Protein AF-A0A847E3E0-F1 (afdb_monomer)

Structure (mmCIF, N/CA/C/O backbone):
data_AF-A0A847E3E0-F1
#
_entry.id   AF-A0A847E3E0-F1
#
loop_
_atom_site.group_PDB
_atom_site.id
_atom_site.type_symbol
_atom_site.label_atom_id
_atom_site.label_alt_id
_atom_site.label_comp_id
_atom_site.label_asym_id
_atom_site.label_entity_id
_atom_site.label_seq_id
_atom_site.pdbx_PDB_ins_code
_atom_site.Cartn_x
_atom_site.Cartn_y
_atom_site.Cartn_z
_atom_site.occupancy
_atom_site.B_iso_or_equiv
_atom_site.auth_seq_id
_atom_site.auth_comp_id
_atom_site.auth_asym_id
_atom_site.auth_atom_id
_atom_site.pdbx_PDB_model_num
ATOM 1 N N . ILE A 1 1 ? 38.191 12.996 -64.645 1.00 78.31 1 ILE A N 1
ATOM 2 C CA . ILE A 1 1 ? 39.129 11.851 -64.734 1.00 78.31 1 ILE A CA 1
ATOM 3 C C . ILE A 1 1 ? 38.266 10.607 -64.801 1.00 78.31 1 ILE A C 1
ATOM 5 O O . ILE A 1 1 ? 37.306 10.570 -64.044 1.00 78.31 1 ILE A O 1
ATOM 9 N N . ASP A 1 2 ? 38.545 9.673 -65.709 1.00 83.06 2 ASP A N 1
ATOM 10 C CA . ASP A 1 2 ? 37.749 8.448 -65.848 1.00 83.06 2 ASP A CA 1
ATOM 11 C C . ASP A 1 2 ? 37.906 7.536 -64.624 1.00 83.06 2 ASP A C 1
ATOM 13 O O . ASP A 1 2 ? 38.924 7.570 -63.926 1.00 83.06 2 ASP A O 1
ATOM 17 N N . GLY A 1 3 ? 36.885 6.722 -64.356 1.00 92.12 3 GLY A N 1
ATOM 18 C CA . GLY A 1 3 ? 36.887 5.814 -63.214 1.00 92.12 3 GLY A CA 1
ATOM 19 C C . GLY A 1 3 ? 38.052 4.823 -63.268 1.00 92.12 3 GLY A C 1
ATOM 20 O O . GLY A 1 3 ? 38.414 4.334 -64.336 1.00 92.12 3 GLY A O 1
ATOM 21 N N . TYR A 1 4 ? 38.633 4.530 -62.105 1.00 95.38 4 TYR A N 1
ATOM 22 C CA . TYR A 1 4 ? 39.769 3.611 -61.926 1.00 95.38 4 TYR A CA 1
ATOM 23 C C . TYR A 1 4 ? 41.062 3.955 -62.690 1.00 95.38 4 TYR A C 1
ATOM 25 O O . TYR A 1 4 ? 42.003 3.165 -62.650 1.00 95.38 4 TYR A O 1
ATOM 33 N N . ALA A 1 5 ? 41.160 5.122 -63.340 1.00 94.69 5 ALA A N 1
ATOM 34 C CA . ALA A 1 5 ? 42.292 5.469 -64.207 1.00 94.69 5 ALA A CA 1
ATOM 35 C C . ALA A 1 5 ? 43.671 5.381 -63.523 1.00 94.69 5 ALA A C 1
ATOM 37 O O . ALA A 1 5 ? 44.664 5.085 -64.186 1.00 94.69 5 ALA A O 1
ATOM 38 N N . PHE A 1 6 ? 43.733 5.617 -62.210 1.00 96.50 6 PHE A N 1
ATOM 39 C CA . PHE A 1 6 ? 44.959 5.582 -61.411 1.00 96.50 6 PHE A CA 1
ATOM 40 C C . PHE A 1 6 ? 44.892 4.575 -60.255 1.00 96.50 6 PHE A C 1
ATOM 42 O O . PHE A 1 6 ? 45.684 4.659 -59.315 1.00 96.50 6 PHE A O 1
ATOM 49 N N . ALA A 1 7 ? 43.978 3.604 -60.299 1.00 95.56 7 ALA A N 1
ATOM 50 C CA . ALA A 1 7 ? 43.887 2.582 -59.261 1.00 95.56 7 ALA A CA 1
ATOM 51 C C . ALA A 1 7 ? 45.096 1.627 -59.302 1.00 95.56 7 ALA A C 1
ATOM 53 O O . ALA A 1 7 ? 45.621 1.363 -60.381 1.00 95.56 7 ALA A O 1
ATOM 54 N N . TYR A 1 8 ? 45.539 1.090 -58.161 1.00 97.06 8 TYR A N 1
ATOM 55 C CA . TYR A 1 8 ? 46.631 0.094 -58.088 1.00 97.06 8 TYR A CA 1
ATOM 56 C C . TYR A 1 8 ? 48.010 0.569 -58.596 1.00 97.06 8 TYR A C 1
ATOM 58 O O . TYR A 1 8 ? 48.813 -0.237 -59.065 1.00 97.06 8 TYR A O 1
ATOM 66 N N . ASN A 1 9 ? 48.320 1.867 -58.501 1.00 95.69 9 ASN A N 1
ATOM 67 C CA . ASN A 1 9 ? 49.535 2.464 -59.080 1.00 95.69 9 ASN A CA 1
ATOM 68 C C . ASN A 1 9 ? 50.638 2.815 -58.059 1.00 95.69 9 ASN A C 1
ATOM 70 O O . ASN A 1 9 ? 51.653 3.395 -58.436 1.00 95.69 9 ASN A O 1
ATOM 74 N N . GLN A 1 10 ? 50.472 2.468 -56.777 1.00 95.56 10 GLN A N 1
ATOM 75 C CA . GLN A 1 10 ? 51.429 2.786 -55.699 1.00 95.56 10 GLN A CA 1
ATOM 76 C C . GLN A 1 10 ? 51.723 4.296 -55.540 1.00 95.56 10 GLN A C 1
ATOM 78 O O . GLN A 1 10 ? 52.787 4.680 -55.060 1.00 95.56 10 GLN A O 1
ATOM 83 N N . ILE A 1 11 ? 50.788 5.169 -55.930 1.00 96.69 11 ILE A N 1
ATOM 84 C CA . ILE A 1 11 ? 50.946 6.629 -55.828 1.00 96.69 11 ILE A CA 1
ATOM 85 C C . ILE A 1 11 ? 51.078 7.022 -54.355 1.00 96.69 11 ILE A C 1
ATOM 87 O O . ILE A 1 11 ? 50.234 6.631 -53.556 1.00 96.69 11 ILE A O 1
ATOM 91 N N . THR A 1 12 ? 52.093 7.816 -54.000 1.00 95.88 12 THR A N 1
ATOM 92 C CA . THR A 1 12 ? 52.352 8.255 -52.612 1.00 95.88 12 THR A CA 1
ATOM 93 C C . THR A 1 12 ? 51.952 9.704 -52.324 1.00 95.88 12 THR A C 1
ATOM 95 O O . THR A 1 12 ? 51.681 10.064 -51.179 1.00 95.88 12 THR A O 1
ATOM 98 N N . SER A 1 13 ? 51.875 10.551 -53.351 1.00 94.44 13 SER A N 1
ATOM 99 C CA . SER A 1 13 ? 51.475 11.957 -53.245 1.00 94.44 13 SER A CA 1
ATOM 100 C C . SER A 1 13 ? 50.699 12.373 -54.487 1.00 94.44 13 SER A C 1
ATOM 102 O O . SER A 1 13 ? 51.046 11.964 -55.597 1.00 94.44 13 SER A O 1
ATOM 104 N N . LEU A 1 14 ? 49.648 13.170 -54.303 1.00 93.25 14 LEU A N 1
ATOM 105 C CA . LEU A 1 14 ? 48.763 13.596 -55.378 1.00 93.25 14 LEU A CA 1
ATOM 106 C C . LEU A 1 14 ? 48.380 15.074 -55.234 1.00 93.25 14 LEU A C 1
ATOM 108 O O . LEU A 1 14 ? 47.780 15.484 -54.239 1.00 93.25 14 LEU A O 1
ATOM 112 N N . THR A 1 15 ? 48.657 15.847 -56.285 1.00 93.50 15 THR A N 1
ATOM 113 C CA . THR A 1 15 ? 48.157 17.216 -56.465 1.00 93.50 15 THR A CA 1
ATOM 114 C C . THR A 1 15 ? 47.328 17.261 -57.741 1.00 93.50 15 THR A C 1
ATOM 116 O O . THR A 1 15 ? 47.831 16.949 -58.821 1.00 93.50 15 THR A O 1
ATOM 119 N N . LEU A 1 16 ? 46.056 17.634 -57.614 1.00 91.19 16 LEU A N 1
ATOM 120 C CA . LEU A 1 16 ? 45.118 17.721 -58.729 1.00 91.19 16 LEU A CA 1
ATOM 121 C C . LEU A 1 16 ? 44.999 19.168 -59.239 1.00 91.19 16 LEU A C 1
ATOM 123 O O . LEU A 1 16 ? 44.982 20.088 -58.424 1.00 91.19 16 LEU A O 1
ATOM 127 N N . PRO A 1 17 ? 44.902 19.397 -60.562 1.00 90.94 17 PRO A N 1
ATOM 128 C CA . PRO A 1 17 ? 44.703 20.737 -61.111 1.00 90.94 17 PRO A CA 1
ATOM 129 C C . PRO A 1 17 ? 43.314 21.314 -60.777 1.00 90.94 17 PRO A C 1
ATOM 131 O O . PRO A 1 17 ? 42.317 20.591 -60.730 1.00 90.94 17 PRO A O 1
ATOM 134 N N . ASP A 1 18 ? 43.242 22.640 -60.609 1.00 88.81 18 ASP A N 1
ATOM 135 C CA . ASP A 1 18 ? 42.056 23.383 -60.135 1.00 88.81 18 ASP A CA 1
ATOM 136 C C . ASP A 1 18 ? 40.814 23.312 -61.041 1.00 88.81 18 ASP A C 1
ATOM 138 O O . ASP A 1 18 ? 39.711 23.662 -60.617 1.00 88.81 18 ASP A O 1
ATOM 142 N N . ASN A 1 19 ? 40.970 22.871 -62.292 1.00 90.19 19 ASN A N 1
ATOM 143 C CA . ASN A 1 19 ? 39.872 22.735 -63.252 1.00 90.19 19 ASN A CA 1
ATOM 144 C C . ASN A 1 19 ? 39.077 21.424 -63.097 1.00 90.19 19 ASN A C 1
ATOM 146 O O . ASN A 1 19 ? 38.112 21.212 -63.832 1.00 90.19 19 ASN A O 1
ATOM 150 N N . ILE A 1 20 ? 39.468 20.541 -62.173 1.00 91.62 20 ILE A N 1
ATOM 151 C CA . ILE A 1 20 ? 38.730 19.310 -61.876 1.00 91.62 20 ILE A CA 1
ATOM 152 C C . ILE A 1 20 ? 37.546 19.629 -60.957 1.00 91.62 20 ILE A C 1
ATOM 154 O O . ILE A 1 20 ? 37.714 20.085 -59.830 1.00 91.62 20 ILE A O 1
ATOM 158 N N . ASN A 1 21 ? 36.340 19.329 -61.437 1.00 90.19 21 ASN A N 1
ATOM 159 C CA . ASN A 1 21 ? 35.075 19.528 -60.722 1.00 90.19 21 ASN A CA 1
ATOM 160 C C . ASN A 1 21 ? 34.499 18.235 -60.113 1.00 90.19 21 ASN A C 1
ATOM 162 O O . ASN A 1 21 ? 33.663 18.307 -59.211 1.00 90.19 21 ASN A O 1
ATOM 166 N N . SER A 1 22 ? 34.964 17.060 -60.547 1.00 91.75 22 SER A N 1
ATOM 167 C CA . SER A 1 22 ? 34.566 15.761 -59.999 1.00 91.75 22 SER A CA 1
ATOM 168 C C . SER A 1 22 ? 35.685 14.720 -60.084 1.00 91.75 22 SER A C 1
ATOM 170 O O . SER A 1 22 ? 36.452 14.676 -61.052 1.00 91.75 22 SER A O 1
ATOM 172 N N . ILE A 1 23 ? 35.739 13.831 -59.092 1.00 94.94 23 ILE A N 1
ATOM 173 C CA . ILE A 1 23 ? 36.613 12.650 -59.094 1.00 94.94 23 ILE A CA 1
ATOM 174 C C . ILE A 1 23 ? 35.737 11.417 -59.268 1.00 94.94 23 ILE A C 1
ATOM 176 O O . ILE A 1 23 ? 34.899 11.142 -58.410 1.00 94.94 23 ILE A O 1
ATOM 180 N N . ALA A 1 24 ? 35.928 10.703 -60.379 1.00 96.12 24 ALA A N 1
ATOM 181 C CA . ALA A 1 24 ? 35.108 9.552 -60.733 1.00 96.12 24 ALA A CA 1
ATOM 182 C C . ALA A 1 24 ? 35.399 8.332 -59.854 1.00 96.12 24 ALA A C 1
ATOM 184 O O . ALA A 1 24 ? 36.430 8.252 -59.169 1.00 96.12 24 ALA A O 1
ATOM 185 N N . ALA A 1 25 ? 34.494 7.361 -59.908 1.00 97.56 25 ALA A N 1
ATOM 186 C CA . ALA A 1 25 ? 34.564 6.183 -59.064 1.00 97.56 25 ALA A CA 1
ATOM 187 C C . ALA A 1 25 ? 35.913 5.443 -59.159 1.00 97.56 25 ALA A C 1
ATOM 189 O O . ALA A 1 25 ? 36.426 5.173 -60.245 1.00 97.56 25 ALA A O 1
ATOM 190 N N . GLY A 1 26 ? 36.503 5.124 -58.006 1.00 97.44 26 GLY A N 1
ATOM 191 C CA . GLY A 1 26 ? 37.731 4.334 -57.897 1.00 97.44 26 GLY A CA 1
ATOM 192 C C . GLY A 1 26 ? 38.993 4.980 -58.472 1.00 97.44 26 GLY A C 1
ATOM 193 O O . GLY A 1 26 ? 40.019 4.311 -58.514 1.00 97.44 26 GLY A O 1
ATOM 194 N N . THR A 1 27 ? 38.943 6.244 -58.918 1.00 97.56 27 THR A N 1
ATOM 195 C CA . THR A 1 27 ? 40.032 6.883 -59.681 1.00 97.56 27 THR A CA 1
ATOM 196 C C . THR A 1 27 ? 41.408 6.685 -59.043 1.00 97.56 27 THR A C 1
ATOM 198 O O . THR A 1 27 ? 42.342 6.351 -59.761 1.00 97.56 27 THR A O 1
ATOM 201 N N . PHE A 1 28 ? 41.531 6.845 -57.723 1.00 98.00 28 PHE A N 1
ATOM 202 C CA . PHE A 1 28 ? 42.783 6.726 -56.970 1.00 98.00 28 PHE A CA 1
ATOM 203 C C . PHE A 1 28 ? 42.744 5.606 -55.915 1.00 98.00 28 PHE A C 1
ATOM 205 O O . PHE A 1 28 ? 43.493 5.648 -54.936 1.00 98.00 28 PHE A O 1
ATOM 212 N N . ALA A 1 29 ? 41.890 4.597 -56.099 1.00 97.94 29 ALA A N 1
ATOM 213 C CA . ALA A 1 29 ? 41.773 3.475 -55.169 1.00 97.94 29 ALA A CA 1
ATOM 214 C C . ALA A 1 29 ? 43.055 2.623 -55.104 1.00 97.94 29 ALA A C 1
ATOM 216 O O . ALA A 1 29 ? 43.784 2.511 -56.088 1.00 97.94 29 ALA A O 1
ATOM 217 N N . ASP A 1 30 ? 43.303 1.982 -53.961 1.00 98.38 30 ASP A N 1
ATOM 218 C CA . ASP A 1 30 ? 44.368 0.987 -53.784 1.00 98.38 30 ASP A CA 1
ATOM 219 C C . ASP A 1 30 ? 45.767 1.537 -54.131 1.00 98.38 30 ASP A C 1
ATOM 221 O O . ASP A 1 30 ? 46.525 0.973 -54.922 1.00 98.38 30 ASP A O 1
ATOM 225 N N . ASN A 1 31 ? 46.106 2.680 -53.536 1.00 98.19 31 ASN A N 1
ATOM 226 C CA . ASN A 1 31 ? 47.403 3.343 -53.673 1.00 98.19 31 ASN A CA 1
ATOM 227 C C . ASN A 1 31 ? 48.069 3.516 -52.292 1.00 98.19 31 ASN A C 1
ATOM 229 O O . ASN A 1 31 ? 47.715 2.859 -51.316 1.00 98.19 31 ASN A O 1
ATOM 233 N N . GLN A 1 32 ? 49.098 4.357 -52.207 1.00 97.88 32 GLN A N 1
ATOM 234 C CA . GLN A 1 32 ? 49.832 4.659 -50.975 1.00 97.88 32 GLN A CA 1
ATOM 235 C C . GLN A 1 32 ? 49.774 6.161 -50.659 1.00 97.88 32 GLN A C 1
ATOM 237 O O . GLN A 1 32 ? 50.711 6.703 -50.078 1.00 97.88 32 GLN A O 1
ATOM 242 N N . ILE A 1 33 ? 48.711 6.860 -51.085 1.00 98.06 33 ILE A N 1
ATOM 243 C CA . ILE A 1 33 ? 48.658 8.326 -51.056 1.00 98.06 33 ILE A CA 1
ATOM 244 C C . ILE A 1 33 ? 48.672 8.788 -49.605 1.00 98.06 33 ILE A C 1
ATOM 246 O O . ILE A 1 33 ? 47.751 8.471 -48.864 1.00 98.06 33 ILE A O 1
ATOM 250 N N . GLN A 1 34 ? 49.690 9.556 -49.224 1.00 95.75 34 GLN A N 1
ATOM 251 C CA . GLN A 1 34 ? 49.829 10.162 -47.897 1.00 95.75 34 GLN A CA 1
ATOM 252 C C . GLN A 1 34 ? 49.465 11.646 -47.916 1.00 95.75 34 GLN A C 1
ATOM 254 O O . GLN A 1 34 ? 48.823 12.149 -46.994 1.00 95.75 34 GLN A O 1
ATOM 259 N N . THR A 1 35 ? 49.864 12.347 -48.983 1.00 93.56 35 THR A N 1
ATOM 260 C CA . THR A 1 35 ? 49.582 13.774 -49.193 1.00 93.56 35 THR A CA 1
ATOM 261 C C . THR A 1 35 ? 48.610 13.941 -50.353 1.00 93.56 35 THR A C 1
ATOM 263 O O . THR A 1 35 ? 48.903 13.519 -51.472 1.00 93.56 35 THR A O 1
ATOM 266 N N . LEU A 1 36 ? 47.464 14.566 -50.082 1.00 94.88 36 LEU A N 1
ATOM 267 C CA . LEU A 1 36 ? 46.399 14.799 -51.050 1.00 94.88 36 LEU A CA 1
ATOM 268 C C . LEU A 1 36 ? 45.998 16.277 -51.046 1.00 94.88 36 LEU A C 1
ATOM 270 O O . LEU A 1 36 ? 45.451 16.764 -50.060 1.00 94.88 36 LEU A O 1
ATOM 274 N N . ASN A 1 37 ? 46.218 16.963 -52.168 1.00 93.25 37 ASN A N 1
ATOM 275 C CA . ASN A 1 37 ? 45.732 18.325 -52.389 1.00 93.25 37 ASN A CA 1
ATOM 276 C C . ASN A 1 37 ? 44.567 18.296 -53.385 1.00 93.25 37 ASN A C 1
ATOM 278 O O . ASN A 1 37 ? 44.762 18.028 -54.576 1.00 93.25 37 ASN A O 1
ATOM 282 N N . LEU A 1 38 ? 43.357 18.547 -52.879 1.00 93.94 38 LEU A N 1
ATOM 283 C CA . LEU A 1 38 ? 42.134 18.590 -53.678 1.00 93.94 38 LEU A CA 1
ATOM 284 C C . LEU A 1 38 ? 41.914 19.985 -54.287 1.00 93.94 38 LEU A C 1
ATOM 286 O O . LEU A 1 38 ? 42.222 20.987 -53.640 1.00 93.94 38 LEU A O 1
ATOM 290 N N . PRO A 1 39 ? 41.343 20.066 -55.500 1.00 92.94 39 PRO A N 1
ATOM 291 C CA . PRO A 1 39 ? 41.076 21.337 -56.154 1.00 92.94 39 PRO A CA 1
ATOM 292 C C . PRO A 1 39 ? 39.907 22.064 -55.480 1.00 92.94 39 PRO A C 1
ATOM 294 O O . PRO A 1 39 ? 38.920 21.452 -55.068 1.00 92.94 39 PRO A O 1
ATOM 297 N N . SER A 1 40 ? 39.996 23.392 -55.397 1.00 90.88 40 SER A N 1
ATOM 298 C CA . SER A 1 40 ? 39.022 24.231 -54.673 1.00 90.88 40 SER A CA 1
ATOM 299 C C . SER A 1 40 ? 37.591 24.183 -55.240 1.00 90.88 40 SER A C 1
ATOM 301 O O . SER A 1 40 ? 36.621 24.355 -54.499 1.00 90.88 40 SER A O 1
ATOM 303 N N . ASN A 1 41 ? 37.446 23.908 -56.541 1.00 90.81 41 ASN A N 1
ATOM 304 C CA . ASN A 1 41 ? 36.163 23.825 -57.249 1.00 90.81 41 ASN A CA 1
ATOM 305 C C . ASN A 1 41 ? 35.557 22.413 -57.286 1.00 90.81 41 ASN A C 1
ATOM 307 O O . ASN A 1 41 ? 34.563 22.193 -57.979 1.00 90.81 41 ASN A O 1
ATOM 311 N N . LEU A 1 42 ? 36.144 21.448 -56.574 1.00 93.31 42 LEU A N 1
ATOM 312 C CA . LEU A 1 42 ? 35.650 20.077 -56.558 1.00 93.31 42 LEU A CA 1
ATOM 313 C C . LEU A 1 42 ? 34.261 20.011 -55.906 1.00 93.31 42 LEU A C 1
ATOM 315 O O . LEU A 1 42 ? 34.113 20.286 -54.717 1.00 93.31 42 LEU A O 1
ATOM 319 N N . GLY A 1 43 ? 33.257 19.624 -56.693 1.00 91.50 43 GLY A N 1
ATOM 320 C CA . GLY A 1 43 ? 31.866 19.518 -56.251 1.00 91.50 43 GLY A CA 1
ATOM 321 C C . GLY A 1 43 ? 31.450 18.106 -55.838 1.00 91.50 43 GLY A C 1
ATOM 322 O O . GLY A 1 43 ? 30.525 17.950 -55.042 1.00 91.50 43 GLY A O 1
ATOM 323 N N . ASN A 1 44 ? 32.133 17.071 -56.341 1.00 92.12 44 ASN A N 1
ATOM 324 C CA . ASN A 1 44 ? 31.763 15.678 -56.085 1.00 92.12 44 ASN A CA 1
ATOM 325 C C . ASN A 1 44 ? 32.974 14.737 -55.996 1.00 92.12 44 ASN A C 1
ATOM 327 O O . ASN A 1 44 ? 33.865 14.766 -56.851 1.00 92.12 44 ASN A O 1
ATOM 331 N N . ILE A 1 45 ? 32.958 13.850 -55.000 1.00 96.44 45 ILE A N 1
ATOM 332 C CA . ILE A 1 45 ? 33.874 12.710 -54.880 1.00 96.44 45 ILE A CA 1
ATOM 333 C C . ILE A 1 45 ? 33.032 11.443 -54.975 1.00 96.44 45 ILE A C 1
ATOM 335 O O . ILE A 1 45 ? 32.215 11.179 -54.098 1.00 96.44 45 ILE A O 1
ATOM 339 N N . GLU A 1 46 ? 33.210 10.666 -56.039 1.00 97.44 46 GLU A N 1
ATOM 340 C CA . GLU A 1 46 ? 32.423 9.455 -56.267 1.00 97.44 46 GLU A CA 1
ATOM 341 C C . GLU A 1 46 ? 32.918 8.250 -55.453 1.00 97.44 46 GLU A C 1
ATOM 343 O O . GLU A 1 46 ? 33.871 8.307 -54.672 1.00 97.44 46 GLU A O 1
ATOM 348 N N . ASN A 1 47 ? 32.220 7.129 -55.623 1.00 98.38 47 ASN A N 1
ATOM 349 C CA . ASN A 1 47 ? 32.442 5.910 -54.862 1.00 98.38 47 ASN A CA 1
ATOM 350 C C . ASN A 1 47 ? 33.883 5.403 -55.004 1.00 98.38 47 ASN A C 1
ATOM 352 O O . ASN A 1 47 ? 34.443 5.407 -56.095 1.00 98.38 47 ASN A O 1
ATOM 356 N N . TYR A 1 48 ? 34.477 4.905 -53.923 1.00 98.38 48 TYR A N 1
ATOM 357 C CA . TYR A 1 48 ? 35.822 4.314 -53.902 1.00 98.38 48 TYR A CA 1
ATOM 358 C C . TYR A 1 48 ? 36.976 5.252 -54.302 1.00 98.38 48 TYR A C 1
ATOM 360 O O . TYR A 1 48 ? 38.104 4.779 -54.392 1.00 98.38 48 TYR A O 1
ATOM 368 N N . ALA A 1 49 ? 36.735 6.548 -54.548 1.00 97.88 49 ALA A N 1
ATOM 369 C CA . ALA A 1 49 ? 37.697 7.453 -55.186 1.00 97.88 49 ALA A CA 1
ATOM 370 C C . ALA A 1 49 ? 39.113 7.416 -54.583 1.00 97.88 49 ALA A C 1
ATOM 372 O O . ALA A 1 49 ? 40.078 7.431 -55.339 1.00 97.88 49 ALA A O 1
ATOM 373 N N . PHE A 1 50 ? 39.227 7.319 -53.257 1.00 98.31 50 PHE A N 1
ATOM 374 C CA . PHE A 1 50 ? 40.472 7.258 -52.485 1.00 98.31 50 PHE A CA 1
ATOM 375 C C . PHE A 1 50 ? 40.502 6.081 -51.498 1.00 98.31 50 PHE A C 1
ATOM 377 O O . PHE A 1 50 ? 41.214 6.119 -50.491 1.00 98.31 50 PHE A O 1
ATOM 384 N N . LYS A 1 51 ? 39.742 5.016 -51.768 1.00 98.62 51 LYS A N 1
ATOM 385 C CA . LYS A 1 51 ? 39.738 3.803 -50.940 1.00 98.62 51 LYS A CA 1
ATOM 386 C C . LYS A 1 51 ? 41.141 3.189 -50.850 1.00 98.62 51 LYS A C 1
ATOM 388 O O . LYS A 1 51 ? 41.857 3.196 -51.845 1.00 98.62 51 LYS A O 1
ATOM 393 N N . ASN A 1 52 ? 41.486 2.586 -49.708 1.00 98.62 52 ASN A N 1
ATOM 394 C CA . ASN A 1 52 ? 42.727 1.832 -49.494 1.00 98.62 52 ASN A CA 1
ATOM 395 C C . ASN A 1 52 ? 43.966 2.678 -49.833 1.00 98.62 52 ASN A C 1
ATOM 397 O O . ASN A 1 52 ? 44.674 2.416 -50.803 1.00 98.62 52 ASN A O 1
ATOM 401 N N . ASN A 1 53 ? 44.188 3.725 -49.044 1.00 98.50 53 ASN A N 1
ATOM 402 C CA . ASN A 1 53 ? 45.317 4.643 -49.172 1.00 98.50 53 ASN A CA 1
ATOM 403 C C . ASN A 1 53 ? 45.944 4.902 -47.789 1.00 98.50 53 ASN A C 1
ATOM 405 O O . ASN A 1 53 ? 45.678 4.184 -46.826 1.00 98.50 53 ASN A O 1
ATOM 409 N N . GLN A 1 54 ? 46.832 5.891 -47.681 1.00 98.00 54 GLN A N 1
ATOM 410 C CA . GLN A 1 54 ? 47.545 6.231 -46.446 1.00 98.00 54 GLN A CA 1
ATOM 411 C C . GLN A 1 54 ? 47.331 7.703 -46.057 1.00 98.00 54 GLN A C 1
ATOM 413 O O . GLN A 1 54 ? 48.207 8.315 -45.453 1.00 98.00 54 GLN A O 1
ATOM 418 N N . ILE A 1 55 ? 46.189 8.296 -46.431 1.00 97.75 55 ILE A N 1
ATOM 419 C CA . ILE A 1 55 ? 45.940 9.734 -46.256 1.00 97.75 55 ILE A CA 1
ATOM 420 C C . ILE A 1 55 ? 45.826 10.030 -44.763 1.00 97.75 55 ILE A C 1
ATOM 422 O O . ILE A 1 55 ? 45.028 9.386 -44.090 1.00 97.75 55 ILE A O 1
ATOM 426 N N . ILE A 1 56 ? 46.585 11.013 -44.265 1.00 94.25 56 ILE A N 1
ATOM 427 C CA . ILE A 1 56 ? 46.611 11.381 -42.834 1.00 94.25 56 ILE A CA 1
ATOM 428 C C . ILE A 1 56 ? 45.799 12.649 -42.547 1.00 94.25 56 ILE A C 1
ATOM 430 O O . ILE A 1 56 ? 45.049 12.720 -41.574 1.00 94.25 56 ILE A O 1
ATOM 434 N N . ASN A 1 57 ? 45.941 13.667 -43.394 1.00 91.62 57 ASN A N 1
ATOM 435 C CA . ASN A 1 57 ? 45.249 14.945 -43.250 1.00 91.62 57 ASN A CA 1
ATOM 436 C C . ASN A 1 57 ? 44.363 15.161 -44.470 1.00 91.62 57 ASN A C 1
ATOM 438 O O . ASN A 1 57 ? 44.859 15.119 -45.597 1.00 91.62 57 ASN A O 1
ATOM 442 N N . LEU A 1 58 ? 43.072 15.403 -44.247 1.00 94.75 58 LEU A N 1
ATOM 443 C CA . LEU A 1 58 ? 42.113 15.611 -45.322 1.00 94.75 58 LEU A CA 1
ATOM 444 C C . LEU A 1 58 ? 41.329 16.903 -45.098 1.00 94.75 58 LEU A C 1
ATOM 446 O O . LEU A 1 58 ? 40.473 16.999 -44.217 1.00 94.75 58 LEU A O 1
ATOM 450 N N . VAL A 1 59 ? 41.610 17.886 -45.950 1.00 91.62 59 VAL A N 1
ATOM 451 C CA . VAL A 1 59 ? 40.837 19.126 -46.048 1.00 91.62 59 VAL A CA 1
ATOM 452 C C . VAL A 1 59 ? 39.959 19.026 -47.285 1.00 91.62 59 VAL A C 1
ATOM 454 O O . VAL A 1 59 ? 40.460 18.971 -48.409 1.00 91.62 59 VAL A O 1
ATOM 457 N N . LEU A 1 60 ? 38.646 18.967 -47.077 1.00 94.69 60 LEU A N 1
ATOM 458 C CA . LEU A 1 60 ? 37.685 18.917 -48.170 1.00 94.69 60 LEU A CA 1
ATOM 459 C C . LEU A 1 60 ? 37.330 20.340 -48.639 1.00 94.69 60 LEU A C 1
ATOM 461 O O . LEU A 1 60 ? 37.173 21.237 -47.810 1.00 94.69 60 LEU A O 1
ATOM 465 N N . PRO A 1 61 ? 37.197 20.572 -49.955 1.00 92.50 61 PRO A N 1
ATOM 466 C CA . PRO A 1 61 ? 36.906 21.895 -50.495 1.00 92.50 61 PRO A CA 1
ATOM 467 C C . PRO A 1 61 ? 35.454 22.324 -50.238 1.00 92.50 61 PRO A C 1
ATOM 469 O O . PRO A 1 61 ? 34.534 21.510 -50.250 1.00 92.50 61 PRO A O 1
ATOM 472 N N . ASN A 1 62 ? 35.234 23.631 -50.062 1.00 90.38 62 ASN A N 1
ATOM 473 C CA . ASN A 1 62 ? 33.943 24.209 -49.649 1.00 90.38 62 ASN A CA 1
ATOM 474 C C . ASN A 1 62 ? 32.768 23.967 -50.618 1.00 90.38 62 ASN A C 1
ATOM 476 O O . ASN A 1 62 ? 31.612 24.056 -50.202 1.00 90.38 62 ASN A O 1
ATOM 480 N N . ASN A 1 63 ? 33.049 23.690 -51.895 1.00 91.94 63 ASN A N 1
ATOM 481 C CA . ASN A 1 63 ? 32.031 23.432 -52.919 1.00 91.94 63 ASN A CA 1
ATOM 482 C C . ASN A 1 63 ? 31.557 21.971 -52.952 1.00 91.94 63 ASN A C 1
ATOM 484 O O . ASN A 1 63 ? 30.636 21.647 -53.700 1.00 91.94 63 ASN A O 1
ATOM 488 N N . LEU A 1 64 ? 32.173 21.090 -52.161 1.00 94.88 64 LEU A N 1
ATOM 489 C CA . LEU A 1 64 ? 31.842 19.674 -52.138 1.00 94.88 64 LEU A CA 1
ATOM 490 C C . LEU A 1 64 ? 30.478 19.452 -51.475 1.00 94.88 64 LEU A C 1
ATOM 492 O O . LEU A 1 64 ? 30.305 19.734 -50.290 1.00 94.88 64 LEU A O 1
ATOM 496 N N . SER A 1 65 ? 29.527 18.902 -52.230 1.00 93.75 65 SER A N 1
ATOM 497 C CA . SER A 1 65 ? 28.180 18.606 -51.728 1.00 93.75 65 SER A CA 1
ATOM 498 C C . SER A 1 65 ? 27.980 17.133 -51.375 1.00 93.75 65 SER A C 1
ATOM 500 O O . SER A 1 65 ? 27.087 16.806 -50.598 1.00 93.75 65 SER A O 1
ATOM 502 N N . ASN A 1 66 ? 28.798 16.232 -51.928 1.00 94.69 66 ASN A N 1
ATOM 503 C CA . ASN A 1 66 ? 28.618 14.790 -51.785 1.00 94.69 66 ASN A CA 1
ATOM 504 C C . ASN A 1 66 ? 29.949 14.031 -51.683 1.00 94.69 66 ASN A C 1
ATOM 506 O O . ASN A 1 66 ? 30.881 14.271 -52.456 1.00 94.69 66 ASN A O 1
ATOM 510 N N . ILE A 1 67 ? 29.990 13.065 -50.763 1.00 97.81 67 ILE A N 1
ATOM 511 C CA . ILE A 1 67 ? 31.077 12.091 -50.617 1.00 97.81 67 ILE A CA 1
ATOM 512 C C . ILE A 1 67 ? 30.518 10.695 -50.886 1.00 97.81 67 ILE A C 1
ATOM 514 O O . ILE A 1 67 ? 29.578 10.253 -50.227 1.00 97.81 67 ILE A O 1
ATOM 518 N N . GLY A 1 68 ? 31.100 10.000 -51.857 1.00 98.12 68 GLY A N 1
ATOM 519 C CA . GLY A 1 68 ? 30.648 8.698 -52.322 1.00 98.12 68 GLY A CA 1
ATOM 520 C C . GLY A 1 68 ? 30.869 7.550 -51.337 1.00 98.12 68 GLY A C 1
ATOM 521 O O . GLY A 1 68 ? 31.598 7.635 -50.347 1.00 98.12 68 GLY A O 1
ATOM 522 N N . ILE A 1 69 ? 30.242 6.42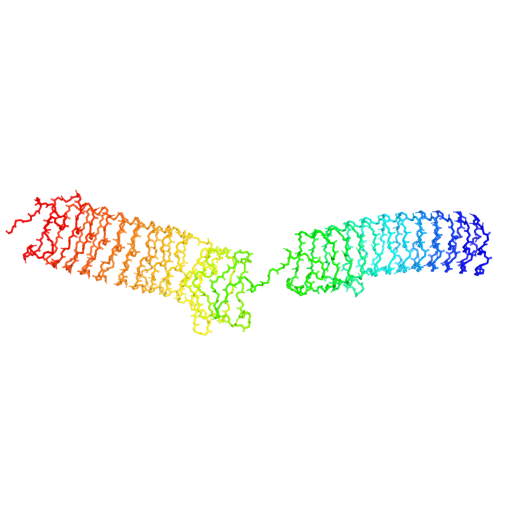4 -51.660 1.00 98.75 69 ILE A N 1
ATOM 523 C CA . ILE A 1 69 ? 30.340 5.166 -50.921 1.00 98.75 69 ILE A CA 1
ATOM 524 C C . ILE A 1 69 ? 31.801 4.692 -50.935 1.00 98.75 69 ILE A C 1
ATOM 526 O O . ILE A 1 69 ? 32.427 4.658 -51.993 1.00 98.75 69 ILE A O 1
ATOM 530 N N . TYR A 1 70 ? 32.352 4.326 -49.777 1.00 98.75 70 TYR A N 1
ATOM 531 C CA . TYR A 1 70 ? 33.752 3.909 -49.606 1.00 98.75 70 TYR A CA 1
ATOM 532 C C . TYR A 1 70 ? 34.811 4.944 -50.032 1.00 98.75 70 TYR A C 1
ATOM 534 O O . TYR A 1 70 ? 35.978 4.577 -50.160 1.00 98.75 70 TYR A O 1
ATOM 542 N N . ALA A 1 71 ? 34.447 6.210 -50.281 1.00 98.44 71 ALA A N 1
ATOM 543 C CA . ALA A 1 71 ? 35.334 7.185 -50.923 1.00 98.44 71 ALA A CA 1
ATOM 544 C C . ALA A 1 71 ? 36.710 7.319 -50.250 1.00 98.44 71 ALA A C 1
ATOM 546 O O . ALA A 1 71 ? 37.699 7.439 -50.958 1.00 98.44 71 ALA A O 1
ATOM 547 N N . PHE A 1 72 ? 36.783 7.232 -48.923 1.00 98.69 72 PHE A N 1
ATOM 548 C CA . PHE A 1 72 ? 38.004 7.309 -48.116 1.00 98.69 72 PHE A CA 1
ATOM 549 C C . PHE A 1 72 ? 38.147 6.122 -47.144 1.00 98.69 72 PHE A C 1
ATOM 551 O O . PHE A 1 72 ? 38.836 6.224 -46.126 1.00 98.69 72 PHE A O 1
ATOM 558 N N . GLN A 1 73 ? 37.524 4.978 -47.449 1.00 98.81 73 GLN A N 1
ATOM 559 C CA . GLN A 1 73 ? 37.645 3.762 -46.637 1.00 98.81 73 GLN A CA 1
ATOM 560 C C . GLN A 1 73 ? 39.115 3.323 -46.525 1.00 98.81 73 GLN A C 1
ATOM 562 O O . GLN A 1 73 ? 39.835 3.377 -47.523 1.00 98.81 73 GLN A O 1
ATOM 567 N N . ASN A 1 74 ? 39.525 2.809 -45.358 1.00 98.75 74 ASN A N 1
ATOM 568 C CA . ASN A 1 74 ? 40.860 2.251 -45.101 1.00 98.75 74 ASN A CA 1
ATOM 569 C C . ASN A 1 74 ? 41.968 3.258 -45.445 1.00 98.75 74 ASN A C 1
ATOM 571 O O . ASN A 1 74 ? 42.751 3.062 -46.378 1.00 98.75 74 ASN A O 1
ATOM 575 N N . ASN A 1 75 ? 41.992 4.356 -44.699 1.00 98.62 75 ASN A N 1
ATOM 576 C CA . ASN A 1 75 ? 43.039 5.370 -44.745 1.00 98.62 75 ASN A CA 1
ATOM 577 C C . ASN A 1 75 ? 43.602 5.582 -43.327 1.00 98.62 75 ASN A C 1
ATOM 579 O O . ASN A 1 75 ? 43.363 4.786 -42.420 1.00 98.62 75 ASN A O 1
ATOM 583 N N . GLN A 1 76 ? 44.397 6.632 -43.129 1.00 98.19 76 GLN A N 1
ATOM 584 C CA . GLN A 1 76 ? 44.984 6.986 -41.836 1.00 98.19 76 GLN A CA 1
ATOM 585 C C . GLN A 1 76 ? 44.506 8.369 -41.377 1.00 98.19 76 GLN A C 1
ATOM 587 O O . GLN A 1 76 ? 45.237 9.068 -40.682 1.00 98.19 76 GLN A O 1
ATOM 592 N N . ILE A 1 77 ? 43.303 8.793 -41.794 1.00 98.38 77 ILE A N 1
ATOM 593 C CA . ILE A 1 77 ? 42.856 10.178 -41.621 1.00 98.38 77 ILE A CA 1
ATOM 594 C C . ILE A 1 77 ? 42.683 10.451 -40.132 1.00 98.38 77 ILE A C 1
ATOM 596 O O . ILE A 1 77 ? 41.866 9.796 -39.492 1.00 98.38 77 ILE A O 1
ATOM 600 N N . ILE A 1 78 ? 43.424 11.425 -39.607 1.00 96.12 78 ILE A N 1
ATOM 601 C CA . ILE A 1 78 ? 43.330 11.901 -38.220 1.00 96.12 78 ILE A CA 1
ATOM 602 C C . ILE A 1 78 ? 42.501 13.185 -38.169 1.00 96.12 78 ILE A C 1
ATOM 604 O O . ILE A 1 78 ? 41.575 13.309 -37.367 1.00 96.12 78 ILE A O 1
ATOM 608 N N . ASN A 1 79 ? 42.823 14.128 -39.060 1.00 91.94 79 ASN A N 1
ATOM 609 C CA . ASN A 1 79 ? 42.182 15.435 -39.142 1.00 91.94 79 ASN A CA 1
ATOM 610 C C . ASN A 1 79 ? 41.280 15.487 -40.374 1.00 91.94 79 ASN A C 1
ATOM 612 O O . ASN A 1 79 ? 41.773 15.491 -41.507 1.00 91.94 79 ASN A O 1
ATOM 616 N N . LEU A 1 80 ? 39.971 15.545 -40.137 1.00 95.69 80 LEU A N 1
ATOM 617 C CA . LEU A 1 80 ? 38.954 15.705 -41.168 1.00 95.69 80 LEU A CA 1
ATOM 618 C C . LEU A 1 80 ? 38.213 17.024 -40.955 1.00 95.69 80 LEU A C 1
ATOM 620 O O . LEU A 1 80 ? 37.552 17.216 -39.937 1.00 95.69 80 LEU A O 1
ATOM 624 N N . VAL A 1 81 ? 38.287 17.913 -41.944 1.00 93.31 81 VAL A N 1
ATOM 625 C CA . VAL A 1 81 ? 37.473 19.134 -41.978 1.00 93.31 81 VAL A CA 1
ATOM 626 C C . VAL A 1 81 ? 36.404 18.968 -43.051 1.00 93.31 81 VAL A C 1
ATOM 628 O O . VAL A 1 81 ? 36.722 18.898 -44.241 1.00 93.31 81 VAL A O 1
ATOM 631 N N . LEU A 1 82 ? 35.143 18.876 -42.622 1.00 95.12 82 LEU A N 1
ATOM 632 C CA . LEU A 1 82 ? 33.990 18.808 -43.518 1.00 95.12 82 LEU A CA 1
ATOM 633 C C . LEU A 1 82 ? 33.589 20.216 -43.998 1.00 95.12 82 LEU A C 1
ATOM 635 O O . LEU A 1 82 ? 33.645 21.161 -43.209 1.00 95.12 82 LEU A O 1
ATOM 639 N N . PRO A 1 83 ? 33.159 20.376 -45.262 1.00 94.00 83 PRO A N 1
ATOM 640 C CA . PRO A 1 83 ? 32.731 21.661 -45.792 1.00 94.00 83 PRO A CA 1
ATOM 641 C C . PRO A 1 83 ? 31.275 21.975 -45.425 1.00 94.00 83 PRO A C 1
ATOM 643 O O . PRO A 1 83 ? 30.431 21.086 -45.337 1.00 94.00 83 PRO A O 1
ATOM 646 N N . ASN A 1 84 ? 30.952 23.263 -45.287 1.00 91.44 84 ASN A N 1
ATOM 647 C CA . ASN A 1 84 ? 29.634 23.724 -44.826 1.00 91.44 84 ASN A CA 1
ATOM 648 C C . ASN A 1 84 ? 28.465 23.421 -45.780 1.00 91.44 84 ASN A C 1
ATOM 650 O O . ASN A 1 84 ? 27.320 23.528 -45.353 1.00 91.44 84 ASN A O 1
ATOM 654 N N . ASN A 1 85 ? 28.722 23.064 -47.043 1.00 92.94 85 ASN A N 1
ATOM 655 C CA . ASN A 1 85 ? 27.694 22.748 -48.049 1.00 92.94 85 ASN A CA 1
ATOM 656 C C . ASN A 1 85 ? 27.471 21.237 -48.241 1.00 92.94 85 ASN A C 1
ATOM 658 O O . ASN A 1 85 ? 26.747 20.829 -49.151 1.00 92.94 85 ASN A O 1
ATOM 662 N N . LEU A 1 86 ? 28.127 20.403 -47.431 1.00 96.06 86 LEU A N 1
ATOM 663 C CA . LEU A 1 86 ? 28.053 18.955 -47.558 1.00 96.06 86 LEU A CA 1
ATOM 664 C C . LEU A 1 86 ? 26.672 18.443 -47.140 1.00 96.06 86 LEU A C 1
ATOM 666 O O . LEU A 1 86 ? 26.328 18.503 -45.965 1.00 96.06 86 LEU A O 1
ATOM 670 N N . SER A 1 87 ? 25.920 17.870 -48.079 1.00 95.19 87 SER A N 1
ATOM 671 C CA . SER A 1 87 ? 24.574 17.353 -47.813 1.00 95.19 87 SER A CA 1
ATOM 672 C C . SER A 1 87 ? 24.532 15.846 -47.564 1.00 95.19 87 SER A C 1
ATOM 674 O O . SER A 1 87 ? 23.605 15.360 -46.912 1.00 95.19 87 SER A O 1
ATOM 676 N N . ASN A 1 88 ? 25.531 15.097 -48.047 1.00 96.62 88 ASN A N 1
ATOM 677 C CA . ASN A 1 88 ? 25.546 13.640 -47.950 1.00 96.62 88 ASN A CA 1
ATOM 678 C C . ASN A 1 88 ? 26.949 13.043 -47.762 1.00 96.62 88 ASN A C 1
ATOM 680 O O . ASN A 1 88 ? 27.890 13.359 -48.498 1.00 96.62 88 ASN A O 1
ATOM 684 N N . ILE A 1 89 ? 27.043 12.089 -46.832 1.00 98.38 89 ILE A N 1
ATOM 685 C CA . ILE A 1 89 ? 28.185 11.187 -46.658 1.00 98.38 89 ILE A CA 1
ATOM 686 C C . ILE A 1 89 ? 27.729 9.761 -46.971 1.00 98.38 89 ILE A C 1
ATOM 688 O O . ILE A 1 89 ? 26.828 9.230 -46.325 1.00 98.38 89 ILE A O 1
ATOM 692 N N . GLY A 1 90 ? 28.352 9.133 -47.967 1.00 98.56 90 GLY A N 1
ATOM 693 C CA . GLY A 1 90 ? 28.018 7.786 -48.420 1.00 98.56 90 GLY A CA 1
ATOM 694 C C . GLY A 1 90 ? 28.372 6.680 -47.423 1.00 98.56 90 GLY A C 1
ATOM 695 O O . GLY A 1 90 ? 29.155 6.860 -46.489 1.00 98.56 90 GLY A O 1
ATOM 696 N N . ASN A 1 91 ? 27.809 5.490 -47.649 1.00 98.88 91 ASN A N 1
ATOM 697 C CA . ASN A 1 91 ? 28.082 4.327 -46.804 1.00 98.88 91 ASN A CA 1
ATOM 698 C C . ASN A 1 91 ? 29.583 4.004 -46.801 1.00 98.88 91 ASN A C 1
ATOM 700 O O . ASN A 1 91 ? 30.235 4.063 -47.845 1.00 98.88 91 ASN A O 1
ATOM 704 N N . TYR A 1 92 ? 30.121 3.639 -45.638 1.00 98.81 92 TYR A N 1
ATOM 705 C CA . TYR A 1 92 ? 31.530 3.292 -45.431 1.00 98.81 92 TYR A CA 1
ATOM 706 C C . TYR A 1 92 ? 32.539 4.382 -45.841 1.00 98.81 92 TYR A C 1
ATOM 708 O O . TYR A 1 92 ? 33.729 4.086 -45.955 1.00 98.81 92 TYR A O 1
ATOM 716 N N . ALA A 1 93 ? 32.099 5.622 -46.102 1.00 98.69 93 ALA A N 1
ATOM 717 C CA . ALA A 1 93 ? 32.931 6.660 -46.712 1.00 98.69 93 ALA A CA 1
ATOM 718 C C . ALA A 1 93 ? 34.250 6.898 -45.968 1.00 98.69 93 ALA A C 1
ATOM 720 O O . ALA A 1 93 ? 35.269 7.062 -46.621 1.00 98.69 93 ALA A O 1
ATOM 721 N N . PHE A 1 94 ? 34.244 6.854 -44.638 1.00 98.81 94 PHE A N 1
ATOM 722 C CA . PHE A 1 94 ? 35.401 7.053 -43.764 1.00 98.81 94 PHE A CA 1
ATOM 723 C C . PHE A 1 94 ? 35.645 5.866 -42.820 1.00 98.81 94 PHE A C 1
ATOM 725 O O . PHE A 1 94 ? 36.317 6.014 -41.798 1.00 98.81 94 PHE A O 1
ATOM 732 N N . GLN A 1 95 ? 35.138 4.675 -43.149 1.00 98.88 95 GLN A N 1
ATOM 733 C CA . GLN A 1 95 ? 35.361 3.477 -42.337 1.00 98.88 95 GLN A CA 1
ATOM 734 C C . GLN A 1 95 ? 36.864 3.153 -42.235 1.00 98.88 95 GLN A C 1
ATOM 736 O O . GLN A 1 95 ? 37.583 3.275 -43.231 1.00 98.88 95 GLN A O 1
ATOM 741 N N . ASN A 1 96 ? 37.310 2.672 -41.067 1.00 98.75 96 ASN A N 1
ATOM 742 C CA . ASN A 1 96 ? 38.694 2.263 -40.792 1.00 98.75 96 ASN A CA 1
ATOM 743 C C . ASN A 1 96 ? 39.686 3.411 -41.046 1.00 98.75 96 ASN A C 1
ATOM 745 O O . ASN A 1 96 ? 40.535 3.345 -41.937 1.00 98.75 96 ASN A O 1
ATOM 749 N N . ASN A 1 97 ? 39.536 4.479 -40.268 1.00 98.75 97 ASN A N 1
ATOM 750 C CA . ASN A 1 97 ? 40.429 5.636 -40.237 1.00 98.75 97 ASN A CA 1
ATOM 751 C C . ASN A 1 97 ? 40.848 5.922 -38.781 1.00 98.75 97 ASN A C 1
ATOM 753 O O . ASN A 1 97 ? 40.669 5.085 -37.896 1.00 98.75 97 ASN A O 1
ATOM 757 N N . GLN A 1 98 ? 41.459 7.077 -38.518 1.00 98.44 98 GLN A N 1
ATOM 758 C CA . GLN A 1 98 ? 41.951 7.474 -37.194 1.00 98.44 98 GLN A CA 1
ATOM 759 C C . GLN A 1 98 ? 41.343 8.808 -36.736 1.00 98.44 98 GLN A C 1
ATOM 761 O O . GLN A 1 98 ? 41.967 9.539 -35.968 1.00 98.44 98 GLN A O 1
ATOM 766 N N . ILE A 1 99 ? 40.139 9.146 -37.218 1.00 98.50 99 ILE A N 1
ATOM 767 C CA . ILE A 1 99 ? 39.525 10.461 -36.992 1.00 98.50 99 ILE A CA 1
ATOM 768 C C . ILE A 1 99 ? 39.255 10.622 -35.499 1.00 98.50 99 ILE A C 1
ATOM 770 O O . ILE A 1 99 ? 38.626 9.748 -34.909 1.00 98.50 99 ILE A O 1
ATOM 774 N N . GLN A 1 100 ? 39.712 11.727 -34.903 1.00 96.69 100 GLN A N 1
ATOM 775 C CA . GLN A 1 100 ? 39.584 11.973 -33.457 1.00 96.69 100 GLN A CA 1
ATOM 776 C C . GLN A 1 100 ? 38.459 12.943 -33.099 1.00 96.69 100 GLN A C 1
ATOM 778 O O . GLN A 1 100 ? 37.780 12.770 -32.085 1.00 96.69 100 GLN A O 1
ATOM 783 N N . THR A 1 101 ? 38.257 13.969 -33.920 1.00 96.38 101 THR A N 1
ATOM 784 C CA . THR A 1 101 ? 37.228 14.990 -33.719 1.00 96.38 101 THR A CA 1
ATOM 785 C C . THR A 1 101 ? 36.437 15.171 -35.002 1.00 96.38 101 THR A C 1
ATOM 787 O O . THR A 1 101 ? 36.989 15.099 -36.102 1.00 96.38 101 THR A O 1
ATOM 790 N N . LEU A 1 102 ? 35.128 15.375 -34.867 1.00 96.94 102 LEU A N 1
ATOM 791 C CA . LEU A 1 102 ? 34.250 15.547 -36.013 1.00 96.94 102 LEU A CA 1
ATOM 792 C C . LEU A 1 102 ? 33.179 16.596 -35.730 1.00 96.94 102 LEU A C 1
ATOM 794 O O . LEU A 1 102 ? 32.360 16.450 -34.823 1.00 96.94 102 LEU A O 1
ATOM 798 N N . ASN A 1 103 ? 33.172 17.636 -36.559 1.00 96.12 103 ASN A N 1
ATOM 799 C CA . ASN A 1 103 ? 32.124 18.646 -36.587 1.00 96.12 103 ASN A CA 1
ATOM 800 C C . ASN A 1 103 ? 31.275 18.418 -37.838 1.00 96.12 103 ASN A C 1
ATOM 802 O O . ASN A 1 103 ? 31.776 18.521 -38.959 1.00 96.12 103 ASN A O 1
ATOM 806 N N . LEU A 1 104 ? 30.005 18.082 -37.639 1.00 96.50 104 LEU A N 1
ATOM 807 C CA . LEU A 1 104 ? 29.046 17.831 -38.706 1.00 96.50 104 LEU A CA 1
ATOM 808 C C . LEU A 1 104 ? 28.320 19.143 -39.050 1.00 96.50 104 LEU A C 1
ATOM 810 O O . LEU A 1 104 ? 27.707 19.735 -38.157 1.00 96.50 104 LEU A O 1
ATOM 814 N N . PRO A 1 105 ? 28.396 19.623 -40.306 1.00 95.25 105 PRO A N 1
ATOM 815 C CA . PRO A 1 105 ? 27.823 20.906 -40.701 1.00 95.25 105 PRO A CA 1
ATOM 816 C C . PRO A 1 105 ? 26.290 20.865 -40.698 1.00 95.25 105 PRO A C 1
ATOM 818 O O . PRO A 1 105 ? 25.684 19.807 -40.842 1.00 95.25 105 PRO A O 1
ATOM 821 N N . SER A 1 106 ? 25.656 22.032 -40.579 1.00 94.44 106 SER A N 1
ATOM 822 C CA . SER A 1 106 ? 24.193 22.156 -40.481 1.00 94.44 106 SER A CA 1
ATOM 823 C C . SER A 1 106 ? 23.433 21.755 -41.750 1.00 94.44 106 SER A C 1
ATOM 825 O O . SER A 1 106 ? 22.237 21.499 -41.683 1.00 94.44 106 SER A O 1
ATOM 827 N N . SER A 1 107 ? 24.110 21.699 -42.900 1.00 95.06 107 SER A N 1
ATOM 828 C CA . SER A 1 107 ? 23.538 21.286 -44.190 1.00 95.06 107 SER A CA 1
ATOM 829 C C . SER A 1 107 ? 23.498 19.770 -44.397 1.00 95.06 107 SER A C 1
ATOM 831 O O . SER A 1 107 ? 22.916 19.303 -45.380 1.00 95.06 107 SER A O 1
ATOM 833 N N . LEU A 1 108 ? 24.124 18.998 -43.504 1.00 96.06 108 LEU A N 1
ATOM 834 C CA . LEU A 1 108 ? 24.266 17.560 -43.658 1.00 96.06 108 LEU A CA 1
ATOM 835 C C . LEU A 1 108 ? 22.963 16.845 -43.299 1.00 96.06 108 LEU A C 1
ATOM 837 O O . LEU A 1 108 ? 22.614 16.750 -42.128 1.00 96.06 108 LEU A O 1
ATOM 841 N N . GLY A 1 109 ? 22.287 16.287 -44.304 1.00 94.38 109 GLY A N 1
ATOM 842 C CA . GLY A 1 109 ? 21.034 15.553 -44.105 1.00 94.38 109 GLY A CA 1
ATOM 843 C C . GLY A 1 109 ? 21.216 14.047 -43.899 1.00 94.38 109 GLY A C 1
ATOM 844 O O . GLY A 1 109 ? 20.329 13.386 -43.365 1.00 94.38 109 GLY A O 1
ATOM 845 N N . ASN A 1 110 ? 22.347 13.464 -44.319 1.00 96.00 110 ASN A N 1
ATOM 846 C CA . ASN A 1 110 ? 22.541 12.013 -44.255 1.00 96.00 110 ASN A CA 1
ATOM 847 C C . ASN A 1 110 ? 23.995 11.590 -43.998 1.00 96.00 110 ASN A C 1
ATOM 849 O O . ASN A 1 110 ? 24.919 11.991 -44.710 1.00 96.00 110 ASN A O 1
ATOM 853 N N . ILE A 1 111 ? 24.160 10.687 -43.029 1.00 98.25 111 ILE A N 1
ATOM 854 C CA . ILE A 1 111 ? 25.388 9.941 -42.745 1.00 98.25 111 ILE A CA 1
ATOM 855 C C . ILE A 1 111 ? 25.113 8.467 -43.021 1.00 98.25 111 ILE A C 1
ATOM 857 O O . ILE A 1 111 ? 24.374 7.824 -42.281 1.00 98.25 111 ILE A O 1
ATOM 861 N N . GLY A 1 112 ? 25.707 7.939 -44.089 1.00 98.56 112 GLY A N 1
ATOM 862 C CA . GLY A 1 112 ? 25.481 6.581 -44.570 1.00 98.56 112 GLY A CA 1
ATOM 863 C C . GLY A 1 112 ? 25.880 5.469 -43.595 1.00 98.56 112 GLY A C 1
ATOM 864 O O . GLY A 1 112 ? 26.579 5.678 -42.601 1.00 98.56 112 GLY A O 1
ATOM 865 N N . ASN A 1 113 ? 25.448 4.249 -43.918 1.00 98.81 113 ASN A N 1
ATOM 866 C CA . ASN A 1 113 ? 25.733 3.064 -43.113 1.00 98.81 113 ASN A CA 1
ATOM 867 C C . ASN A 1 113 ? 27.246 2.888 -42.954 1.00 98.81 113 ASN A C 1
ATOM 869 O O . ASN A 1 113 ? 27.977 2.996 -43.941 1.00 98.81 113 ASN A O 1
ATOM 873 N N . TYR A 1 114 ? 27.714 2.594 -41.742 1.00 98.81 114 TYR A N 1
ATOM 874 C CA . TYR A 1 114 ? 29.135 2.387 -41.426 1.00 98.81 114 TYR A CA 1
ATOM 875 C C . TYR A 1 114 ? 30.063 3.564 -41.788 1.00 98.81 114 TYR A C 1
ATOM 877 O O . TYR A 1 114 ? 31.279 3.377 -41.847 1.00 98.81 114 TYR A O 1
ATOM 885 N N . ALA A 1 115 ? 29.533 4.763 -42.073 1.00 98.81 115 ALA A N 1
ATOM 886 C CA . ALA A 1 115 ? 30.308 5.864 -42.650 1.00 98.81 115 ALA A CA 1
ATOM 887 C C . ALA A 1 115 ? 31.567 6.212 -41.845 1.00 98.81 115 ALA A C 1
ATOM 889 O O . ALA A 1 115 ? 32.598 6.464 -42.453 1.00 98.81 115 ALA A O 1
ATOM 890 N N . PHE A 1 116 ? 31.505 6.165 -40.516 1.00 98.88 116 PHE A N 1
ATOM 891 C CA . PHE A 1 116 ? 32.609 6.441 -39.595 1.00 98.88 116 PHE A CA 1
ATOM 892 C C . PHE A 1 116 ? 32.920 5.257 -38.665 1.00 98.88 116 PHE A C 1
ATOM 894 O O . PHE A 1 116 ? 33.542 5.441 -37.617 1.00 98.88 116 PHE A O 1
ATOM 901 N N . GLN A 1 117 ? 32.534 4.032 -39.034 1.00 98.88 117 GLN A N 1
ATOM 902 C CA . GLN A 1 117 ? 32.841 2.842 -38.235 1.00 98.88 117 GLN A CA 1
ATOM 903 C C . GLN A 1 117 ? 34.364 2.641 -38.105 1.00 98.88 117 GLN A C 1
ATOM 905 O O . GLN A 1 117 ? 35.101 2.857 -39.071 1.00 98.88 117 GLN A O 1
ATOM 910 N N . ASN A 1 118 ? 34.822 2.167 -36.940 1.00 98.75 118 ASN A N 1
ATOM 911 C CA . ASN A 1 118 ? 36.232 1.875 -36.645 1.00 98.75 118 ASN A CA 1
ATOM 912 C C . ASN A 1 118 ? 37.121 3.115 -36.843 1.00 98.75 118 ASN A C 1
ATOM 914 O O . ASN A 1 118 ? 38.009 3.143 -37.698 1.00 98.75 118 ASN A O 1
ATOM 918 N N . ASN A 1 119 ? 36.840 4.154 -36.063 1.00 98.75 119 ASN A N 1
ATOM 919 C CA . ASN A 1 119 ? 37.648 5.368 -35.969 1.00 98.75 119 ASN A CA 1
ATOM 920 C C . ASN A 1 119 ? 38.064 5.599 -34.503 1.00 98.75 119 ASN A C 1
ATOM 922 O O . ASN A 1 119 ? 37.938 4.713 -33.657 1.00 98.75 119 ASN A O 1
ATOM 926 N N . GLN A 1 120 ? 38.612 6.775 -34.195 1.00 98.44 120 GLN A N 1
ATOM 927 C CA . GLN A 1 120 ? 39.031 7.159 -32.844 1.00 98.44 120 GLN A CA 1
ATOM 928 C C . GLN A 1 120 ? 38.238 8.372 -32.338 1.00 98.44 120 GLN A C 1
ATOM 930 O O . GLN A 1 120 ? 38.759 9.169 -31.559 1.00 98.44 120 GLN A O 1
ATOM 935 N N . ILE A 1 121 ? 36.990 8.547 -32.800 1.00 98.62 121 ILE A N 1
ATOM 936 C CA . ILE A 1 121 ? 36.234 9.780 -32.559 1.00 98.62 121 ILE A CA 1
ATOM 937 C C . ILE A 1 121 ? 35.920 9.871 -31.072 1.00 98.62 121 ILE A C 1
ATOM 939 O O . ILE A 1 121 ? 35.228 9.009 -30.542 1.00 98.62 121 ILE A O 1
ATOM 943 N N . THR A 1 122 ? 36.408 10.920 -30.415 1.00 97.75 122 THR A N 1
ATOM 944 C CA . THR A 1 122 ? 36.155 11.219 -28.996 1.00 97.75 122 THR A CA 1
ATOM 945 C C . THR A 1 122 ? 35.155 12.358 -28.816 1.00 97.75 122 THR A C 1
ATOM 947 O O . THR A 1 122 ? 34.370 12.341 -27.866 1.00 97.75 122 THR A O 1
ATOM 950 N N . SER A 1 123 ? 35.154 13.321 -29.746 1.00 96.69 123 SER A N 1
ATOM 951 C CA . SER A 1 123 ? 34.254 14.478 -29.779 1.00 96.69 123 SER A CA 1
ATOM 952 C C . SER A 1 123 ? 33.503 14.531 -31.109 1.00 96.69 123 SER A C 1
ATOM 954 O O . SER A 1 123 ? 34.117 14.602 -32.177 1.00 96.69 123 SER A O 1
ATOM 956 N N . LEU A 1 124 ? 32.173 14.496 -31.020 1.00 97.50 124 LEU A N 1
ATOM 957 C CA . LEU A 1 124 ? 31.245 14.562 -32.142 1.00 97.50 124 LEU A CA 1
ATOM 958 C C . LEU A 1 124 ? 30.257 15.702 -31.899 1.00 97.50 124 LEU A C 1
ATOM 960 O O . LEU A 1 124 ? 29.500 15.657 -30.932 1.00 97.50 124 LEU A O 1
ATOM 964 N N . ASN A 1 125 ? 30.256 16.702 -32.779 1.00 96.38 125 ASN A N 1
ATOM 965 C CA . ASN A 1 125 ? 29.397 17.876 -32.648 1.00 96.38 125 ASN A CA 1
ATOM 966 C C . ASN A 1 125 ? 28.484 18.013 -33.867 1.00 96.38 125 ASN A C 1
ATOM 968 O O . ASN A 1 125 ? 28.960 18.061 -35.002 1.00 96.38 125 ASN A O 1
ATOM 972 N N . PHE A 1 126 ? 27.182 18.131 -33.622 1.00 95.31 126 PHE A N 1
ATOM 973 C CA . PHE A 1 126 ? 26.168 18.399 -34.640 1.00 95.31 126 PHE A CA 1
ATOM 974 C C . PHE A 1 126 ? 25.872 19.901 -34.690 1.00 95.31 126 PHE A C 1
ATOM 976 O O . PHE A 1 126 ? 25.745 20.535 -33.646 1.00 95.31 126 PHE A O 1
ATOM 983 N N . GLN A 1 127 ? 25.794 20.481 -35.890 1.00 94.50 127 GLN A N 1
ATOM 984 C CA . GLN A 1 127 ? 25.406 21.888 -36.091 1.00 94.50 127 GLN A CA 1
ATOM 985 C C . GLN A 1 127 ? 23.991 22.048 -36.676 1.00 94.50 127 GLN A C 1
ATOM 987 O O . GLN A 1 127 ? 23.516 23.172 -36.809 1.00 94.50 127 GLN A O 1
ATOM 992 N N . GLY A 1 128 ? 23.341 20.950 -37.071 1.00 90.06 128 GLY A N 1
ATOM 993 C CA . GLY A 1 128 ? 21.975 20.920 -37.601 1.00 90.06 128 GLY A CA 1
ATOM 994 C C . GLY A 1 128 ? 21.087 19.974 -36.798 1.00 90.06 128 GLY A C 1
ATOM 995 O O . GLY A 1 128 ? 21.598 19.108 -36.090 1.00 90.06 128 GLY A O 1
ATOM 996 N N . ASP A 1 129 ? 19.773 20.154 -36.922 1.00 88.00 129 ASP A N 1
ATOM 997 C CA . ASP A 1 129 ? 18.759 19.447 -36.129 1.00 88.00 129 ASP A CA 1
ATOM 998 C C . ASP A 1 129 ? 18.125 18.235 -36.833 1.00 88.00 129 ASP A C 1
ATOM 1000 O O . ASP A 1 129 ? 17.662 17.320 -36.154 1.00 88.00 129 ASP A O 1
ATOM 1004 N N . ASP A 1 130 ? 18.135 18.202 -38.168 1.00 90.12 130 ASP A N 1
ATOM 1005 C CA . ASP A 1 130 ? 17.535 17.143 -38.992 1.00 90.12 130 ASP A CA 1
ATOM 1006 C C . ASP A 1 130 ? 18.627 16.414 -39.784 1.00 90.12 130 ASP A C 1
ATOM 1008 O O . ASP A 1 130 ? 19.059 16.843 -40.857 1.00 90.12 130 ASP A O 1
ATOM 1012 N N . ILE A 1 131 ? 19.133 15.326 -39.203 1.00 92.56 131 ILE A N 1
ATOM 1013 C CA . ILE A 1 131 ? 20.169 14.492 -39.810 1.00 92.56 131 ILE A CA 1
ATOM 1014 C C . ILE A 1 131 ? 19.857 13.013 -39.616 1.00 92.56 131 ILE A C 1
ATOM 1016 O O . ILE A 1 131 ? 19.643 12.525 -38.504 1.00 92.56 131 ILE A O 1
ATOM 1020 N N . ALA A 1 132 ? 19.894 12.265 -40.715 1.00 94.81 132 ALA A N 1
ATOM 1021 C CA . ALA A 1 132 ? 19.754 10.822 -40.685 1.00 94.81 132 ALA A CA 1
ATOM 1022 C C . ALA A 1 132 ? 21.111 10.150 -40.425 1.00 94.81 132 ALA A C 1
ATOM 1024 O O . ALA A 1 132 ? 21.969 10.084 -41.308 1.00 94.81 132 ALA A O 1
ATOM 1025 N N . ILE A 1 133 ? 21.293 9.611 -39.220 1.00 97.25 133 ILE A N 1
ATOM 1026 C CA . ILE A 1 133 ? 22.449 8.805 -38.821 1.00 97.25 133 ILE A CA 1
ATOM 1027 C C . ILE A 1 133 ? 22.100 7.339 -39.073 1.00 97.25 133 ILE A C 1
ATOM 1029 O O . ILE A 1 133 ? 21.296 6.750 -38.352 1.00 97.25 133 ILE A O 1
ATOM 1033 N N . ARG A 1 134 ? 22.663 6.744 -40.125 1.00 97.88 134 ARG A N 1
ATOM 1034 C CA . ARG A 1 134 ? 22.299 5.387 -40.554 1.00 97.88 134 ARG A CA 1
ATOM 1035 C C . ARG A 1 134 ? 22.999 4.299 -39.730 1.00 97.88 134 ARG A C 1
ATOM 1037 O O . ARG A 1 134 ? 23.720 4.572 -38.771 1.00 97.88 134 ARG A O 1
ATOM 1044 N N . GLU A 1 135 ? 22.732 3.044 -40.073 1.00 98.56 135 GLU A N 1
ATOM 1045 C CA . GLU A 1 135 ? 23.144 1.891 -39.275 1.00 98.56 135 GLU A CA 1
ATOM 1046 C C . GLU A 1 135 ? 24.665 1.806 -39.153 1.00 98.56 135 GLU A C 1
ATOM 1048 O O . GLU A 1 135 ? 25.399 2.051 -40.115 1.00 98.56 135 GLU A O 1
ATOM 1053 N N . TYR A 1 136 ? 25.149 1.457 -37.960 1.00 98.75 136 TYR A N 1
ATOM 1054 C CA . TYR A 1 136 ? 26.579 1.321 -37.656 1.00 98.75 136 TYR A CA 1
ATOM 1055 C C . TYR A 1 136 ? 27.437 2.571 -37.934 1.00 98.75 136 TYR A C 1
ATOM 1057 O O . TYR A 1 136 ? 28.665 2.475 -37.923 1.00 98.75 136 TYR A O 1
ATOM 1065 N N . ALA A 1 137 ? 26.832 3.737 -38.205 1.00 98.69 137 ALA A N 1
ATOM 1066 C CA . ALA A 1 137 ? 27.536 4.916 -38.711 1.00 98.69 137 ALA A CA 1
ATOM 1067 C C . ALA A 1 137 ? 28.740 5.324 -37.851 1.00 98.69 137 ALA A C 1
ATOM 1069 O O . ALA A 1 137 ? 29.764 5.695 -38.411 1.00 98.69 137 ALA A O 1
ATOM 1070 N N . PHE A 1 138 ? 28.647 5.197 -36.528 1.00 98.81 138 PHE A N 1
ATOM 1071 C CA . PHE A 1 138 ? 29.690 5.531 -35.557 1.00 98.81 138 PHE A CA 1
ATOM 1072 C C . PHE A 1 138 ? 30.092 4.341 -34.671 1.00 98.81 138 PHE A C 1
ATOM 1074 O O . PHE A 1 138 ? 30.670 4.538 -33.599 1.00 98.81 138 PHE A O 1
ATOM 1081 N N . GLN A 1 139 ? 29.836 3.101 -35.098 1.00 98.88 139 GLN A N 1
ATOM 1082 C CA . GLN A 1 139 ? 30.205 1.916 -34.318 1.00 98.88 139 GLN A CA 1
ATOM 1083 C C . GLN A 1 139 ? 31.734 1.822 -34.133 1.00 98.88 139 GLN A C 1
ATOM 1085 O O . GLN A 1 139 ? 32.492 2.143 -35.052 1.00 98.88 139 GLN A O 1
ATOM 1090 N N . ASN A 1 140 ? 32.189 1.330 -32.974 1.00 98.75 140 ASN A N 1
ATOM 1091 C CA . ASN A 1 140 ? 33.608 1.133 -32.643 1.00 98.75 140 ASN A CA 1
ATOM 1092 C C . ASN A 1 140 ? 34.402 2.451 -32.726 1.00 98.75 140 ASN A C 1
ATOM 1094 O O . ASN A 1 140 ? 35.327 2.600 -33.528 1.00 98.75 140 ASN A O 1
ATOM 1098 N N . ASN A 1 141 ? 33.999 3.416 -31.903 1.00 98.81 141 ASN A N 1
ATOM 1099 C CA . ASN A 1 141 ? 34.662 4.707 -31.722 1.00 98.81 141 ASN A CA 1
ATOM 1100 C C . ASN A 1 141 ? 34.940 4.942 -30.224 1.00 98.81 141 ASN A C 1
ATOM 1102 O O . ASN A 1 141 ? 34.872 4.018 -29.413 1.00 98.81 141 ASN A O 1
ATOM 1106 N N . GLN A 1 142 ? 35.312 6.164 -29.840 1.00 98.56 142 GLN A N 1
ATOM 1107 C CA . GLN A 1 142 ? 35.671 6.526 -28.465 1.00 98.56 142 GLN A CA 1
ATOM 1108 C C . GLN A 1 142 ? 34.812 7.685 -27.933 1.00 98.56 142 GLN A C 1
ATOM 1110 O O . GLN A 1 142 ? 35.259 8.447 -27.074 1.00 98.56 142 GLN A O 1
ATOM 1115 N N . ILE A 1 143 ? 33.586 7.847 -28.450 1.00 98.69 143 ILE A N 1
ATOM 1116 C CA . ILE A 1 143 ? 32.718 8.987 -28.124 1.00 98.69 143 ILE A CA 1
ATOM 1117 C C . ILE A 1 143 ? 32.354 8.911 -26.645 1.00 98.69 143 ILE A C 1
ATOM 1119 O O . ILE A 1 143 ? 31.930 7.857 -26.181 1.00 98.69 143 ILE A O 1
ATOM 1123 N N . THR A 1 144 ? 32.506 10.018 -25.914 1.00 97.31 144 THR A N 1
ATOM 1124 C CA . THR A 1 144 ? 32.252 10.074 -24.459 1.00 97.31 144 THR A CA 1
ATOM 1125 C C . THR A 1 144 ? 30.978 10.828 -24.093 1.00 97.31 144 THR A C 1
ATOM 1127 O O . THR A 1 144 ? 30.254 10.418 -23.191 1.00 97.31 144 THR A O 1
ATOM 1130 N N . ASN A 1 145 ? 30.673 11.906 -24.812 1.00 97.06 145 ASN A N 1
ATOM 1131 C CA . ASN A 1 145 ? 29.479 12.718 -24.611 1.00 97.06 145 ASN A CA 1
ATOM 1132 C C . ASN A 1 145 ? 28.736 12.813 -25.937 1.00 97.06 145 ASN A C 1
ATOM 1134 O O . ASN A 1 145 ? 29.338 13.182 -26.946 1.00 97.06 145 ASN A O 1
ATOM 1138 N N . LEU A 1 146 ? 27.448 12.480 -25.929 1.00 97.00 146 LEU A N 1
ATOM 1139 C CA . LEU A 1 146 ? 26.623 12.491 -27.127 1.00 97.00 146 LEU A CA 1
ATOM 1140 C C . LEU A 1 146 ? 25.358 13.310 -26.888 1.00 97.00 146 LEU A C 1
ATOM 1142 O O . LEU A 1 146 ? 24.469 12.906 -26.141 1.00 97.00 146 LEU A O 1
ATOM 1146 N N . VAL A 1 147 ? 25.276 14.454 -27.561 1.00 96.06 147 VAL A N 1
ATOM 1147 C CA . VAL A 1 147 ? 24.055 15.255 -27.649 1.00 96.06 147 VAL A CA 1
ATOM 1148 C C . VAL A 1 147 ? 23.499 15.062 -29.047 1.00 96.06 147 VAL A C 1
ATOM 1150 O O . VAL A 1 147 ? 24.112 15.505 -30.019 1.00 96.06 147 VAL A O 1
ATOM 1153 N N . LEU A 1 148 ? 22.386 14.339 -29.150 1.00 94.56 148 LEU A N 1
ATOM 1154 C CA . LEU A 1 148 ? 21.754 14.102 -30.438 1.00 94.56 148 LEU A CA 1
ATOM 1155 C C . LEU A 1 148 ? 20.979 15.341 -30.900 1.00 94.56 148 LEU A C 1
ATOM 1157 O O . LEU A 1 148 ? 20.441 16.078 -30.071 1.00 94.56 148 LEU A O 1
ATOM 1161 N N . PRO A 1 149 ? 20.920 15.566 -32.218 1.00 91.12 149 PRO A N 1
ATOM 1162 C CA . PRO A 1 149 ? 20.116 16.628 -32.798 1.00 91.12 149 PRO A CA 1
ATOM 1163 C C . PRO A 1 149 ? 18.624 16.369 -32.567 1.00 91.12 149 PRO A C 1
ATOM 1165 O O . PRO A 1 149 ? 18.196 15.220 -32.425 1.00 91.12 149 PRO A O 1
ATOM 1168 N N . SER A 1 150 ? 17.838 17.444 -32.487 1.00 87.44 150 SER A N 1
ATOM 1169 C CA . SER A 1 150 ? 16.469 17.373 -31.965 1.00 87.44 150 SER A CA 1
ATOM 1170 C C . SER A 1 150 ? 15.514 16.531 -32.818 1.00 87.44 150 SER A C 1
ATOM 1172 O O . SER A 1 150 ? 14.622 15.906 -32.241 1.00 87.44 150 SER A O 1
ATOM 1174 N N . ASP A 1 151 ? 15.729 16.458 -34.137 1.00 85.44 151 ASP A N 1
ATOM 1175 C CA . ASP A 1 151 ? 14.881 15.754 -35.114 1.00 85.44 151 ASP A CA 1
ATOM 1176 C C . ASP A 1 151 ? 15.620 14.653 -35.901 1.00 85.44 151 ASP A C 1
ATOM 1178 O O . ASP A 1 151 ? 15.095 14.078 -36.852 1.00 85.44 151 ASP A O 1
ATOM 1182 N N . GLY A 1 152 ? 16.855 14.327 -35.510 1.00 82.25 152 GLY A N 1
ATOM 1183 C CA . GLY A 1 152 ? 17.657 13.327 -36.210 1.00 82.25 152 GLY A CA 1
ATOM 1184 C C . GLY A 1 152 ? 17.189 11.889 -35.969 1.00 82.25 152 GLY A C 1
ATOM 1185 O O . GLY A 1 152 ? 16.834 11.504 -34.854 1.00 82.25 152 GLY A O 1
ATOM 1186 N N . SER A 1 153 ? 17.269 11.054 -37.009 1.00 90.69 153 SER A N 1
ATOM 1187 C CA . SER A 1 153 ? 16.991 9.615 -36.911 1.00 90.69 153 SER A CA 1
ATOM 1188 C C . SER A 1 153 ? 18.277 8.835 -36.635 1.00 90.69 153 SER A C 1
ATOM 1190 O O . SER A 1 153 ? 19.248 8.999 -37.379 1.00 90.69 153 SER A O 1
ATOM 1192 N N . VAL A 1 154 ? 18.283 7.939 -35.645 1.00 96.12 154 VAL A N 1
ATOM 1193 C CA . VAL A 1 154 ? 19.446 7.095 -35.311 1.00 96.12 154 VAL A CA 1
ATOM 1194 C C . VAL A 1 154 ? 19.165 5.638 -35.656 1.00 96.12 154 VAL A C 1
ATOM 1196 O O . VAL A 1 154 ? 18.281 5.022 -35.069 1.00 96.12 154 VAL A O 1
ATOM 1199 N N . GLY A 1 155 ? 19.922 5.079 -36.598 1.00 96.94 155 GLY A N 1
ATOM 1200 C CA . GLY A 1 155 ? 19.799 3.694 -37.048 1.00 96.94 155 GLY A CA 1
ATOM 1201 C C . GLY A 1 155 ? 20.324 2.659 -36.050 1.00 96.94 155 GLY A C 1
ATOM 1202 O O . GLY A 1 155 ? 20.997 2.974 -35.066 1.00 96.94 155 GLY A O 1
ATOM 1203 N N . SER A 1 156 ? 20.036 1.388 -36.330 1.00 98.31 156 SER A N 1
ATOM 1204 C CA . SER A 1 156 ? 20.510 0.259 -35.524 1.00 98.31 156 SER A CA 1
ATOM 1205 C C . SER A 1 156 ? 22.036 0.248 -35.420 1.00 98.31 156 SER A C 1
ATOM 1207 O O . SER A 1 156 ? 22.736 0.551 -36.389 1.00 98.31 156 SER A O 1
ATOM 1209 N N . TYR A 1 157 ? 22.561 -0.100 -34.243 1.00 98.69 157 TYR A N 1
ATOM 1210 C CA . TYR A 1 157 ? 24.004 -0.169 -33.958 1.00 98.69 157 TYR A CA 1
ATOM 1211 C C . TYR A 1 157 ? 24.801 1.128 -34.199 1.00 98.69 157 TYR A C 1
ATOM 1213 O O . TYR A 1 157 ? 26.032 1.100 -34.156 1.00 98.69 157 TYR A O 1
ATOM 1221 N N . ALA A 1 158 ? 24.145 2.265 -34.468 1.00 98.50 158 ALA A N 1
ATOM 1222 C CA . ALA A 1 158 ? 24.816 3.483 -34.919 1.00 98.50 158 ALA A CA 1
ATOM 1223 C C . ALA A 1 158 ? 25.927 3.949 -33.971 1.00 98.50 158 ALA A C 1
ATOM 1225 O O . ALA A 1 158 ? 26.968 4.379 -34.453 1.00 98.50 158 ALA A O 1
ATOM 1226 N N . PHE A 1 159 ? 25.739 3.816 -32.657 1.00 98.75 159 PHE A N 1
ATOM 1227 C CA . PHE A 1 159 ? 26.709 4.196 -31.630 1.00 98.75 159 PHE A CA 1
ATOM 1228 C C . PHE A 1 159 ? 27.157 3.011 -30.762 1.00 98.75 159 PHE A C 1
ATOM 1230 O O . PHE A 1 159 ? 27.648 3.211 -29.649 1.00 98.75 159 PHE A O 1
ATOM 1237 N N . GLU A 1 160 ? 27.029 1.774 -31.248 1.00 98.81 160 GLU A N 1
ATOM 1238 C CA . GLU A 1 160 ? 27.501 0.602 -30.505 1.00 98.81 160 GLU A CA 1
ATOM 1239 C C . GLU A 1 160 ? 29.032 0.635 -30.308 1.00 98.81 160 GLU A C 1
ATOM 1241 O O . GLU A 1 160 ? 29.771 1.095 -31.182 1.00 98.81 160 GLU A O 1
ATOM 1246 N N . ASN A 1 161 ? 29.518 0.118 -29.172 1.00 98.75 161 ASN A N 1
ATOM 1247 C CA . ASN A 1 161 ? 30.947 0.007 -28.846 1.00 98.75 161 ASN A CA 1
ATOM 1248 C C . ASN A 1 161 ? 31.645 1.375 -28.865 1.00 98.75 161 ASN A C 1
ATOM 1250 O O . ASN A 1 161 ? 32.608 1.608 -29.598 1.00 98.75 161 ASN A O 1
ATOM 1254 N N . ASN A 1 162 ? 31.121 2.288 -28.055 1.00 98.81 162 ASN A N 1
ATOM 1255 C CA . ASN A 1 162 ? 31.721 3.585 -27.766 1.00 98.81 162 ASN A CA 1
ATOM 1256 C C . ASN A 1 162 ? 32.005 3.698 -26.255 1.00 98.81 162 ASN A C 1
ATOM 1258 O O . ASN A 1 162 ? 31.954 2.714 -25.511 1.00 98.81 162 ASN A O 1
ATOM 1262 N N . LEU A 1 163 ? 32.345 4.898 -25.784 1.00 98.56 163 LEU A N 1
ATOM 1263 C CA . LEU A 1 163 ? 32.619 5.190 -24.376 1.00 98.56 163 LEU A CA 1
ATOM 1264 C C . LEU A 1 163 ? 31.598 6.180 -23.796 1.00 98.56 163 LEU A C 1
ATOM 1266 O O . LEU A 1 163 ? 31.930 6.928 -22.876 1.00 98.56 163 LEU A O 1
ATOM 1270 N N . ILE A 1 164 ? 30.371 6.206 -24.335 1.00 98.75 164 ILE A N 1
ATOM 1271 C CA . ILE A 1 164 ? 29.384 7.246 -24.022 1.00 98.75 164 ILE A CA 1
ATOM 1272 C C . ILE A 1 164 ? 28.990 7.123 -22.556 1.00 98.75 164 ILE A C 1
ATOM 1274 O O . ILE A 1 164 ? 28.462 6.088 -22.159 1.00 98.75 164 ILE A O 1
ATOM 1278 N N . THR A 1 165 ? 29.222 8.168 -21.766 1.00 97.69 165 THR A N 1
ATOM 1279 C CA . THR A 1 165 ? 28.812 8.263 -20.356 1.00 97.69 165 THR A CA 1
ATOM 1280 C C . THR A 1 165 ? 27.580 9.143 -20.170 1.00 97.69 165 THR A C 1
ATOM 1282 O O . THR A 1 165 ? 26.769 8.872 -19.280 1.00 97.69 165 THR A O 1
ATOM 1285 N N . SER A 1 166 ? 27.430 10.158 -21.027 1.00 96.75 166 SER A N 1
ATOM 1286 C CA . SER A 1 166 ? 26.320 11.111 -21.051 1.00 96.75 166 SER A CA 1
ATOM 1287 C C . SER A 1 166 ? 25.650 11.117 -22.424 1.00 96.75 166 SER A C 1
ATOM 1289 O O . SER A 1 166 ? 26.321 11.306 -23.444 1.00 96.75 166 SER A O 1
ATOM 1291 N N . LEU A 1 167 ? 24.334 10.904 -22.437 1.00 97.25 167 LEU A N 1
ATOM 1292 C CA . LEU A 1 167 ? 23.507 10.832 -23.637 1.00 97.25 167 LEU A CA 1
ATOM 1293 C C . LEU A 1 167 ? 22.284 11.741 -23.493 1.00 97.25 167 LEU A C 1
ATOM 1295 O O . LEU A 1 167 ? 21.481 11.552 -22.580 1.00 97.25 167 LEU A O 1
ATOM 1299 N N . THR A 1 168 ? 22.107 12.653 -24.446 1.00 95.56 168 THR A N 1
ATOM 1300 C CA . THR A 1 168 ? 20.859 13.402 -24.637 1.00 95.56 168 THR A CA 1
ATOM 1301 C C . THR A 1 168 ? 20.154 12.876 -25.881 1.00 95.56 168 THR A C 1
ATOM 1303 O O . THR A 1 168 ? 20.718 12.917 -26.976 1.00 95.56 168 THR A O 1
ATOM 1306 N N . LEU A 1 169 ? 18.935 12.364 -25.697 1.00 94.88 169 LEU A N 1
ATOM 1307 C CA . LEU A 1 169 ? 18.097 11.813 -26.764 1.00 94.88 169 LEU A CA 1
ATOM 1308 C C . LEU A 1 169 ? 17.310 12.912 -27.511 1.00 94.88 169 LEU A C 1
ATOM 1310 O O . LEU A 1 169 ? 17.059 13.969 -26.927 1.00 94.88 169 LEU A O 1
ATOM 1314 N N . PRO A 1 170 ? 16.891 12.664 -28.768 1.00 90.69 170 PRO A N 1
ATOM 1315 C CA . PRO A 1 170 ? 16.045 13.583 -29.529 1.00 90.69 170 PRO A CA 1
ATOM 1316 C C . PRO A 1 170 ? 14.694 13.835 -28.848 1.00 90.69 170 PRO A C 1
ATOM 1318 O O . PRO A 1 170 ? 14.086 12.915 -28.296 1.00 90.69 170 PRO A O 1
ATOM 1321 N N . THR A 1 171 ? 14.202 15.072 -28.930 1.00 86.94 171 THR A N 1
ATOM 1322 C CA . THR A 1 171 ? 12.947 15.517 -28.293 1.00 86.94 171 THR A CA 1
ATOM 1323 C C . THR A 1 171 ? 11.845 15.891 -29.287 1.00 86.94 171 THR A C 1
ATOM 1325 O O . THR A 1 171 ? 10.715 16.159 -28.876 1.00 86.94 171 THR A O 1
ATOM 1328 N N . SER A 1 172 ? 12.139 15.910 -30.594 1.00 84.81 172 SER A N 1
ATOM 1329 C CA . SER A 1 172 ? 11.127 16.103 -31.637 1.00 84.81 172 SER A CA 1
ATOM 1330 C C . SER A 1 172 ? 10.111 14.961 -31.628 1.00 84.81 172 SER A C 1
ATOM 1332 O O . SER A 1 172 ? 10.442 13.806 -31.365 1.00 84.81 172 SER A O 1
ATOM 1334 N N . SER A 1 173 ? 8.868 15.278 -31.979 1.00 74.31 173 SER A N 1
ATOM 1335 C CA . SER A 1 173 ? 7.774 14.309 -32.119 1.00 74.31 173 SER A CA 1
ATOM 1336 C C . SER A 1 173 ? 7.668 13.715 -33.530 1.00 74.31 173 SER A C 1
ATOM 1338 O O . SER A 1 173 ? 6.639 13.126 -33.868 1.00 74.31 173 SER A O 1
ATOM 1340 N N . SER A 1 174 ? 8.695 13.870 -34.375 1.00 74.44 174 SER A N 1
ATOM 1341 C CA . SER A 1 174 ? 8.685 13.246 -35.695 1.00 74.44 174 SER A CA 1
ATOM 1342 C C . SER A 1 174 ? 8.687 11.720 -35.587 1.00 74.44 174 SER A C 1
ATOM 1344 O O . SER A 1 174 ? 9.170 11.116 -34.628 1.00 74.44 174 SER A O 1
ATOM 1346 N N . TYR A 1 175 ? 8.122 11.067 -36.603 1.00 68.12 175 TYR A N 1
ATOM 1347 C CA . TYR A 1 175 ? 8.046 9.608 -36.648 1.00 68.12 175 TYR A CA 1
ATOM 1348 C C . TYR A 1 175 ? 9.433 8.962 -36.483 1.00 68.12 175 TYR A C 1
ATOM 1350 O O . TYR A 1 175 ? 9.585 7.990 -35.747 1.00 68.12 175 TYR A O 1
ATOM 1358 N N . TYR A 1 176 ? 10.460 9.545 -37.106 1.00 67.19 176 TYR A N 1
ATOM 1359 C CA . TYR A 1 176 ? 11.812 8.991 -37.127 1.00 67.19 176 TYR A CA 1
ATOM 1360 C C . TYR A 1 176 ? 12.610 9.215 -35.835 1.00 67.19 176 TYR A C 1
ATOM 1362 O O . TYR A 1 176 ? 13.560 8.470 -35.593 1.00 67.19 176 TYR A O 1
ATOM 1370 N N . SER A 1 177 ? 12.231 10.192 -35.004 1.00 75.94 177 SER A N 1
ATOM 1371 C CA . SER A 1 177 ? 12.814 10.420 -33.675 1.00 75.94 177 SER A CA 1
ATOM 1372 C C . SER A 1 177 ? 12.071 9.673 -32.561 1.00 75.94 177 SER A C 1
ATOM 1374 O O . SER A 1 177 ? 12.567 9.611 -31.439 1.00 75.94 177 SER A O 1
ATOM 1376 N N . SER A 1 178 ? 10.901 9.090 -32.852 1.00 86.19 178 SER A N 1
ATOM 1377 C CA . SER A 1 178 ? 10.047 8.419 -31.860 1.00 86.19 178 SER A CA 1
ATOM 1378 C C . SER A 1 178 ? 10.445 6.970 -31.531 1.00 86.19 178 SER A C 1
ATOM 1380 O O . SER A 1 178 ? 9.931 6.401 -30.566 1.00 86.19 178 SER A O 1
ATOM 1382 N N . THR A 1 179 ? 11.370 6.373 -32.290 1.00 92.56 179 THR A N 1
ATOM 1383 C CA . THR A 1 179 ? 11.837 4.990 -32.098 1.00 92.56 179 THR A CA 1
ATOM 1384 C C . THR A 1 179 ? 13.329 4.957 -31.793 1.00 92.56 179 THR A C 1
ATOM 1386 O O . THR A 1 179 ? 14.148 5.491 -32.542 1.00 92.56 179 THR A O 1
ATOM 1389 N N . ILE A 1 180 ? 13.706 4.239 -30.736 1.00 96.00 180 ILE A N 1
ATOM 1390 C CA . ILE A 1 180 ? 15.099 3.912 -30.436 1.00 96.00 180 ILE A CA 1
ATOM 1391 C C . ILE A 1 180 ? 15.427 2.547 -31.042 1.00 96.00 180 ILE A C 1
ATOM 1393 O O . ILE A 1 180 ? 14.901 1.520 -30.612 1.00 96.00 180 ILE A O 1
ATOM 1397 N N . ASN A 1 181 ? 16.303 2.538 -32.049 1.00 97.00 181 ASN A N 1
ATOM 1398 C CA . ASN A 1 181 ? 16.609 1.349 -32.841 1.00 97.00 181 ASN A CA 1
ATOM 1399 C C . ASN A 1 181 ? 17.455 0.297 -32.108 1.00 97.00 181 ASN A C 1
ATOM 1401 O O . ASN A 1 181 ? 18.129 0.565 -31.109 1.00 97.00 181 ASN A O 1
ATOM 1405 N N . SER A 1 182 ? 17.416 -0.928 -32.640 1.00 98.31 182 SER A N 1
ATOM 1406 C CA . SER A 1 182 ? 18.072 -2.091 -32.047 1.00 98.31 182 SER A CA 1
ATOM 1407 C C . SER A 1 182 ? 19.566 -1.841 -31.868 1.00 98.31 182 SER A C 1
ATOM 1409 O O . SER A 1 182 ? 20.257 -1.428 -32.801 1.00 98.31 182 SER A O 1
ATOM 1411 N N . TYR A 1 183 ? 20.065 -2.091 -30.658 1.00 98.62 183 TYR A N 1
ATOM 1412 C CA . TYR A 1 183 ? 21.475 -1.922 -30.286 1.00 98.62 183 TYR A CA 1
ATOM 1413 C C . TYR A 1 183 ? 22.082 -0.534 -30.564 1.00 98.62 183 TYR A C 1
ATOM 1415 O O . TYR A 1 183 ? 23.304 -0.397 -30.537 1.00 98.62 183 TYR A O 1
ATOM 1423 N N . ALA A 1 184 ? 21.270 0.504 -30.813 1.00 98.38 184 ALA A N 1
ATOM 1424 C CA . ALA A 1 184 ? 21.757 1.825 -31.217 1.00 98.38 184 ALA A CA 1
ATOM 1425 C C . ALA A 1 184 ? 22.803 2.408 -30.252 1.00 98.38 184 ALA A C 1
ATOM 1427 O O . ALA A 1 184 ? 23.744 3.051 -30.711 1.00 98.38 184 ALA A O 1
ATOM 1428 N N . TYR A 1 185 ? 22.681 2.126 -28.950 1.00 98.69 185 TYR A N 1
ATOM 1429 C CA . TYR A 1 185 ? 23.572 2.596 -27.886 1.00 98.69 185 TYR A CA 1
ATOM 1430 C C . TYR A 1 185 ? 24.159 1.446 -27.049 1.00 98.69 185 TYR A C 1
ATOM 1432 O O . TYR A 1 185 ? 24.568 1.649 -25.902 1.00 98.69 185 TYR A O 1
ATOM 1440 N N . ALA A 1 186 ? 24.210 0.228 -27.593 1.00 98.75 186 ALA A N 1
ATOM 1441 C CA . ALA A 1 186 ? 24.735 -0.932 -26.876 1.00 98.75 186 ALA A CA 1
ATOM 1442 C C . ALA A 1 186 ? 26.248 -0.822 -26.606 1.00 98.75 186 ALA A C 1
ATOM 1444 O O . ALA A 1 186 ? 26.973 -0.141 -27.331 1.00 98.75 186 ALA A O 1
ATOM 1445 N N . ASN A 1 187 ? 26.739 -1.524 -25.581 1.00 98.69 187 ASN A N 1
ATOM 1446 C CA . ASN A 1 187 ? 28.167 -1.626 -25.256 1.00 98.69 187 ASN A CA 1
ATOM 1447 C C . ASN A 1 187 ? 28.840 -0.254 -25.036 1.00 98.69 187 ASN A C 1
ATOM 1449 O O . ASN A 1 187 ? 29.888 0.046 -25.607 1.00 98.69 187 ASN A O 1
ATOM 1453 N N . ASN A 1 188 ? 28.216 0.584 -24.208 1.00 98.75 188 ASN A N 1
ATOM 1454 C CA . ASN A 1 188 ? 28.683 1.926 -23.851 1.00 98.75 188 ASN A CA 1
ATOM 1455 C C . ASN A 1 188 ? 28.935 2.031 -22.329 1.00 98.75 188 ASN A C 1
ATOM 1457 O O . ASN A 1 188 ? 29.190 1.024 -21.655 1.00 98.75 188 ASN A O 1
ATOM 1461 N N . LYS A 1 189 ? 28.959 3.251 -21.777 1.00 98.50 189 LYS A N 1
ATOM 1462 C CA . LYS A 1 189 ? 29.193 3.549 -20.352 1.00 98.50 189 LYS A CA 1
ATOM 1463 C C . LYS A 1 189 ? 28.111 4.468 -19.767 1.00 98.50 189 LYS A C 1
ATOM 1465 O O . LYS A 1 189 ? 28.386 5.177 -18.801 1.00 98.50 189 LYS A O 1
ATOM 1470 N N . ILE A 1 190 ? 26.906 4.475 -20.346 1.00 98.62 190 ILE A N 1
ATOM 1471 C CA . ILE A 1 190 ? 25.831 5.405 -19.966 1.00 98.62 190 ILE A CA 1
ATOM 1472 C C . ILE A 1 190 ? 25.438 5.121 -18.521 1.00 98.62 190 ILE A C 1
ATOM 1474 O O . ILE A 1 190 ? 25.217 3.962 -18.186 1.00 98.62 190 ILE A O 1
ATOM 1478 N N . THR A 1 191 ? 25.354 6.158 -17.685 1.00 96.12 191 THR A N 1
ATOM 1479 C CA . THR A 1 191 ? 25.096 6.011 -16.237 1.00 96.12 191 THR A CA 1
ATOM 1480 C C . THR A 1 191 ? 23.687 6.408 -15.817 1.00 96.12 191 THR A C 1
ATOM 1482 O O . THR A 1 191 ? 23.102 5.788 -14.935 1.00 96.12 191 THR A O 1
ATOM 1485 N N . ASN A 1 192 ? 23.121 7.426 -16.457 1.00 95.06 192 ASN A N 1
ATOM 1486 C CA . ASN A 1 192 ? 21.790 7.936 -16.163 1.00 95.06 192 ASN A CA 1
ATOM 1487 C C . ASN A 1 192 ? 21.048 8.122 -17.478 1.00 95.06 192 ASN A C 1
ATOM 1489 O O . ASN A 1 192 ? 21.638 8.594 -18.452 1.00 95.06 192 ASN A O 1
ATOM 1493 N N . LEU A 1 193 ? 19.770 7.753 -17.501 1.00 97.69 193 LEU A N 1
ATOM 1494 C CA . LEU A 1 193 ? 18.970 7.834 -18.711 1.00 97.69 193 LEU A CA 1
ATOM 1495 C C . LEU A 1 193 ? 17.549 8.296 -18.402 1.00 97.69 193 LEU A C 1
ATOM 1497 O O . LEU A 1 193 ? 16.825 7.683 -17.620 1.00 97.69 193 LEU A O 1
ATOM 1501 N N . VAL A 1 194 ? 17.148 9.371 -19.071 1.00 96.50 194 VAL A N 1
ATOM 1502 C CA . VAL A 1 194 ? 15.765 9.844 -19.099 1.00 96.50 194 VAL A CA 1
ATOM 1503 C C . VAL A 1 194 ? 15.252 9.611 -20.507 1.00 96.50 194 VAL A C 1
ATOM 1505 O O . VAL A 1 194 ? 15.805 10.163 -21.456 1.00 96.50 194 VAL A O 1
ATOM 1508 N N . ILE A 1 195 ? 14.225 8.774 -20.641 1.00 96.62 195 ILE A N 1
ATOM 1509 C CA . ILE A 1 195 ? 13.539 8.566 -21.914 1.00 96.62 195 ILE A CA 1
ATOM 1510 C C . ILE A 1 195 ? 12.538 9.719 -22.109 1.00 96.62 195 ILE A C 1
ATOM 1512 O O . ILE A 1 195 ? 11.657 9.883 -21.265 1.00 96.62 195 ILE A O 1
ATOM 1516 N N . PRO A 1 196 ? 12.663 10.530 -23.176 1.00 93.88 196 PRO A N 1
ATOM 1517 C CA . PRO A 1 196 ? 11.718 11.605 -23.475 1.00 93.88 196 PRO A CA 1
ATOM 1518 C C . PRO A 1 196 ? 10.301 11.102 -23.795 1.00 93.88 196 PRO A C 1
ATOM 1520 O O . PRO A 1 196 ? 10.134 10.009 -24.336 1.00 93.88 196 PRO A O 1
ATOM 1523 N N . ASP A 1 197 ? 9.284 11.934 -23.548 1.00 91.62 197 ASP A N 1
ATOM 1524 C CA . ASP A 1 197 ? 7.866 11.587 -23.760 1.00 91.62 197 ASP A CA 1
ATOM 1525 C C . ASP A 1 197 ? 7.495 11.321 -25.234 1.00 91.62 197 ASP A C 1
ATOM 1527 O O . ASP A 1 197 ? 6.494 10.660 -25.507 1.00 91.62 197 ASP A O 1
ATOM 1531 N N . ASN A 1 198 ? 8.287 11.817 -26.195 1.00 91.38 198 ASN A N 1
ATOM 1532 C CA . ASN A 1 198 ? 8.088 11.556 -27.626 1.00 91.38 198 ASN A CA 1
ATOM 1533 C C . ASN A 1 198 ? 8.522 10.145 -28.057 1.00 91.38 198 ASN A C 1
ATOM 1535 O O . ASN A 1 198 ? 8.192 9.732 -29.170 1.00 91.38 198 ASN A O 1
ATOM 1539 N N . ILE A 1 199 ? 9.258 9.405 -27.219 1.00 93.62 199 ILE A N 1
ATOM 1540 C CA . ILE A 1 199 ? 9.699 8.049 -27.550 1.00 93.62 199 ILE A CA 1
ATOM 1541 C C . ILE A 1 199 ? 8.548 7.067 -27.336 1.00 93.62 199 ILE A C 1
ATOM 1543 O O . ILE A 1 199 ? 8.045 6.887 -26.227 1.00 93.62 199 ILE A O 1
ATOM 1547 N N . THR A 1 200 ? 8.161 6.390 -28.411 1.00 93.19 200 THR A N 1
ATOM 1548 C CA . THR A 1 200 ? 7.080 5.400 -28.428 1.00 93.19 200 THR A CA 1
ATOM 1549 C C . THR A 1 200 ? 7.599 3.970 -28.392 1.00 93.19 200 THR A C 1
ATOM 1551 O O . THR A 1 200 ? 6.903 3.096 -27.883 1.00 93.19 200 THR A O 1
ATOM 1554 N N . GLU A 1 201 ? 8.829 3.719 -28.853 1.00 94.50 201 GLU A N 1
ATOM 1555 C CA . GLU A 1 201 ? 9.399 2.371 -28.937 1.00 94.50 201 GLU A CA 1
ATOM 1556 C C . GLU A 1 201 ? 10.898 2.337 -28.600 1.00 94.50 201 GLU A C 1
ATOM 1558 O O . GLU A 1 201 ? 11.677 3.170 -29.066 1.00 94.50 201 GLU A O 1
ATOM 1563 N N . ILE A 1 202 ? 11.315 1.331 -27.824 1.00 97.44 202 ILE A N 1
ATOM 1564 C CA . ILE A 1 202 ? 12.716 0.991 -27.544 1.00 97.44 202 ILE A CA 1
ATOM 1565 C C . ILE A 1 202 ? 12.966 -0.450 -27.977 1.00 97.44 202 ILE A C 1
ATOM 1567 O O . ILE A 1 202 ? 12.505 -1.395 -27.332 1.00 97.44 202 ILE A O 1
ATOM 1571 N N . ASN A 1 203 ? 13.713 -0.613 -29.066 1.00 97.31 203 ASN A N 1
ATOM 1572 C CA . ASN A 1 203 ? 13.943 -1.904 -29.701 1.00 97.31 203 ASN A CA 1
ATOM 1573 C C . ASN A 1 203 ? 14.984 -2.769 -28.977 1.00 97.31 203 ASN A C 1
ATOM 1575 O O . ASN A 1 203 ? 15.682 -2.349 -28.048 1.00 97.31 203 ASN A O 1
ATOM 1579 N N . SER A 1 204 ? 15.074 -4.022 -29.427 1.00 97.69 204 SER A N 1
ATOM 1580 C CA . SER A 1 204 ? 15.887 -5.056 -28.794 1.00 97.69 204 SER A CA 1
ATOM 1581 C C . SER A 1 204 ? 17.343 -4.625 -28.618 1.00 97.69 204 SER A C 1
ATOM 1583 O O . SER A 1 204 ? 18.003 -4.181 -29.559 1.00 97.69 204 SER A O 1
ATOM 1585 N N . GLY A 1 205 ? 17.865 -4.778 -27.403 1.00 98.12 205 GLY A N 1
ATOM 1586 C CA . GLY A 1 205 ? 19.266 -4.492 -27.086 1.00 98.12 205 GLY A CA 1
ATOM 1587 C C . GLY A 1 205 ? 19.690 -3.020 -27.133 1.00 98.12 205 GLY A C 1
ATOM 1588 O O . GLY A 1 205 ? 20.877 -2.764 -26.936 1.00 98.12 205 GLY A O 1
ATOM 1589 N N . ALA A 1 206 ? 18.777 -2.069 -27.382 1.00 98.50 206 ALA A N 1
ATOM 1590 C CA . ALA A 1 206 ? 19.067 -0.646 -27.610 1.00 98.50 206 ALA A CA 1
ATOM 1591 C C . ALA A 1 206 ? 20.087 -0.026 -26.638 1.00 98.50 206 ALA A C 1
ATOM 1593 O O . ALA A 1 206 ? 20.987 0.687 -27.076 1.00 98.50 206 ALA A O 1
ATOM 1594 N N . PHE A 1 207 ? 19.976 -0.343 -25.347 1.00 98.75 207 PHE A N 1
ATOM 1595 C CA . PHE A 1 207 ? 20.825 0.134 -24.252 1.00 98.75 207 PHE A CA 1
ATOM 1596 C C . PHE A 1 207 ? 21.540 -1.008 -23.513 1.00 98.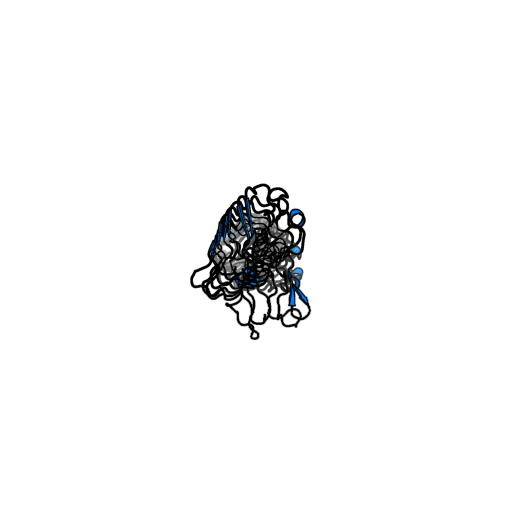75 207 PHE A C 1
ATOM 1598 O O . PHE A 1 207 ? 21.949 -0.855 -22.358 1.00 98.75 207 PHE A O 1
ATOM 1605 N N . SER A 1 208 ? 21.708 -2.164 -24.155 1.00 98.56 208 SER A N 1
ATOM 1606 C CA . SER A 1 208 ? 22.361 -3.320 -23.535 1.00 98.56 208 SER A CA 1
ATOM 1607 C C . SER A 1 208 ? 23.849 -3.076 -23.239 1.00 98.56 208 SER A C 1
ATOM 1609 O O . SER A 1 208 ? 24.514 -2.311 -23.938 1.00 98.56 208 SER A O 1
ATOM 1611 N N . ASN A 1 209 ? 24.383 -3.731 -22.204 1.00 98.50 209 ASN A N 1
ATOM 1612 C CA . ASN A 1 209 ? 25.784 -3.646 -21.773 1.00 98.50 209 ASN A CA 1
ATOM 1613 C C . ASN A 1 209 ? 26.256 -2.197 -21.524 1.00 98.50 209 ASN A C 1
ATOM 1615 O O . ASN A 1 209 ? 27.279 -1.758 -22.054 1.00 98.50 209 ASN A O 1
ATOM 1619 N N . ASN A 1 210 ? 25.495 -1.454 -20.721 1.00 98.75 210 ASN A N 1
ATOM 1620 C CA . ASN A 1 210 ? 25.823 -0.100 -20.268 1.00 98.75 210 ASN A CA 1
ATOM 1621 C C . ASN A 1 210 ? 26.111 -0.084 -18.751 1.00 98.75 210 ASN A C 1
ATOM 1623 O O . ASN A 1 210 ? 26.451 -1.112 -18.162 1.00 98.75 210 ASN A O 1
ATOM 1627 N N . LYS A 1 211 ? 26.065 1.096 -18.122 1.00 98.44 211 LYS A N 1
ATOM 1628 C CA . LYS A 1 211 ? 26.265 1.313 -16.680 1.00 98.44 211 LYS A CA 1
ATOM 1629 C C . LYS A 1 211 ? 25.078 2.045 -16.050 1.00 98.44 211 LYS A C 1
ATOM 1631 O O . LYS A 1 211 ? 25.255 2.786 -15.087 1.00 98.44 211 LYS A O 1
ATOM 1636 N N . ILE A 1 212 ? 23.879 1.884 -16.624 1.00 98.56 212 ILE A N 1
ATOM 1637 C CA . ILE A 1 212 ? 22.714 2.677 -16.229 1.00 98.56 212 ILE A CA 1
ATOM 1638 C C . ILE A 1 212 ? 22.314 2.262 -14.817 1.00 98.56 212 ILE A C 1
ATOM 1640 O O . ILE A 1 212 ? 21.965 1.103 -14.597 1.00 98.56 212 ILE A O 1
ATOM 1644 N N . SER A 1 213 ? 22.362 3.211 -13.885 1.00 96.50 213 SER A N 1
ATOM 1645 C CA . SER A 1 213 ? 21.941 3.032 -12.496 1.00 96.50 213 SER A CA 1
ATOM 1646 C C . SER A 1 213 ? 20.560 3.627 -12.234 1.00 96.50 213 SER A C 1
ATOM 1648 O O . SER A 1 213 ? 19.768 3.026 -11.506 1.00 96.50 213 SER A O 1
ATOM 1650 N N . ASN A 1 214 ? 20.241 4.753 -12.882 1.00 94.44 214 ASN A N 1
ATOM 1651 C CA . ASN A 1 214 ? 18.945 5.423 -12.786 1.00 94.44 214 ASN A CA 1
ATOM 1652 C C . ASN A 1 214 ? 18.287 5.548 -14.163 1.00 94.44 214 ASN A C 1
ATOM 1654 O O . ASN A 1 214 ? 18.885 6.092 -15.099 1.00 94.44 214 ASN A O 1
ATOM 1658 N N . LEU A 1 215 ? 17.043 5.077 -14.259 1.00 97.19 215 LEU A N 1
ATOM 1659 C CA . LEU A 1 215 ? 16.238 5.117 -15.476 1.00 97.19 215 LEU A CA 1
ATOM 1660 C C . LEU A 1 215 ? 14.853 5.708 -15.210 1.00 97.19 215 LEU A C 1
ATOM 1662 O O . LEU A 1 215 ? 14.149 5.250 -14.312 1.00 97.19 215 LEU A O 1
ATOM 1666 N N . THR A 1 216 ? 14.446 6.663 -16.045 1.00 95.75 216 THR A N 1
ATOM 1667 C CA . THR A 1 216 ? 13.082 7.211 -16.067 1.00 95.75 216 THR A CA 1
ATOM 1668 C C . THR A 1 216 ? 12.402 6.871 -17.388 1.00 95.75 216 THR A C 1
ATOM 1670 O O . THR A 1 216 ? 12.943 7.163 -18.456 1.00 95.75 216 THR A O 1
ATOM 1673 N N . ILE A 1 217 ? 11.213 6.271 -17.306 1.00 95.12 217 ILE A N 1
ATOM 1674 C CA . ILE A 1 217 ? 10.434 5.745 -18.431 1.00 95.12 217 ILE A CA 1
ATOM 1675 C C . ILE A 1 217 ? 9.062 6.446 -18.485 1.00 95.12 217 ILE A C 1
ATOM 1677 O O . ILE A 1 217 ? 8.355 6.452 -17.473 1.00 95.12 217 ILE A O 1
ATOM 1681 N N . PRO A 1 218 ? 8.642 7.006 -19.636 1.00 93.44 218 PRO A N 1
ATOM 1682 C CA . PRO A 1 218 ? 7.335 7.640 -19.792 1.00 93.44 218 PRO A CA 1
ATOM 1683 C C . PRO A 1 218 ? 6.193 6.615 -19.885 1.00 93.44 218 PRO A C 1
ATOM 1685 O O . PRO A 1 218 ? 6.401 5.407 -20.042 1.00 93.44 218 PRO A O 1
ATOM 1688 N N . ALA A 1 219 ? 4.953 7.104 -19.819 1.00 87.88 219 ALA A N 1
ATOM 1689 C CA . ALA A 1 219 ? 3.755 6.264 -19.730 1.00 87.88 219 ALA A CA 1
ATOM 1690 C C . ALA A 1 219 ? 3.461 5.401 -20.966 1.00 87.88 219 ALA A C 1
ATOM 1692 O O . ALA A 1 219 ? 2.811 4.364 -20.847 1.00 87.88 219 ALA A O 1
ATOM 1693 N N . THR A 1 220 ? 3.932 5.803 -22.144 1.00 82.00 220 THR A N 1
ATOM 1694 C CA . THR A 1 220 ? 3.460 5.268 -23.431 1.00 82.00 220 THR A CA 1
ATOM 1695 C C . THR A 1 220 ? 4.459 4.358 -24.145 1.00 82.00 220 THR A C 1
ATOM 1697 O O . THR A 1 220 ? 4.074 3.666 -25.082 1.00 82.00 220 THR A O 1
ATOM 1700 N N . VAL A 1 221 ? 5.726 4.322 -23.719 1.00 92.44 221 VAL A N 1
ATOM 1701 C CA . VAL A 1 221 ? 6.797 3.672 -24.496 1.00 92.44 221 VAL A CA 1
ATOM 1702 C C . VAL A 1 221 ? 6.720 2.146 -24.470 1.00 92.44 221 VAL A C 1
ATOM 1704 O O . VAL A 1 221 ? 6.685 1.547 -23.399 1.00 92.44 221 VAL A O 1
ATOM 1707 N N . HIS A 1 222 ? 6.740 1.485 -25.621 1.00 92.62 222 HIS A N 1
ATOM 1708 C CA . HIS A 1 222 ? 6.899 0.037 -25.724 1.00 92.62 222 HIS A CA 1
ATOM 1709 C C . HIS A 1 222 ? 8.380 -0.352 -25.634 1.00 92.62 222 HIS A C 1
ATOM 1711 O O . HIS A 1 222 ? 9.225 0.290 -26.254 1.00 92.62 222 HIS A O 1
ATOM 1717 N N . ILE A 1 223 ? 8.712 -1.404 -24.880 1.00 96.31 223 ILE A N 1
ATOM 1718 C CA . ILE A 1 223 ? 10.099 -1.852 -24.686 1.00 96.31 223 ILE A CA 1
ATOM 1719 C C . ILE A 1 223 ? 10.216 -3.320 -25.092 1.00 96.31 223 ILE A C 1
ATOM 1721 O O . ILE A 1 223 ? 9.505 -4.175 -24.563 1.00 96.31 223 ILE A O 1
ATOM 1725 N N . TYR A 1 224 ? 11.122 -3.594 -26.027 1.00 95.25 224 TYR A N 1
ATOM 1726 C CA . TYR A 1 224 ? 11.389 -4.930 -26.549 1.00 95.25 224 TYR A CA 1
ATOM 1727 C C . TYR A 1 224 ? 12.487 -5.662 -25.761 1.00 95.25 224 TYR A C 1
ATOM 1729 O O . TYR A 1 224 ? 13.194 -5.096 -24.922 1.00 95.25 224 TYR A O 1
ATOM 1737 N N . ASP A 1 225 ? 12.631 -6.954 -26.051 1.00 93.69 225 ASP A N 1
ATOM 1738 C CA . ASP A 1 225 ? 13.522 -7.862 -25.333 1.00 93.69 225 ASP A CA 1
ATOM 1739 C C . ASP A 1 225 ? 14.969 -7.359 -25.274 1.00 93.69 225 ASP A C 1
ATOM 1741 O O . ASP A 1 225 ? 15.541 -6.858 -26.239 1.00 93.69 225 ASP A O 1
ATOM 1745 N N . ARG A 1 226 ? 15.600 -7.542 -24.118 1.00 97.38 226 ARG A N 1
ATOM 1746 C CA . ARG A 1 226 ? 17.002 -7.222 -23.829 1.00 97.38 226 ARG A CA 1
ATOM 1747 C C . ARG A 1 226 ? 17.377 -5.757 -24.028 1.00 97.38 226 ARG A C 1
ATOM 1749 O O . ARG A 1 226 ? 18.570 -5.457 -23.982 1.00 97.38 226 ARG A O 1
ATOM 1756 N N . ALA A 1 227 ? 16.414 -4.853 -24.231 1.00 98.19 227 ALA A N 1
ATOM 1757 C CA . ALA A 1 227 ? 16.656 -3.424 -24.424 1.00 98.19 227 ALA A CA 1
ATOM 1758 C C . ALA A 1 227 ? 17.616 -2.844 -23.377 1.00 98.19 227 ALA A C 1
ATOM 1760 O O . ALA A 1 227 ? 18.460 -2.027 -23.725 1.00 98.19 227 ALA A O 1
ATOM 1761 N N . PHE A 1 228 ? 17.549 -3.330 -22.136 1.00 98.44 228 PHE A N 1
ATOM 1762 C CA . PHE A 1 228 ? 18.349 -2.867 -21.007 1.00 98.44 228 PHE A CA 1
ATOM 1763 C C . PHE A 1 228 ? 19.216 -3.962 -20.365 1.00 98.44 228 PHE A C 1
ATOM 1765 O O . PHE A 1 228 ? 19.692 -3.791 -19.242 1.00 98.44 228 PHE A O 1
ATOM 1772 N N . LEU A 1 229 ? 19.460 -5.078 -21.059 1.00 97.75 229 LEU A N 1
ATOM 1773 C CA . LEU A 1 229 ? 20.253 -6.195 -20.534 1.00 97.75 229 LEU A CA 1
ATOM 1774 C C . LEU A 1 229 ? 21.660 -5.748 -20.092 1.00 97.75 229 LEU A C 1
ATOM 1776 O O . LEU A 1 229 ? 22.301 -4.963 -20.785 1.00 97.75 229 LEU A O 1
ATOM 1780 N N . SER A 1 230 ? 22.164 -6.297 -18.981 1.00 97.75 230 SER A N 1
ATOM 1781 C CA . SER A 1 230 ? 23.515 -6.027 -18.455 1.00 97.75 230 SER A CA 1
ATOM 1782 C C . SER A 1 230 ? 23.772 -4.546 -18.127 1.00 97.75 230 SER A C 1
ATOM 1784 O O . SER A 1 230 ? 24.747 -3.955 -18.591 1.00 97.75 230 SER A O 1
ATOM 1786 N N . ASN A 1 231 ? 22.887 -3.952 -17.328 1.00 98.50 231 ASN A N 1
ATOM 1787 C CA . ASN A 1 231 ? 23.062 -2.638 -16.701 1.00 98.50 231 ASN A CA 1
ATOM 1788 C C . ASN A 1 231 ? 23.230 -2.771 -15.174 1.00 98.50 231 ASN A C 1
ATOM 1790 O O . ASN A 1 231 ? 23.211 -3.878 -14.640 1.00 98.50 231 ASN A O 1
ATOM 1794 N N . GLU A 1 232 ? 23.407 -1.651 -14.470 1.00 97.50 232 GLU A N 1
ATOM 1795 C CA . GLU A 1 232 ? 23.725 -1.596 -13.032 1.00 97.50 232 GLU A CA 1
ATOM 1796 C C . GLU A 1 232 ? 22.611 -0.888 -12.240 1.00 97.50 232 GLU A C 1
ATOM 1798 O O . GLU A 1 232 ? 22.875 -0.026 -11.403 1.00 97.50 232 GLU A O 1
ATOM 1803 N N . PHE A 1 233 ? 21.350 -1.227 -12.538 1.00 96.25 233 PHE A N 1
ATOM 1804 C CA . PHE A 1 233 ? 20.182 -0.525 -12.006 1.00 96.25 233 PHE A CA 1
ATOM 1805 C C . PHE A 1 233 ? 20.121 -0.534 -10.477 1.00 96.25 233 PHE A C 1
ATOM 1807 O O . PHE A 1 233 ? 20.108 -1.586 -9.838 1.00 96.25 233 PHE A O 1
ATOM 1814 N N . THR A 1 234 ? 19.970 0.659 -9.914 1.00 92.56 234 THR A N 1
ATOM 1815 C CA . THR A 1 234 ? 19.602 0.895 -8.514 1.00 92.56 234 THR A CA 1
ATOM 1816 C C . THR A 1 234 ? 18.213 1.514 -8.389 1.00 92.56 234 THR A C 1
ATOM 1818 O O . THR A 1 234 ? 17.602 1.418 -7.330 1.00 92.56 234 THR A O 1
ATOM 1821 N N . SER A 1 235 ? 17.707 2.148 -9.454 1.00 90.06 235 SER A N 1
ATOM 1822 C CA . SER A 1 235 ? 16.389 2.781 -9.491 1.00 90.06 235 SER A CA 1
ATOM 1823 C C . SER A 1 235 ? 15.797 2.769 -10.903 1.00 90.06 235 SER A C 1
ATOM 1825 O O . SER A 1 235 ? 16.483 3.081 -11.880 1.00 90.06 235 SER A O 1
ATOM 1827 N N . ILE A 1 236 ? 14.509 2.431 -11.001 1.00 93.56 236 ILE A N 1
ATOM 1828 C CA . ILE A 1 236 ? 13.713 2.500 -12.231 1.00 93.56 236 ILE A CA 1
ATOM 1829 C C . ILE A 1 236 ? 12.397 3.202 -11.889 1.00 93.56 236 ILE A C 1
ATOM 1831 O O . ILE A 1 236 ? 11.639 2.728 -11.046 1.00 93.56 236 ILE A O 1
ATOM 1835 N N . ILE A 1 237 ? 12.125 4.326 -12.548 1.00 89.19 237 ILE A N 1
ATOM 1836 C CA . ILE A 1 237 ? 10.888 5.097 -12.401 1.00 89.19 237 ILE A CA 1
ATOM 1837 C C . ILE A 1 237 ? 10.069 4.925 -13.676 1.00 89.19 237 ILE A C 1
ATOM 1839 O O . ILE A 1 237 ? 10.533 5.265 -14.764 1.00 89.19 237 ILE A O 1
ATOM 1843 N N . ILE A 1 238 ? 8.844 4.418 -13.541 1.00 89.88 238 ILE A N 1
ATOM 1844 C CA . ILE A 1 238 ? 7.905 4.226 -14.651 1.00 89.88 238 ILE A CA 1
ATOM 1845 C C . ILE A 1 238 ? 6.697 5.123 -14.403 1.00 89.88 238 ILE A C 1
ATOM 1847 O O . ILE A 1 238 ? 5.981 4.943 -13.420 1.00 89.88 238 ILE A O 1
ATOM 1851 N N . TYR A 1 239 ? 6.462 6.088 -15.289 1.00 84.69 239 TYR A N 1
ATOM 1852 C CA . TYR A 1 239 ? 5.218 6.853 -15.291 1.00 84.69 239 TYR A CA 1
ATOM 1853 C C . TYR A 1 239 ? 4.082 6.035 -15.921 1.00 84.69 239 TYR A C 1
ATOM 1855 O O . TYR A 1 239 ? 4.320 5.172 -16.762 1.00 84.69 239 TYR A O 1
ATOM 1863 N N . GLY A 1 240 ? 2.835 6.317 -15.536 1.00 82.81 240 GLY A N 1
ATOM 1864 C CA . GLY A 1 240 ? 1.662 5.568 -16.003 1.00 82.81 240 GLY A CA 1
ATOM 1865 C C . GLY A 1 240 ? 1.468 4.240 -15.264 1.00 82.81 240 GLY A C 1
ATOM 1866 O O . GLY A 1 240 ? 1.666 4.168 -14.053 1.00 82.81 240 GLY A O 1
ATOM 1867 N N . ASP A 1 241 ? 1.045 3.197 -15.983 1.00 78.12 241 ASP A N 1
ATOM 1868 C CA . ASP A 1 241 ? 0.903 1.852 -15.416 1.00 78.12 241 ASP A CA 1
ATOM 1869 C C . ASP A 1 241 ? 2.280 1.205 -15.203 1.00 78.12 241 ASP A C 1
ATOM 1871 O O . ASP A 1 241 ? 2.909 0.708 -16.137 1.00 78.12 241 ASP A O 1
ATOM 1875 N N . GLN A 1 242 ? 2.750 1.192 -13.957 1.00 70.81 242 GLN A N 1
ATOM 1876 C CA . GLN A 1 242 ? 4.039 0.603 -13.591 1.00 70.81 242 GLN A CA 1
ATOM 1877 C C . GLN A 1 242 ? 4.121 -0.917 -13.823 1.00 70.81 242 GLN A C 1
ATOM 1879 O O . GLN A 1 242 ? 5.223 -1.455 -13.897 1.00 70.81 242 GLN A O 1
ATOM 1884 N N . TYR A 1 243 ? 2.988 -1.613 -13.969 1.00 72.06 243 TYR A N 1
ATOM 1885 C CA . TYR A 1 243 ? 2.935 -3.071 -14.121 1.00 72.06 243 TYR A CA 1
ATOM 1886 C C . TYR A 1 243 ? 2.940 -3.535 -15.579 1.00 72.06 243 TYR A C 1
ATOM 1888 O O . TYR A 1 243 ? 3.045 -4.734 -15.845 1.00 72.06 243 TYR A O 1
ATOM 1896 N N . ARG A 1 244 ? 2.877 -2.604 -16.539 1.00 79.69 244 ARG A N 1
ATOM 1897 C CA . ARG A 1 244 ? 2.759 -2.891 -17.981 1.00 79.69 244 ARG A CA 1
ATOM 1898 C C . ARG A 1 244 ? 3.932 -3.662 -18.600 1.00 79.69 244 ARG A C 1
ATOM 1900 O O . ARG A 1 244 ? 3.867 -4.020 -19.771 1.00 79.69 244 ARG A O 1
ATOM 1907 N N . PHE A 1 245 ? 5.002 -3.887 -17.838 1.00 83.25 245 PHE A N 1
ATOM 1908 C CA . PHE A 1 245 ? 6.170 -4.674 -18.241 1.00 83.25 245 PHE A CA 1
ATOM 1909 C C . PHE A 1 245 ? 6.351 -5.961 -17.431 1.00 83.25 245 PHE A C 1
ATOM 1911 O O . PHE A 1 245 ? 7.347 -6.653 -17.627 1.00 83.25 245 PHE A O 1
ATOM 1918 N N . ASN A 1 246 ? 5.451 -6.287 -16.499 1.00 77.38 246 ASN A N 1
ATOM 1919 C CA . ASN A 1 246 ? 5.655 -7.388 -15.554 1.00 77.38 246 ASN A CA 1
ATOM 1920 C C . ASN A 1 246 ? 5.862 -8.748 -16.239 1.00 77.38 246 ASN A C 1
ATOM 1922 O O . ASN A 1 246 ? 6.692 -9.536 -15.795 1.00 77.38 246 ASN A O 1
ATOM 1926 N N . ASP A 1 247 ? 5.154 -9.006 -17.338 1.00 75.75 247 ASP A N 1
ATOM 1927 C CA . ASP A 1 247 ? 5.254 -10.230 -18.143 1.00 75.75 247 ASP A CA 1
ATOM 1928 C C . ASP A 1 247 ? 6.606 -10.376 -18.865 1.00 75.75 247 ASP A C 1
ATOM 1930 O O . ASP A 1 247 ? 7.001 -11.480 -19.245 1.00 75.75 247 ASP A O 1
ATOM 1934 N N . LYS A 1 248 ? 7.335 -9.269 -19.038 1.00 84.62 248 LYS A N 1
ATOM 1935 C CA . LYS A 1 248 ? 8.608 -9.198 -19.765 1.00 84.62 248 LYS A CA 1
ATOM 1936 C C . LYS A 1 248 ? 9.742 -8.592 -18.941 1.00 84.62 248 LYS A C 1
ATOM 1938 O O . LYS A 1 248 ? 10.811 -8.356 -19.495 1.00 84.62 248 LYS A O 1
ATOM 1943 N N . TRP A 1 249 ? 9.560 -8.374 -17.637 1.00 87.19 249 TRP A N 1
ATOM 1944 C CA . TRP A 1 249 ? 10.478 -7.603 -16.785 1.00 87.19 249 TRP A CA 1
ATOM 1945 C C . TRP A 1 249 ? 11.929 -8.092 -16.887 1.00 87.19 249 TRP A C 1
ATOM 1947 O O . TRP A 1 249 ? 12.839 -7.346 -17.257 1.00 87.19 249 TRP A O 1
ATOM 1957 N N . GLY A 1 250 ? 12.127 -9.394 -16.659 1.00 86.75 250 GLY A N 1
ATOM 1958 C CA . GLY A 1 250 ? 13.432 -10.035 -16.807 1.00 86.75 250 GLY A CA 1
ATOM 1959 C C . GLY A 1 250 ? 13.920 -10.092 -18.260 1.00 86.75 250 GLY A C 1
ATOM 1960 O O . GLY A 1 250 ? 15.114 -9.933 -18.504 1.00 86.75 250 GLY A O 1
ATOM 1961 N N . ASN A 1 251 ? 13.016 -10.253 -19.234 1.00 90.12 251 ASN A N 1
ATOM 1962 C CA . ASN A 1 251 ? 13.372 -10.301 -20.658 1.00 90.12 251 ASN A CA 1
ATOM 1963 C C . ASN A 1 251 ? 13.906 -8.958 -21.156 1.00 90.12 251 ASN A C 1
ATOM 1965 O O . ASN A 1 251 ? 14.883 -8.943 -21.899 1.00 90.12 251 ASN A O 1
ATOM 1969 N N . ILE A 1 252 ? 13.311 -7.843 -20.725 1.00 95.06 252 ILE A N 1
ATOM 1970 C CA . ILE A 1 252 ? 13.759 -6.473 -21.019 1.00 95.06 252 ILE A CA 1
ATOM 1971 C C . ILE A 1 252 ? 15.163 -6.221 -20.444 1.00 95.06 252 ILE A C 1
ATOM 1973 O O . ILE A 1 252 ? 15.946 -5.466 -21.027 1.00 95.06 252 ILE A O 1
ATOM 1977 N N . GLY A 1 253 ? 15.511 -6.904 -19.349 1.00 94.00 253 GLY A N 1
ATOM 1978 C CA . GLY A 1 253 ? 16.802 -6.800 -18.670 1.00 94.00 253 GLY A CA 1
ATOM 1979 C C . GLY A 1 253 ? 16.748 -6.038 -17.346 1.00 94.00 253 GLY A C 1
ATOM 1980 O O . GLY A 1 253 ? 17.796 -5.617 -16.859 1.00 94.00 253 GLY A O 1
ATOM 1981 N N . PHE A 1 254 ? 15.559 -5.847 -16.766 1.00 94.12 254 PHE A N 1
ATOM 1982 C CA . PHE A 1 254 ? 15.412 -5.253 -15.439 1.00 94.12 254 PHE A CA 1
ATOM 1983 C C . PHE A 1 254 ? 15.630 -6.296 -14.333 1.00 94.12 254 PHE A C 1
ATOM 1985 O O . PHE A 1 254 ? 15.251 -7.461 -14.493 1.00 94.12 254 PHE A O 1
ATOM 1992 N N . PRO A 1 255 ? 16.237 -5.912 -13.196 1.00 89.31 255 PRO A N 1
ATOM 1993 C CA . PRO A 1 255 ? 16.518 -6.849 -12.122 1.00 89.31 255 PRO A CA 1
ATOM 1994 C C . PRO A 1 255 ? 15.250 -7.121 -11.297 1.00 89.31 255 PRO A C 1
ATOM 1996 O O . PRO A 1 255 ? 14.402 -6.245 -11.108 1.00 89.31 255 PRO A O 1
ATOM 1999 N N . THR A 1 256 ? 15.103 -8.353 -10.810 1.00 82.56 256 THR A N 1
ATOM 2000 C CA . THR A 1 256 ? 13.884 -8.822 -10.125 1.00 82.56 256 THR A CA 1
ATOM 2001 C C . THR A 1 256 ? 13.614 -8.098 -8.810 1.00 82.56 256 THR A C 1
ATOM 2003 O O . THR A 1 256 ? 12.460 -7.892 -8.460 1.00 82.56 256 THR A O 1
ATOM 2006 N N . ASN A 1 257 ? 14.653 -7.651 -8.102 1.00 80.50 257 ASN A N 1
ATOM 2007 C CA . ASN A 1 257 ? 14.519 -6.888 -6.857 1.00 80.50 257 ASN A CA 1
ATOM 2008 C C . ASN A 1 257 ? 13.971 -5.464 -7.060 1.00 80.50 257 ASN A C 1
ATOM 2010 O O . ASN A 1 257 ? 13.618 -4.818 -6.080 1.00 80.50 257 ASN A O 1
ATOM 2014 N N . LEU A 1 258 ? 13.926 -4.970 -8.301 1.00 84.88 258 LEU A N 1
ATOM 2015 C CA . LEU A 1 258 ? 13.283 -3.701 -8.656 1.00 84.88 258 LEU A CA 1
ATOM 2016 C C . LEU A 1 258 ? 11.913 -3.914 -9.316 1.00 84.88 258 LEU A C 1
ATOM 2018 O O . LEU A 1 258 ? 11.296 -2.944 -9.749 1.00 84.88 258 LEU A O 1
ATOM 2022 N N . MET A 1 259 ? 11.445 -5.165 -9.425 1.00 79.25 259 MET A N 1
ATOM 2023 C CA . MET A 1 259 ? 10.131 -5.462 -9.985 1.00 79.25 259 MET A CA 1
ATOM 2024 C C . MET A 1 259 ? 9.034 -4.906 -9.066 1.00 79.25 259 MET A C 1
ATOM 2026 O O . MET A 1 259 ? 9.064 -5.169 -7.860 1.00 79.25 259 MET A O 1
ATOM 2030 N N . PRO A 1 260 ? 8.041 -4.179 -9.602 1.00 69.44 260 PRO A N 1
ATOM 2031 C CA . PRO A 1 260 ? 6.879 -3.770 -8.826 1.00 69.44 260 PRO A CA 1
ATOM 2032 C C . PRO A 1 260 ? 6.161 -5.007 -8.258 1.00 69.44 260 PRO A C 1
ATOM 2034 O O . PRO A 1 260 ? 5.738 -5.879 -9.021 1.00 69.44 260 PRO A O 1
ATOM 2037 N N . ILE A 1 261 ? 6.028 -5.099 -6.928 1.00 60.72 261 ILE A N 1
ATOM 2038 C CA . ILE A 1 261 ? 5.408 -6.252 -6.247 1.00 60.72 261 ILE A CA 1
ATOM 2039 C C . ILE A 1 261 ? 3.966 -6.447 -6.766 1.00 60.72 261 ILE A C 1
ATOM 2041 O O . ILE A 1 261 ? 3.189 -5.481 -6.759 1.00 60.72 261 ILE A O 1
ATOM 2045 N N . PRO A 1 262 ? 3.581 -7.662 -7.218 1.00 58.72 262 PRO A N 1
ATOM 2046 C CA . PRO A 1 262 ? 2.218 -7.952 -7.647 1.00 58.72 262 PRO A CA 1
ATOM 2047 C C . PRO A 1 262 ? 1.236 -7.777 -6.490 1.00 58.72 262 PRO A C 1
ATOM 2049 O O . PRO A 1 262 ? 1.389 -8.345 -5.417 1.00 58.72 262 PRO A O 1
ATOM 2052 N N . TYR A 1 263 ? 0.188 -7.001 -6.722 1.00 55.28 263 TYR A N 1
ATOM 2053 C CA . TYR A 1 263 ? -0.664 -6.500 -5.651 1.00 55.28 263 TYR A CA 1
ATOM 2054 C C . TYR A 1 263 ? -1.479 -7.575 -4.894 1.00 55.28 263 TYR A C 1
ATOM 2056 O O . TYR A 1 263 ? -1.871 -7.357 -3.754 1.00 55.28 263 TYR A O 1
ATOM 2064 N N . TYR A 1 264 ? -1.718 -8.745 -5.494 1.00 63.09 264 TYR A N 1
ATOM 2065 C CA . TYR A 1 264 ? -2.510 -9.824 -4.888 1.00 63.09 264 TYR A CA 1
ATOM 2066 C C . TYR A 1 264 ? -1.720 -10.732 -3.934 1.00 63.09 264 TYR A C 1
ATOM 2068 O O . TYR A 1 264 ? -2.341 -11.401 -3.118 1.00 63.09 264 TYR A O 1
ATOM 2076 N N . THR A 1 265 ? -0.382 -10.756 -3.992 1.00 75.69 265 THR A N 1
ATOM 2077 C CA . THR A 1 265 ? 0.430 -11.508 -3.011 1.00 75.69 265 THR A CA 1
ATOM 2078 C C . THR A 1 265 ? 0.536 -10.785 -1.673 1.00 75.69 265 THR A C 1
ATOM 2080 O O . THR A 1 265 ? 1.040 -11.354 -0.717 1.00 75.69 265 THR A O 1
ATOM 2083 N N . CYS A 1 266 ? 0.063 -9.538 -1.610 1.00 85.81 266 CYS A N 1
ATOM 2084 C CA . CYS A 1 266 ? 0.033 -8.743 -0.391 1.00 85.81 266 CYS A CA 1
ATOM 2085 C C . CYS A 1 266 ? -1.097 -9.133 0.562 1.00 85.81 266 CYS A C 1
ATOM 2087 O O . CYS A 1 266 ? -1.111 -8.642 1.682 1.00 85.81 266 CYS A O 1
ATOM 2089 N N . PHE A 1 267 ? -2.062 -9.942 0.123 1.00 91.56 267 PHE A N 1
ATOM 2090 C CA . PHE A 1 267 ? -3.220 -10.315 0.926 1.00 91.56 267 PHE A CA 1
ATOM 2091 C C . PHE A 1 267 ? -3.144 -11.784 1.316 1.00 91.56 267 PHE A C 1
ATOM 2093 O O . PHE A 1 267 ? -3.060 -12.649 0.443 1.00 91.56 267 PHE A O 1
ATOM 2100 N N . ASP A 1 268 ? -3.255 -12.056 2.611 1.00 94.75 268 ASP A N 1
ATOM 2101 C CA . ASP A 1 268 ? -3.645 -13.379 3.084 1.00 94.75 268 ASP A CA 1
ATOM 2102 C C . ASP A 1 268 ? -5.150 -13.530 2.842 1.00 94.75 268 ASP A C 1
ATOM 2104 O O . ASP A 1 268 ? -5.960 -12.821 3.447 1.00 94.75 268 ASP A O 1
ATOM 2108 N N . PHE A 1 269 ? -5.513 -14.355 1.860 1.00 94.56 269 PHE A N 1
ATOM 2109 C CA . PHE A 1 269 ? -6.859 -14.409 1.303 1.00 94.56 269 PHE A CA 1
ATOM 2110 C C . PHE A 1 269 ? -7.392 -15.841 1.242 1.00 94.56 269 PHE A C 1
ATOM 2112 O O . PHE A 1 269 ? -6.841 -16.690 0.538 1.00 94.56 269 PHE A O 1
ATOM 2119 N N . GLU A 1 270 ? -8.518 -16.072 1.915 1.00 95.25 270 GLU A N 1
ATOM 2120 C CA . GLU A 1 270 ? -9.189 -17.369 2.012 1.00 95.25 270 GLU A CA 1
ATOM 2121 C C . GLU A 1 270 ? -10.711 -17.177 1.951 1.00 95.25 270 GLU A C 1
ATOM 2123 O O . GLU A 1 270 ? -11.257 -16.264 2.566 1.00 95.25 270 GLU A O 1
ATOM 2128 N N . ASP A 1 271 ? -11.402 -18.005 1.161 1.00 93.88 271 ASP A N 1
ATOM 2129 C CA . ASP A 1 271 ? -12.872 -18.058 1.072 1.00 93.88 271 ASP A CA 1
ATOM 2130 C C . ASP A 1 271 ? -13.594 -16.707 0.869 1.00 93.88 271 ASP A C 1
ATOM 2132 O O . ASP A 1 271 ? -14.730 -16.505 1.299 1.00 93.88 271 ASP A O 1
ATOM 2136 N N . GLY A 1 272 ? -12.958 -15.766 0.162 1.00 94.94 272 GLY A N 1
ATOM 2137 C CA . GLY A 1 272 ? -13.532 -14.442 -0.102 1.00 94.94 272 GLY A CA 1
ATOM 2138 C C . GLY A 1 272 ? -13.193 -13.378 0.946 1.00 94.94 272 GLY A C 1
ATOM 2139 O O . GLY A 1 272 ? -13.649 -12.239 0.812 1.00 94.94 272 GLY A O 1
ATOM 2140 N N . TYR A 1 273 ? -12.377 -13.709 1.945 1.00 98.00 273 TYR A N 1
ATOM 2141 C CA . TYR A 1 273 ? -11.962 -12.815 3.019 1.00 98.00 273 TYR A CA 1
ATOM 2142 C C . TYR A 1 273 ? -10.469 -12.520 2.957 1.00 98.00 273 TYR A C 1
ATOM 2144 O O . TYR A 1 273 ? -9.656 -13.418 2.758 1.00 98.00 273 TYR A O 1
ATOM 2152 N N . ILE A 1 274 ? -10.113 -11.250 3.149 1.00 98.00 274 ILE A N 1
ATOM 2153 C CA . ILE A 1 274 ? -8.737 -10.847 3.449 1.00 98.00 274 ILE A CA 1
ATOM 2154 C C . ILE A 1 274 ? -8.557 -10.944 4.962 1.00 98.00 274 ILE A C 1
ATOM 2156 O O . ILE A 1 274 ? -9.212 -10.201 5.693 1.00 98.00 274 ILE A O 1
ATOM 2160 N N . ASN A 1 275 ? -7.685 -11.837 5.416 1.00 97.38 275 ASN A N 1
ATOM 2161 C CA . ASN A 1 275 ? -7.422 -12.113 6.830 1.00 97.38 275 ASN A CA 1
ATOM 2162 C C . ASN A 1 275 ? -6.106 -11.499 7.323 1.00 97.38 275 ASN A C 1
ATOM 2164 O O . ASN A 1 275 ? -5.873 -11.429 8.526 1.00 97.38 275 ASN A O 1
ATOM 2168 N N . GLY A 1 276 ? -5.271 -11.015 6.405 1.00 96.1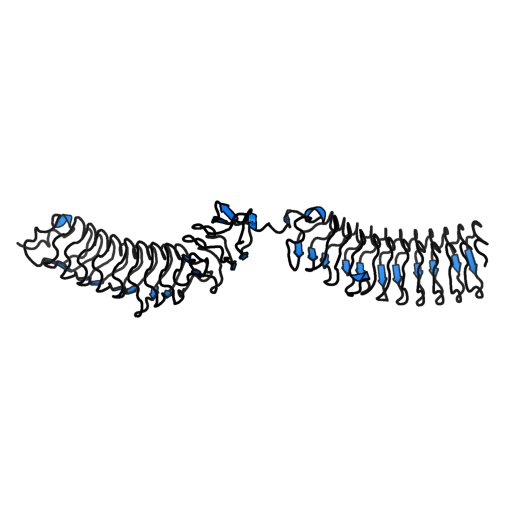2 276 GLY A N 1
ATOM 2169 C CA . GLY A 1 276 ? -3.977 -10.426 6.716 1.00 96.12 276 GLY A CA 1
ATOM 2170 C C . GLY A 1 276 ? -3.403 -9.643 5.542 1.00 96.12 276 GLY A C 1
ATOM 2171 O O . GLY A 1 276 ? -3.836 -9.797 4.392 1.00 96.12 276 GLY A O 1
ATOM 2172 N N . TYR A 1 277 ? -2.406 -8.816 5.837 1.00 94.06 277 TYR A N 1
ATOM 2173 C CA . TYR A 1 277 ? -1.672 -8.033 4.856 1.00 94.06 277 TYR A CA 1
ATOM 2174 C C . TYR A 1 277 ? -0.168 -8.180 5.083 1.00 94.06 277 TYR A C 1
ATOM 2176 O O . TYR A 1 277 ? 0.294 -8.206 6.217 1.00 94.06 277 TYR A O 1
ATOM 2184 N N . ASP A 1 278 ? 0.594 -8.308 4.002 1.00 88.38 278 ASP A N 1
ATOM 2185 C CA . ASP A 1 278 ? 2.048 -8.428 4.071 1.00 88.38 278 ASP A CA 1
ATOM 2186 C C . ASP A 1 278 ? 2.678 -7.064 4.391 1.00 88.38 278 ASP A C 1
ATOM 2188 O O . ASP A 1 278 ? 2.583 -6.113 3.604 1.00 88.38 278 ASP A O 1
ATOM 2192 N N . GLU A 1 279 ? 3.379 -6.974 5.523 1.00 82.62 279 GLU A N 1
ATOM 2193 C CA . GLU A 1 279 ? 4.039 -5.745 5.953 1.00 82.62 279 GLU A CA 1
ATOM 2194 C C . GLU A 1 279 ? 5.107 -5.249 4.963 1.00 82.62 279 GLU A C 1
ATOM 2196 O O . GLU A 1 279 ? 5.463 -4.076 4.997 1.00 82.62 279 GLU A O 1
ATOM 2201 N N . SER A 1 280 ? 5.626 -6.079 4.059 1.00 79.69 280 SER A N 1
ATOM 2202 C CA . SER A 1 280 ? 6.567 -5.652 3.016 1.00 79.69 280 SER A CA 1
ATOM 2203 C C . SER A 1 280 ? 5.889 -4.910 1.856 1.00 79.69 280 SER A C 1
ATOM 2205 O O . SER A 1 280 ? 6.559 -4.243 1.060 1.00 79.69 280 SER A O 1
ATOM 2207 N N . CYS A 1 281 ? 4.560 -4.980 1.765 1.00 83.00 281 CYS A N 1
ATOM 2208 C CA . CYS A 1 281 ? 3.793 -4.349 0.708 1.00 83.00 281 CYS A CA 1
ATOM 2209 C C . CYS A 1 281 ? 3.554 -2.847 0.926 1.00 83.00 281 CYS A C 1
ATOM 2211 O O . CYS A 1 281 ? 3.847 -2.237 1.957 1.00 83.00 281 CYS A O 1
ATOM 2213 N N . ARG A 1 282 ? 3.022 -2.205 -0.120 1.00 79.00 282 ARG A N 1
ATOM 2214 C CA . ARG A 1 282 ? 2.769 -0.759 -0.153 1.00 79.00 282 ARG A CA 1
ATOM 2215 C C . ARG A 1 282 ? 1.791 -0.308 0.938 1.00 79.00 282 ARG A C 1
ATOM 2217 O O . ARG A 1 282 ? 0.892 -1.040 1.326 1.00 79.00 282 ARG A O 1
ATOM 2224 N N . ARG A 1 283 ? 1.908 0.951 1.365 1.00 88.06 283 ARG A N 1
ATOM 2225 C CA . ARG A 1 283 ? 1.020 1.560 2.376 1.00 88.06 283 ARG A CA 1
ATOM 2226 C C . ARG A 1 283 ? -0.207 2.271 1.799 1.00 88.06 283 ARG A C 1
ATOM 2228 O O . ARG A 1 283 ? -1.120 2.586 2.549 1.00 88.06 283 ARG A O 1
ATOM 2235 N N . ASN A 1 284 ? -0.241 2.516 0.487 1.00 83.56 284 ASN A N 1
ATOM 2236 C CA . ASN A 1 284 ? -1.462 2.902 -0.226 1.00 83.56 284 ASN A CA 1
ATOM 2237 C C . ASN A 1 284 ? -2.104 1.638 -0.808 1.00 83.56 284 ASN A C 1
ATOM 2239 O O . ASN A 1 284 ? -1.534 1.018 -1.708 1.00 83.56 284 ASN A O 1
ATOM 2243 N N . VAL A 1 285 ? -3.257 1.257 -0.272 1.00 88.75 285 VAL A N 1
ATOM 2244 C CA . VAL A 1 285 ? -3.917 -0.023 -0.510 1.00 88.75 285 VAL A CA 1
ATOM 2245 C C . VAL A 1 285 ? -5.236 0.220 -1.257 1.00 88.75 285 VAL A C 1
ATOM 2247 O O . VAL A 1 285 ? -6.099 0.953 -0.797 1.00 88.75 285 VAL A O 1
ATOM 2250 N N . THR A 1 286 ? -5.425 -0.433 -2.399 1.00 88.69 286 THR A N 1
ATOM 2251 C CA . THR A 1 286 ? -6.689 -0.488 -3.147 1.00 88.69 286 THR A CA 1
ATOM 2252 C C . THR A 1 286 ? -7.212 -1.919 -3.170 1.00 88.69 286 THR A C 1
ATOM 2254 O O . THR A 1 286 ? -6.803 -2.676 -4.037 1.00 88.69 286 THR A O 1
ATOM 2257 N N . ILE A 1 287 ? -8.102 -2.319 -2.264 1.00 91.62 287 ILE A N 1
ATOM 2258 C CA . ILE A 1 287 ? -8.572 -3.714 -2.198 1.00 91.62 287 ILE A CA 1
ATOM 2259 C C . ILE A 1 287 ? -9.203 -4.125 -3.547 1.00 91.62 287 ILE A C 1
ATOM 2261 O O . ILE A 1 287 ? -10.073 -3.409 -4.049 1.00 91.62 287 ILE A O 1
ATOM 2265 N N . PRO A 1 288 ? -8.778 -5.245 -4.165 1.00 87.88 288 PRO A N 1
ATOM 2266 C CA . PRO A 1 288 ? -9.291 -5.652 -5.465 1.00 87.88 288 PRO A CA 1
ATOM 2267 C C . PRO A 1 288 ? -10.668 -6.309 -5.309 1.00 87.88 288 PRO A C 1
ATOM 2269 O O . PRO A 1 288 ? -10.978 -6.902 -4.280 1.00 87.88 288 PRO A O 1
ATOM 2272 N N . GLU A 1 289 ? -11.493 -6.258 -6.353 1.00 90.31 289 GLU A N 1
ATOM 2273 C CA . GLU A 1 289 ? -12.804 -6.929 -6.345 1.00 90.31 289 GLU A CA 1
ATOM 2274 C C . GLU A 1 289 ? -12.688 -8.463 -6.408 1.00 90.31 289 GLU A C 1
ATOM 2276 O O . GLU A 1 289 ? -13.594 -9.178 -5.972 1.00 90.31 289 GLU A O 1
ATOM 2281 N N . MET A 1 290 ? -11.571 -8.969 -6.944 1.00 85.44 290 MET A N 1
ATOM 2282 C CA . MET A 1 290 ? -11.285 -10.390 -7.140 1.00 85.44 290 MET A CA 1
ATOM 2283 C C . MET A 1 290 ? -9.827 -10.702 -6.776 1.00 85.44 290 MET A C 1
ATOM 2285 O O . MET A 1 290 ? -8.922 -9.972 -7.180 1.00 85.44 290 MET A O 1
ATOM 2289 N N . ILE A 1 291 ? -9.588 -11.827 -6.101 1.00 85.00 291 ILE A N 1
ATOM 2290 C CA . ILE A 1 291 ? -8.256 -12.412 -5.874 1.00 85.00 291 ILE A CA 1
ATOM 2291 C C . ILE A 1 291 ? -8.318 -13.871 -6.330 1.00 85.00 291 ILE A C 1
ATOM 2293 O O . ILE A 1 291 ? -9.217 -14.610 -5.937 1.00 85.00 291 ILE A O 1
ATOM 2297 N N . ASN A 1 292 ? -7.403 -14.288 -7.212 1.00 83.94 292 ASN A N 1
ATOM 2298 C CA . ASN A 1 292 ? -7.343 -15.656 -7.756 1.00 83.94 292 ASN A CA 1
ATOM 2299 C C . ASN A 1 292 ? -8.678 -16.177 -8.334 1.00 83.94 292 ASN A C 1
ATOM 2301 O O . ASN A 1 292 ? -8.996 -17.359 -8.237 1.00 83.94 292 ASN A O 1
ATOM 2305 N N . GLY A 1 293 ? -9.476 -15.290 -8.938 1.00 84.12 293 GLY A N 1
ATOM 2306 C CA . GLY A 1 293 ? -10.782 -15.641 -9.510 1.00 84.12 293 GLY A CA 1
ATOM 2307 C C . GLY A 1 293 ? -11.916 -15.796 -8.490 1.00 84.12 293 GLY A C 1
ATOM 2308 O O . GLY A 1 293 ? -13.040 -16.091 -8.890 1.00 84.12 293 GLY A O 1
ATOM 2309 N N . VAL A 1 294 ? -11.665 -15.534 -7.206 1.00 90.00 294 VAL A N 1
ATOM 2310 C CA . VAL A 1 294 ? -12.674 -15.501 -6.140 1.00 90.00 294 VAL A CA 1
ATOM 2311 C C . VAL A 1 294 ? -12.985 -14.051 -5.780 1.00 90.00 294 VAL A C 1
ATO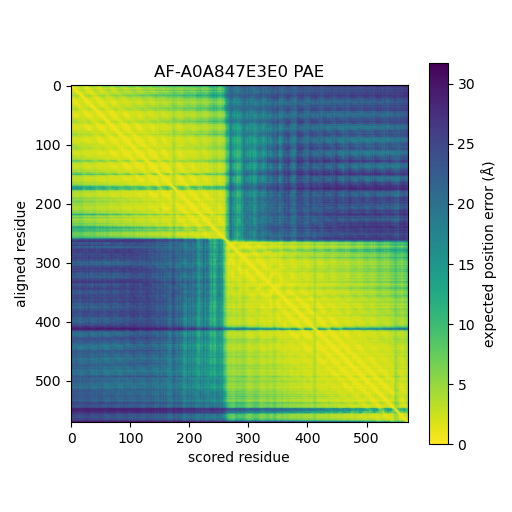M 2313 O O . VAL A 1 294 ? -12.089 -13.211 -5.701 1.00 90.00 294 VAL A O 1
ATOM 2316 N N . LYS A 1 295 ? -14.268 -13.747 -5.575 1.00 93.44 295 LYS A N 1
ATOM 2317 C CA . LYS A 1 295 ? -14.731 -12.407 -5.203 1.00 93.44 295 LYS A CA 1
ATOM 2318 C C . LYS A 1 295 ? -14.312 -12.071 -3.777 1.00 93.44 295 LYS A C 1
ATOM 2320 O O . LYS A 1 295 ? -14.556 -12.862 -2.871 1.00 93.44 295 LYS A O 1
ATOM 2325 N N . VAL A 1 296 ? -13.745 -10.885 -3.577 1.00 96.12 296 VAL A N 1
ATOM 2326 C CA . VAL A 1 296 ? -13.421 -10.377 -2.239 1.00 96.12 296 VAL A CA 1
ATOM 2327 C C . VAL A 1 296 ? -14.681 -9.761 -1.638 1.00 96.12 296 VAL A C 1
ATOM 2329 O O . VAL A 1 296 ? -15.179 -8.748 -2.136 1.00 96.12 296 VAL A O 1
ATOM 2332 N N . ILE A 1 297 ? -15.218 -10.394 -0.597 1.00 97.62 297 ILE A N 1
ATOM 2333 C CA . ILE A 1 297 ? -16.492 -10.038 0.044 1.00 97.62 297 ILE A CA 1
ATOM 2334 C C . ILE A 1 297 ? -16.337 -9.559 1.488 1.00 97.62 297 ILE A C 1
ATOM 2336 O O . ILE A 1 297 ? -17.254 -8.936 2.028 1.00 97.62 297 ILE A O 1
ATOM 2340 N N . GLY A 1 298 ? -15.188 -9.801 2.115 1.00 98.12 298 GLY A N 1
ATOM 2341 C CA . GLY A 1 298 ? -14.978 -9.434 3.505 1.00 98.12 298 GLY A CA 1
ATOM 2342 C C . GLY A 1 298 ? -13.535 -9.115 3.852 1.00 98.12 298 GLY A C 1
ATOM 2343 O O . GLY A 1 298 ? -12.593 -9.493 3.157 1.00 98.12 298 GLY A O 1
ATOM 2344 N N . ILE A 1 299 ? -13.390 -8.398 4.957 1.00 98.56 299 ILE A N 1
ATOM 2345 C CA . ILE A 1 299 ? -12.117 -8.120 5.615 1.00 98.56 299 ILE A CA 1
ATOM 2346 C C . ILE A 1 299 ? -12.245 -8.682 7.026 1.00 98.56 299 ILE A C 1
ATOM 2348 O O . ILE A 1 299 ? -13.192 -8.324 7.728 1.00 98.56 299 ILE A O 1
ATOM 2352 N N . GLY A 1 300 ? -11.352 -9.591 7.399 1.00 98.25 300 GLY A N 1
ATOM 2353 C CA . GLY A 1 300 ? -11.333 -10.235 8.705 1.00 98.25 300 GLY A CA 1
ATOM 2354 C C . GLY A 1 300 ? -10.951 -9.280 9.833 1.00 98.25 300 GLY A C 1
ATOM 2355 O O . GLY A 1 300 ? -10.552 -8.131 9.612 1.00 98.25 300 GLY A O 1
ATOM 2356 N N . ASP A 1 301 ? -11.081 -9.769 11.061 1.00 97.62 301 ASP A N 1
ATOM 2357 C CA . ASP A 1 301 ? -10.614 -9.048 12.241 1.00 97.62 301 ASP A CA 1
ATOM 2358 C C . ASP A 1 301 ? -9.093 -8.852 12.147 1.00 97.62 301 ASP A C 1
ATOM 2360 O O . ASP A 1 301 ? -8.376 -9.739 11.689 1.00 97.62 301 ASP A O 1
ATOM 2364 N N . TYR A 1 302 ? -8.597 -7.683 12.554 1.00 97.00 302 TYR A N 1
ATOM 2365 C CA . TYR A 1 302 ? -7.167 -7.321 12.521 1.00 97.00 302 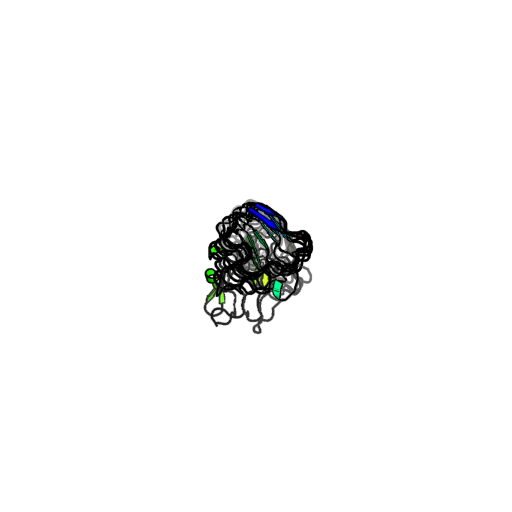TYR A CA 1
ATOM 2366 C C . TYR A 1 302 ? -6.455 -7.380 11.155 1.00 97.00 302 TYR A C 1
ATOM 2368 O O . TYR A 1 302 ? -5.251 -7.143 11.120 1.00 97.00 302 TYR A O 1
ATOM 2376 N N . ALA A 1 303 ? -7.151 -7.627 10.039 1.00 97.69 303 ALA A N 1
ATOM 2377 C CA . ALA A 1 303 ? -6.516 -7.983 8.762 1.00 97.69 303 ALA A CA 1
ATOM 2378 C C . ALA A 1 303 ? -5.479 -6.974 8.231 1.00 97.69 303 ALA A C 1
ATOM 2380 O O . ALA A 1 303 ? -4.568 -7.340 7.496 1.00 97.69 303 ALA A O 1
ATOM 2381 N N . PHE A 1 304 ? -5.618 -5.700 8.589 1.00 97.69 304 PHE A N 1
ATOM 2382 C CA . PHE A 1 304 ? -4.685 -4.626 8.261 1.00 97.69 304 PHE A CA 1
ATOM 2383 C C . PHE A 1 304 ? -4.197 -3.874 9.511 1.00 97.69 304 PHE A C 1
ATOM 2385 O O . PHE A 1 304 ? -3.764 -2.723 9.414 1.00 97.69 304 PHE A O 1
ATOM 2392 N N . SER A 1 305 ? -4.318 -4.453 10.706 1.00 96.81 305 SER A N 1
ATOM 2393 C CA . SER A 1 305 ? -3.977 -3.770 11.956 1.00 96.81 305 SER A CA 1
ATOM 2394 C C . SER A 1 305 ? -2.464 -3.584 12.092 1.00 96.81 305 SER A C 1
ATOM 2396 O O . SER A 1 305 ? -1.724 -4.555 12.039 1.00 96.81 305 SER A O 1
ATOM 2398 N N . GLY A 1 306 ? -1.993 -2.356 12.335 1.00 95.44 306 GLY A N 1
ATOM 2399 C CA . GLY A 1 306 ? -0.557 -2.078 12.535 1.00 95.44 306 GLY A CA 1
ATOM 2400 C C . GLY A 1 306 ? 0.280 -2.011 11.250 1.00 95.44 306 GLY A C 1
ATOM 2401 O O . GLY A 1 306 ? 1.492 -1.806 11.299 1.00 95.44 306 GLY A O 1
ATOM 2402 N N . GLU A 1 307 ? -0.355 -2.094 10.081 1.00 95.38 307 GLU A N 1
ATOM 2403 C CA . GLU A 1 307 ? 0.319 -2.233 8.784 1.00 95.38 307 GLU A CA 1
ATOM 2404 C C . GLU A 1 307 ? 0.881 -0.925 8.208 1.00 95.38 307 GLU A C 1
ATOM 2406 O O . GLU A 1 307 ? 1.331 -0.872 7.062 1.00 95.38 307 GLU A O 1
ATOM 2411 N N . ASN A 1 308 ? 0.878 0.160 8.991 1.00 94.06 308 ASN A N 1
ATOM 2412 C CA . ASN A 1 308 ? 1.339 1.494 8.594 1.00 94.06 308 ASN A CA 1
ATOM 2413 C C . ASN A 1 308 ? 0.650 2.055 7.332 1.00 94.06 308 ASN A C 1
ATOM 2415 O O . ASN A 1 308 ? 1.246 2.865 6.617 1.00 94.06 308 ASN A O 1
ATOM 2419 N N . ILE A 1 309 ? -0.589 1.649 7.049 1.00 95.12 309 ILE A N 1
ATOM 2420 C CA . ILE A 1 309 ? -1.357 2.078 5.875 1.00 95.12 309 ILE A CA 1
ATOM 2421 C C . ILE A 1 309 ? -1.584 3.587 5.917 1.00 95.12 309 ILE A C 1
ATOM 2423 O O . ILE A 1 309 ? -2.037 4.140 6.919 1.00 95.12 309 ILE A O 1
ATOM 2427 N N . THR A 1 310 ? -1.278 4.249 4.804 1.00 94.12 310 THR A N 1
ATOM 2428 C CA . THR A 1 310 ? -1.409 5.698 4.611 1.00 94.12 310 THR A CA 1
ATOM 2429 C C . THR A 1 310 ? -2.587 6.066 3.720 1.00 94.12 310 THR A C 1
ATOM 2431 O O . THR A 1 310 ? -3.017 7.214 3.733 1.00 94.12 310 THR A O 1
ATOM 2434 N N . ASP A 1 311 ? -3.112 5.117 2.946 1.00 92.12 311 ASP A N 1
ATOM 2435 C CA . ASP A 1 311 ? -4.306 5.309 2.129 1.00 92.12 311 ASP A CA 1
ATOM 2436 C C . ASP A 1 311 ? -5.011 3.970 1.891 1.00 92.12 311 ASP A C 1
ATOM 2438 O O . ASP A 1 311 ? -4.349 2.944 1.736 1.00 92.12 311 ASP A O 1
ATOM 2442 N N . ILE A 1 312 ? -6.342 3.981 1.876 1.00 94.31 312 ILE A N 1
ATOM 2443 C CA . ILE A 1 312 ? -7.159 2.784 1.672 1.00 94.31 312 ILE A CA 1
ATOM 2444 C C . ILE A 1 312 ? -8.358 3.089 0.772 1.00 94.31 312 ILE A C 1
ATOM 2446 O O . ILE A 1 312 ? -9.097 4.052 1.010 1.00 94.31 312 ILE A O 1
ATOM 2450 N N . ASP A 1 313 ? -8.570 2.237 -0.228 1.00 92.44 313 ASP A N 1
ATOM 2451 C CA . ASP A 1 313 ? -9.783 2.172 -1.038 1.00 92.44 313 ASP A CA 1
ATOM 2452 C C . ASP A 1 313 ? -10.432 0.792 -0.869 1.00 92.44 313 ASP A C 1
ATOM 2454 O O . ASP A 1 313 ? -9.826 -0.244 -1.149 1.00 92.44 313 ASP A O 1
ATOM 2458 N N . ILE A 1 314 ? -11.676 0.785 -0.382 1.00 95.75 314 ILE A N 1
ATOM 2459 C CA . ILE A 1 314 ? -12.445 -0.429 -0.079 1.00 95.75 314 ILE A CA 1
ATOM 2460 C C . ILE A 1 314 ? -13.600 -0.534 -1.092 1.00 95.75 314 ILE A C 1
ATOM 2462 O O . ILE A 1 314 ? -14.503 0.311 -1.032 1.00 95.75 314 ILE A O 1
ATOM 2466 N N . PRO A 1 315 ? -13.615 -1.537 -1.992 1.00 93.25 315 PRO A N 1
ATOM 2467 C CA . PRO A 1 315 ? -14.609 -1.646 -3.056 1.00 93.25 315 PRO A CA 1
ATOM 2468 C C . PRO A 1 315 ? -15.992 -2.036 -2.521 1.00 93.25 315 PRO A C 1
ATOM 2470 O O . PRO A 1 315 ? -16.138 -2.547 -1.408 1.00 93.25 315 PRO A O 1
ATOM 2473 N N . ALA A 1 316 ? -17.019 -1.839 -3.353 1.00 94.19 316 ALA A N 1
ATOM 2474 C CA . ALA A 1 316 ? -18.405 -2.200 -3.040 1.00 94.19 316 ALA A CA 1
ATOM 2475 C C . ALA A 1 316 ? -18.645 -3.720 -3.010 1.00 94.19 316 ALA A C 1
ATOM 2477 O O . ALA A 1 316 ? -19.723 -4.167 -2.640 1.00 94.19 316 ALA A O 1
ATOM 2478 N N . THR A 1 317 ? -17.665 -4.541 -3.393 1.00 96.19 317 THR A N 1
ATOM 2479 C CA . THR A 1 317 ? -17.767 -5.993 -3.212 1.00 96.19 317 THR A CA 1
ATOM 2480 C C . THR A 1 317 ? -17.685 -6.402 -1.744 1.00 96.19 317 THR A C 1
ATOM 2482 O O . THR A 1 317 ? -18.223 -7.451 -1.403 1.00 96.19 317 THR A O 1
ATOM 2485 N N . ILE A 1 318 ? -17.073 -5.575 -0.886 1.00 98.19 318 ILE A N 1
ATOM 2486 C CA . ILE A 1 318 ? -16.948 -5.820 0.552 1.00 98.19 318 ILE A CA 1
ATOM 2487 C C . ILE A 1 318 ? -18.283 -5.562 1.251 1.00 98.19 318 ILE A C 1
ATOM 2489 O O . ILE A 1 318 ? -18.757 -4.428 1.321 1.00 98.19 318 ILE A O 1
ATOM 2493 N N . THR A 1 319 ? -18.850 -6.612 1.835 1.00 97.69 319 THR A N 1
ATOM 2494 C CA . THR A 1 319 ? -20.090 -6.581 2.623 1.00 97.69 319 THR A CA 1
ATOM 2495 C C . THR A 1 319 ? -19.846 -6.735 4.124 1.00 97.69 319 THR A C 1
ATOM 2497 O O . THR A 1 319 ? -20.773 -6.559 4.909 1.00 97.69 319 THR A O 1
ATOM 2500 N N . TYR A 1 320 ? -18.612 -7.040 4.541 1.00 97.75 320 TYR A N 1
ATOM 2501 C CA . TYR A 1 320 ? -18.228 -7.198 5.946 1.00 97.75 320 TYR A CA 1
ATOM 2502 C C . TYR A 1 320 ? -16.826 -6.639 6.218 1.00 97.75 320 TYR A C 1
ATOM 2504 O O . TYR A 1 320 ? -15.908 -6.846 5.428 1.00 97.75 320 TYR A O 1
ATOM 2512 N N . ILE A 1 321 ? -16.665 -5.950 7.347 1.00 98.44 321 ILE A N 1
ATOM 2513 C CA . ILE A 1 321 ? -15.367 -5.512 7.870 1.00 98.44 321 ILE A CA 1
ATOM 2514 C C . ILE A 1 321 ? -15.322 -5.928 9.336 1.00 98.44 321 ILE A C 1
ATOM 2516 O O . ILE A 1 321 ? -16.231 -5.579 10.090 1.00 98.44 321 ILE A O 1
ATOM 2520 N N . GLY A 1 322 ? -14.287 -6.678 9.700 1.00 97.69 322 GLY A N 1
ATOM 2521 C CA . GLY A 1 322 ? -14.063 -7.193 11.039 1.00 97.69 322 GLY A CA 1
ATOM 2522 C C . GLY A 1 322 ? -13.618 -6.139 12.046 1.00 97.69 322 GLY A C 1
ATOM 2523 O O . GLY A 1 322 ? -13.181 -5.035 11.696 1.00 97.69 322 GLY A O 1
ATOM 2524 N N . SER A 1 323 ? -13.721 -6.499 13.319 1.00 95.94 323 SER A N 1
ATOM 2525 C CA . SER A 1 323 ? -13.278 -5.679 14.441 1.00 95.94 323 SER A CA 1
ATOM 2526 C C . SER A 1 323 ? -11.781 -5.396 14.325 1.00 95.94 323 SER A C 1
ATOM 2528 O O . SER A 1 323 ? -10.982 -6.258 13.963 1.00 95.94 323 SER A O 1
ATOM 2530 N N . GLN A 1 324 ? -11.390 -4.152 14.602 1.00 96.69 324 GLN A N 1
ATOM 2531 C CA . GLN A 1 324 ? -9.993 -3.701 14.545 1.00 96.69 324 GLN A CA 1
ATOM 2532 C C . GLN A 1 324 ? -9.282 -3.885 13.195 1.00 96.69 324 GLN A C 1
ATOM 2534 O O . GLN A 1 324 ? -8.069 -3.690 13.139 1.00 96.69 324 GLN A O 1
ATOM 2539 N N . ALA A 1 325 ? -9.999 -4.195 12.108 1.00 98.00 325 ALA A N 1
ATOM 2540 C CA . ALA A 1 325 ? -9.397 -4.519 10.816 1.00 98.00 325 ALA A CA 1
ATOM 2541 C C . ALA A 1 325 ? -8.362 -3.490 10.342 1.00 98.00 325 ALA A C 1
ATOM 2543 O O . ALA A 1 325 ? -7.401 -3.873 9.698 1.00 98.00 325 ALA A O 1
ATOM 2544 N N . PHE A 1 326 ? -8.521 -2.209 10.680 1.00 97.88 326 PHE A N 1
ATOM 2545 C CA . PHE A 1 326 ? -7.621 -1.124 10.283 1.00 97.88 326 PHE A CA 1
ATOM 2546 C C . PHE A 1 326 ? -7.047 -0.342 11.468 1.00 97.88 326 PHE A C 1
ATOM 2548 O O . PHE A 1 326 ? -6.571 0.783 11.287 1.00 97.88 326 PHE A O 1
ATOM 2555 N N . ASN A 1 327 ? -7.080 -0.895 12.680 1.00 97.38 327 ASN A N 1
ATOM 2556 C CA . ASN A 1 327 ? -6.512 -0.222 13.844 1.00 97.38 327 ASN A CA 1
ATOM 2557 C C . ASN A 1 327 ? -4.990 -0.018 13.672 1.00 97.38 327 ASN A C 1
ATOM 2559 O O . ASN A 1 327 ? -4.336 -0.660 12.859 1.00 97.38 327 ASN A O 1
ATOM 2563 N N . ASP A 1 328 ? -4.426 0.940 14.402 1.00 94.50 328 ASP A N 1
ATOM 2564 C CA . ASP A 1 328 ? -2.987 1.250 14.423 1.00 94.50 328 ASP A CA 1
ATOM 2565 C C . ASP A 1 328 ? -2.342 1.574 13.056 1.00 94.50 328 ASP A C 1
ATOM 2567 O O . ASP A 1 328 ? -1.194 1.248 12.772 1.00 94.50 328 ASP A O 1
ATOM 2571 N N . ASN A 1 329 ? -3.089 2.250 12.178 1.00 96.69 329 ASN A N 1
ATOM 2572 C CA . ASN A 1 329 ? -2.579 2.744 10.895 1.00 96.69 329 ASN A CA 1
ATOM 2573 C C . ASN A 1 329 ? -2.288 4.258 10.900 1.00 96.69 329 ASN A C 1
ATOM 2575 O O . ASN A 1 329 ? -2.338 4.930 11.936 1.00 96.69 329 ASN A O 1
ATOM 2579 N N . LYS A 1 330 ? -1.938 4.788 9.720 1.00 96.50 330 LYS A N 1
ATOM 2580 C CA . LYS A 1 330 ? -1.527 6.179 9.468 1.00 96.50 330 LYS A CA 1
ATOM 2581 C C . LYS A 1 330 ? -2.444 6.874 8.456 1.00 96.50 330 LYS A C 1
ATOM 2583 O O . LYS A 1 330 ? -1.991 7.712 7.675 1.00 96.50 330 LYS A O 1
ATOM 2588 N N . LEU A 1 331 ? -3.732 6.532 8.459 1.00 97.62 331 LEU A N 1
ATOM 2589 C CA . LEU A 1 331 ? -4.709 7.112 7.542 1.00 97.62 331 LEU A CA 1
ATOM 2590 C C . LEU A 1 331 ? -4.920 8.608 7.841 1.00 97.62 331 LEU A C 1
ATOM 2592 O O . LEU A 1 331 ? -4.958 9.005 9.012 1.00 97.62 331 LEU A O 1
ATOM 2596 N N . PRO A 1 332 ? -5.094 9.451 6.810 1.00 95.62 332 PRO A N 1
ATOM 2597 C CA . PRO A 1 332 ? -5.448 10.854 6.995 1.00 95.62 332 PRO A CA 1
ATOM 2598 C C . PRO A 1 332 ? -6.862 11.003 7.579 1.00 95.62 332 PRO A C 1
ATOM 2600 O O . PRO A 1 332 ? -7.711 10.128 7.409 1.00 95.62 332 PRO A O 1
ATOM 2603 N N . ASP A 1 333 ? -7.141 12.139 8.225 1.00 92.06 333 ASP A N 1
ATOM 2604 C CA . ASP A 1 333 ? -8.399 12.409 8.949 1.00 92.06 333 ASP A CA 1
ATOM 2605 C C . ASP A 1 333 ? -9.673 12.117 8.131 1.00 92.06 333 ASP A C 1
ATOM 2607 O O . ASP A 1 333 ? -10.659 11.617 8.669 1.00 92.06 333 ASP A O 1
ATOM 2611 N N . ASN A 1 334 ? -9.660 12.375 6.818 1.00 92.88 334 ASN A N 1
ATOM 2612 C CA . ASN A 1 334 ? -10.806 12.134 5.934 1.00 92.88 334 ASN A CA 1
ATOM 2613 C C . ASN A 1 334 ? -11.064 10.646 5.616 1.00 92.88 334 ASN A C 1
ATOM 2615 O O . ASN A 1 334 ? -12.127 10.327 5.084 1.00 92.88 334 ASN A O 1
ATOM 2619 N N . LYS A 1 335 ? -10.118 9.752 5.925 1.00 95.75 335 LYS A N 1
ATOM 2620 C CA . LYS A 1 335 ? -10.217 8.293 5.740 1.00 95.75 335 LYS A CA 1
ATOM 2621 C C . LYS A 1 335 ? -10.011 7.496 7.037 1.00 95.75 335 LYS A C 1
ATOM 2623 O O . LYS A 1 335 ? -10.172 6.284 7.033 1.00 95.75 335 LYS A O 1
ATOM 2628 N N . ALA A 1 336 ? -9.690 8.162 8.145 1.00 97.06 336 ALA A N 1
ATOM 2629 C CA . ALA A 1 336 ? -9.356 7.544 9.429 1.00 97.06 336 ALA A CA 1
ATOM 2630 C C . ALA A 1 336 ? -10.472 6.674 10.035 1.00 97.06 336 ALA A C 1
ATOM 2632 O O . ALA A 1 336 ? -10.188 5.692 10.722 1.00 97.06 336 ALA A O 1
ATOM 2633 N N . PHE A 1 337 ? -11.731 7.046 9.798 1.00 98.06 337 PHE A N 1
ATOM 2634 C CA . PHE A 1 337 ? -12.912 6.365 10.322 1.00 98.06 337 PHE A CA 1
ATOM 2635 C C . PHE A 1 337 ? -13.401 5.307 9.331 1.00 98.06 337 PHE A C 1
ATOM 2637 O O . PHE A 1 337 ? -13.924 5.643 8.265 1.00 98.06 337 PHE A O 1
ATOM 2644 N N . ILE A 1 338 ? -13.256 4.030 9.692 1.00 98.19 338 ILE A N 1
ATOM 2645 C CA . ILE A 1 338 ? -13.693 2.911 8.857 1.00 98.19 338 ILE A CA 1
ATOM 2646 C C . ILE A 1 338 ? -15.095 2.482 9.272 1.00 98.19 338 ILE A C 1
ATOM 2648 O O . ILE A 1 338 ? -15.323 1.924 10.346 1.00 98.19 338 ILE A O 1
ATOM 2652 N N . TYR A 1 339 ? -16.047 2.764 8.390 1.00 98.19 339 TYR A N 1
ATOM 2653 C CA . TYR A 1 339 ? -17.456 2.449 8.582 1.00 98.19 339 TYR A CA 1
ATOM 2654 C C . TYR A 1 339 ? -17.785 1.023 8.149 1.00 98.19 339 TYR A C 1
ATOM 2656 O O . TYR A 1 339 ? -17.178 0.495 7.214 1.00 98.19 339 TYR A O 1
ATOM 2664 N N . GLY A 1 340 ? -18.820 0.453 8.761 1.00 97.62 340 GLY A N 1
ATOM 2665 C CA . GLY A 1 340 ? -19.373 -0.838 8.371 1.00 97.62 340 GLY A CA 1
ATOM 2666 C C . GLY A 1 340 ? -19.930 -0.852 6.944 1.00 97.62 340 GLY A C 1
ATOM 2667 O O . GLY A 1 340 ? -19.925 0.146 6.210 1.00 97.62 340 GLY A O 1
ATOM 2668 N N . ARG A 1 341 ? -20.435 -2.014 6.536 1.00 97.62 341 ARG A N 1
ATOM 2669 C CA . ARG A 1 341 ? -21.004 -2.248 5.205 1.00 97.62 341 ARG A CA 1
ATOM 2670 C C . ARG A 1 341 ? -22.429 -2.775 5.315 1.00 97.62 341 ARG A C 1
ATOM 2672 O O . ARG A 1 341 ? -22.766 -3.481 6.260 1.00 97.62 341 ARG A O 1
ATOM 2679 N N . ASN A 1 342 ? -23.268 -2.376 4.367 1.00 96.25 342 ASN A N 1
ATOM 2680 C CA . ASN A 1 342 ? -24.597 -2.945 4.180 1.00 96.25 342 ASN A CA 1
ATOM 2681 C C . ASN A 1 342 ? -24.495 -4.250 3.365 1.00 96.25 342 ASN A C 1
ATOM 2683 O O . ASN A 1 342 ? -23.491 -4.460 2.680 1.00 96.25 342 ASN A O 1
ATOM 2687 N N . PRO A 1 343 ? -25.534 -5.107 3.362 1.00 95.25 343 PRO A N 1
ATOM 2688 C CA . PRO A 1 343 ? -25.541 -6.338 2.563 1.00 95.25 343 PRO A CA 1
ATOM 2689 C C . PRO A 1 343 ? -25.358 -6.130 1.050 1.00 95.25 343 PRO A C 1
ATOM 2691 O O . PRO A 1 343 ? -24.941 -7.050 0.355 1.00 95.25 343 PRO A O 1
ATOM 2694 N N . ASP A 1 344 ? -25.665 -4.935 0.535 1.00 93.81 344 ASP A N 1
ATOM 2695 C CA . ASP A 1 344 ? -25.455 -4.549 -0.867 1.00 93.81 344 ASP A CA 1
ATOM 2696 C C . ASP A 1 344 ? -24.049 -3.979 -1.149 1.00 93.81 344 ASP A C 1
ATOM 2698 O O . ASP A 1 344 ? -23.766 -3.576 -2.276 1.00 93.81 344 ASP A O 1
ATOM 2702 N N . GLY A 1 345 ? -23.178 -3.925 -0.133 1.00 93.88 345 GLY A N 1
ATOM 2703 C CA . GLY A 1 345 ? -21.813 -3.405 -0.224 1.00 93.88 345 GLY A CA 1
ATOM 2704 C C . GLY A 1 345 ? -21.686 -1.888 -0.073 1.00 93.88 345 GLY A C 1
ATOM 2705 O O . GLY A 1 345 ? -20.575 -1.352 -0.038 1.00 93.88 345 GLY A O 1
ATOM 2706 N N . SER A 1 346 ? -22.801 -1.165 0.057 1.00 96.81 346 SER A N 1
ATOM 2707 C CA . SER A 1 346 ? -22.771 0.272 0.327 1.00 96.81 346 SER A CA 1
ATOM 2708 C C . SER A 1 346 ? -22.254 0.576 1.742 1.00 96.81 346 SER A C 1
ATOM 2710 O O . SER A 1 346 ? -22.351 -0.232 2.670 1.00 96.81 346 SER A O 1
ATOM 2712 N N . VAL A 1 347 ? -21.670 1.765 1.921 1.00 97.62 347 VAL A N 1
ATOM 2713 C CA . VAL A 1 347 ? -21.089 2.197 3.202 1.00 97.62 347 VAL A CA 1
ATOM 2714 C C . VAL A 1 347 ? -22.188 2.450 4.237 1.00 97.62 347 VAL A C 1
ATOM 2716 O O . VAL A 1 347 ? -23.029 3.332 4.053 1.00 97.62 347 VAL A O 1
ATOM 2719 N N . ASN A 1 348 ? -22.134 1.755 5.374 1.00 97.75 348 ASN A N 1
ATOM 2720 C CA . ASN A 1 348 ? -23.027 1.991 6.503 1.00 97.75 348 ASN A CA 1
ATOM 2721 C C . ASN A 1 348 ? -22.428 3.027 7.467 1.00 97.75 348 ASN A C 1
ATOM 2723 O O . ASN A 1 348 ? -21.785 2.684 8.457 1.00 97.75 348 ASN A O 1
ATOM 2727 N N . LYS A 1 349 ? -22.676 4.315 7.201 1.00 97.12 349 LYS A N 1
ATOM 2728 C CA . LYS A 1 349 ? -22.148 5.430 8.013 1.00 97.12 349 LYS A CA 1
ATOM 2729 C C . LYS A 1 349 ? -22.673 5.494 9.456 1.00 97.12 349 LYS A C 1
ATOM 2731 O O . LYS A 1 349 ? -22.184 6.307 10.231 1.00 97.12 349 LYS A O 1
ATOM 2736 N N . LYS A 1 350 ? -23.645 4.654 9.824 1.00 97.81 350 LYS A N 1
ATOM 2737 C CA . LYS A 1 350 ? -24.182 4.586 11.190 1.00 97.81 350 LYS A CA 1
ATOM 2738 C C . LYS A 1 350 ? -23.319 3.745 12.127 1.00 97.81 350 LYS A C 1
ATOM 2740 O O . LYS A 1 350 ? -23.469 3.863 13.339 1.00 97.81 350 LYS A O 1
ATOM 2745 N N . VAL A 1 351 ? -22.445 2.899 11.583 1.00 98.12 351 VAL A N 1
ATOM 2746 C CA . VAL A 1 351 ? -21.634 1.953 12.354 1.00 98.12 351 VAL A CA 1
ATOM 2747 C C . VAL A 1 351 ? -20.165 2.234 12.092 1.00 98.12 351 VAL A C 1
ATOM 2749 O O . VAL A 1 351 ? -19.703 2.121 10.956 1.00 98.12 351 VAL A O 1
ATOM 2752 N N . LEU A 1 352 ? -19.431 2.588 13.142 1.00 98.38 352 LEU A N 1
ATOM 2753 C CA . LEU A 1 352 ? -17.982 2.736 13.096 1.00 98.38 352 LEU A CA 1
ATOM 2754 C C . LEU A 1 352 ? -17.323 1.444 13.575 1.00 98.38 352 LEU A C 1
ATOM 2756 O O . LEU A 1 352 ? -17.563 1.033 14.705 1.00 98.38 352 LEU A O 1
ATOM 2760 N N . VAL A 1 353 ? -16.501 0.827 12.727 1.00 98.00 353 VAL A N 1
ATOM 2761 C CA . VAL A 1 353 ? -15.920 -0.507 12.960 1.00 98.00 353 VAL A CA 1
ATOM 2762 C C . VAL A 1 353 ? -14.471 -0.442 13.424 1.00 98.00 353 VAL A C 1
ATOM 2764 O O . VAL A 1 353 ? -14.052 -1.232 14.263 1.00 98.00 353 VAL A O 1
ATOM 2767 N N . SER A 1 354 ? -13.692 0.489 12.880 1.00 98.06 354 SER A N 1
ATOM 2768 C CA . SER A 1 354 ? -12.259 0.577 13.152 1.00 98.06 354 SER A CA 1
ATOM 2769 C C . SER A 1 354 ? -11.753 2.004 12.951 1.00 98.06 354 SER A C 1
ATOM 2771 O O . SER A 1 354 ? -12.330 2.782 12.182 1.00 98.06 354 SER A O 1
ATOM 2773 N N . TYR A 1 355 ? -10.672 2.347 13.652 1.00 98.00 355 TYR A N 1
ATOM 2774 C CA . TYR A 1 355 ? -10.019 3.644 13.565 1.00 98.00 355 TYR A CA 1
ATOM 2775 C C . TYR A 1 355 ? -8.525 3.512 13.245 1.00 98.00 355 TYR A C 1
ATOM 2777 O O . TYR A 1 355 ? -7.698 3.184 14.101 1.00 98.00 355 TYR A O 1
ATOM 2785 N N . GLY A 1 356 ? -8.173 3.845 12.003 1.00 96.69 356 GLY A N 1
ATOM 2786 C CA . GLY A 1 356 ? -6.805 3.775 11.480 1.00 96.69 356 GLY A CA 1
ATOM 2787 C C . GLY A 1 356 ? -6.112 5.128 11.345 1.00 96.69 356 GLY A C 1
ATOM 2788 O O . GLY A 1 356 ? -5.141 5.238 10.602 1.00 96.69 356 GLY A O 1
ATOM 2789 N N . GLY A 1 357 ? -6.644 6.173 11.983 1.00 97.19 357 GLY A N 1
ATOM 2790 C CA . GLY A 1 357 ? -6.185 7.548 11.798 1.00 97.19 357 GLY A CA 1
ATOM 2791 C C . GLY A 1 357 ? -4.823 7.849 12.413 1.00 97.19 357 GLY A C 1
ATOM 2792 O O . GLY A 1 357 ? -4.539 7.446 13.537 1.00 97.19 357 GLY A O 1
ATOM 2793 N N . ILE A 1 358 ? -4.019 8.664 11.727 1.00 95.88 358 ILE A N 1
ATOM 2794 C CA . ILE A 1 358 ? -2.762 9.200 12.275 1.00 95.88 358 ILE A CA 1
ATOM 2795 C C . ILE A 1 358 ? -2.997 10.169 13.446 1.00 95.88 358 ILE A C 1
ATOM 2797 O O . ILE A 1 358 ? -2.155 10.309 14.334 1.00 95.88 358 ILE A O 1
ATOM 2801 N N . LYS A 1 359 ? -4.151 10.844 13.479 1.00 95.81 359 LYS A N 1
ATOM 2802 C CA . LYS A 1 359 ? -4.526 11.745 14.567 1.00 95.81 359 LYS A CA 1
ATOM 2803 C C . LYS A 1 359 ? -4.964 10.939 15.789 1.00 95.81 359 LYS A C 1
ATOM 2805 O O . LYS A 1 359 ? -6.016 10.309 15.778 1.00 95.81 359 LYS A O 1
ATOM 2810 N N . ARG A 1 360 ? -4.185 10.990 16.870 1.00 96.12 360 ARG A N 1
ATOM 2811 C CA . ARG A 1 360 ? -4.489 10.282 18.131 1.00 96.12 360 ARG A CA 1
ATOM 2812 C C . ARG A 1 360 ? -4.846 11.208 19.295 1.00 96.12 360 ARG A C 1
ATOM 2814 O O . ARG A 1 360 ? -5.128 10.734 20.384 1.00 96.12 360 ARG A O 1
ATOM 2821 N N . THR A 1 361 ? -4.876 12.521 19.082 1.00 97.88 361 THR A N 1
ATOM 2822 C CA . THR A 1 361 ? -5.189 13.496 20.136 1.00 97.88 361 THR A CA 1
ATOM 2823 C C . THR A 1 361 ? -6.426 14.300 19.771 1.00 97.88 361 THR A C 1
ATOM 2825 O O . THR A 1 361 ? -6.557 14.756 18.632 1.00 97.88 361 THR A O 1
ATOM 2828 N N . ASN A 1 362 ? -7.311 14.508 20.748 1.00 97.56 362 ASN A N 1
ATOM 2829 C CA . ASN A 1 362 ? -8.535 15.297 20.597 1.00 97.56 362 ASN A CA 1
ATOM 2830 C C . ASN A 1 362 ? -9.409 14.829 19.415 1.00 97.56 362 ASN A C 1
ATOM 2832 O O . ASN A 1 362 ? -9.714 15.600 18.496 1.00 97.56 362 ASN A O 1
ATOM 2836 N N . VAL A 1 363 ? -9.727 13.532 19.382 1.00 97.31 363 VAL A N 1
ATOM 2837 C CA . VAL A 1 363 ? -10.492 12.922 18.286 1.00 97.31 363 VAL A CA 1
ATOM 2838 C C . VAL A 1 363 ? -11.970 13.287 18.415 1.00 97.31 363 VAL A C 1
ATOM 2840 O O . VAL A 1 363 ? -12.585 13.121 19.466 1.00 97.31 363 VAL A O 1
ATOM 2843 N N . ILE A 1 364 ? -12.544 13.767 17.313 1.00 97.25 364 ILE A N 1
ATOM 2844 C CA . ILE A 1 364 ? -13.971 14.064 17.189 1.00 97.25 364 ILE A CA 1
ATOM 2845 C C . ILE A 1 364 ? -14.578 12.957 16.338 1.00 97.25 364 ILE A C 1
ATOM 2847 O O . ILE A 1 364 ? -14.242 12.828 15.160 1.00 97.25 364 ILE A O 1
ATOM 2851 N N . VAL A 1 365 ? -15.439 12.145 16.941 1.00 97.00 365 VAL A N 1
ATOM 2852 C CA . VAL A 1 365 ? -16.136 11.068 16.241 1.00 97.00 365 VAL A CA 1
ATOM 2853 C C . VAL A 1 365 ? -17.233 11.685 15.350 1.00 97.00 365 VAL A C 1
ATOM 2855 O O . VAL A 1 365 ? -17.991 12.525 15.835 1.00 97.00 365 VAL A O 1
ATOM 2858 N N . PRO A 1 366 ? -17.326 11.318 14.055 1.00 96.88 366 PRO A N 1
ATOM 2859 C CA . PRO A 1 366 ? -18.258 11.942 13.115 1.00 96.88 366 PRO A CA 1
ATOM 2860 C C . PRO A 1 366 ? -19.737 11.850 13.516 1.00 96.88 366 PRO A C 1
ATOM 2862 O O . PRO A 1 366 ? -20.205 10.822 14.004 1.00 96.88 366 PRO A O 1
ATOM 2865 N N . GLU A 1 367 ? -20.502 12.906 13.222 1.00 95.19 367 GLU A N 1
ATOM 2866 C CA . GLU A 1 367 ? -21.964 12.900 13.363 1.00 95.19 367 GLU A CA 1
ATOM 2867 C C . GLU A 1 367 ? -22.630 11.868 12.437 1.00 95.19 367 GLU A C 1
ATOM 2869 O O . GLU A 1 367 ? -22.133 11.551 11.354 1.00 95.19 367 GLU A O 1
ATOM 2874 N N . GLY A 1 368 ? -23.790 11.359 12.856 1.00 95.31 368 GLY A N 1
ATOM 2875 C CA . GLY A 1 368 ? -24.549 10.325 12.147 1.00 95.31 368 GLY A CA 1
ATOM 2876 C C . GLY A 1 368 ? -24.201 8.889 12.555 1.00 95.31 368 GLY A C 1
ATOM 2877 O O . GLY A 1 368 ? -24.955 7.975 12.219 1.00 95.31 368 GLY A O 1
ATOM 2878 N N . ILE A 1 369 ? -23.114 8.682 13.307 1.00 97.31 369 ILE A N 1
ATOM 2879 C CA . ILE A 1 369 ? -22.783 7.385 13.909 1.00 97.31 369 ILE A CA 1
ATOM 2880 C C . ILE A 1 369 ? -23.775 7.088 15.041 1.00 97.31 369 ILE A C 1
ATOM 2882 O O . ILE A 1 369 ? -23.962 7.895 15.951 1.00 97.31 369 ILE A O 1
ATOM 2886 N N . GLU A 1 370 ? -24.410 5.921 14.982 1.00 97.38 370 GLU A N 1
ATOM 2887 C CA . GLU A 1 370 ? -25.326 5.397 16.000 1.00 97.38 370 GLU A CA 1
ATOM 2888 C C . GLU A 1 370 ? -24.639 4.341 16.883 1.00 97.38 370 GLU A C 1
ATOM 2890 O O . GLU A 1 370 ? -24.983 4.206 18.058 1.00 97.38 370 GLU A O 1
ATOM 2895 N N . THR A 1 371 ? -23.634 3.636 16.354 1.00 97.94 371 THR A N 1
ATOM 2896 C CA . THR A 1 371 ? -22.914 2.569 17.061 1.00 97.94 371 THR A CA 1
ATOM 2897 C C . THR A 1 371 ? -21.411 2.676 16.831 1.00 97.94 371 THR A C 1
ATOM 2899 O O . THR A 1 371 ? -20.950 2.748 15.689 1.00 97.94 371 THR A O 1
ATOM 2902 N N . ILE A 1 372 ? -20.646 2.639 17.921 1.00 98.38 372 ILE A N 1
ATOM 2903 C CA . ILE A 1 372 ? -19.204 2.379 17.884 1.00 98.38 372 ILE A CA 1
ATOM 2904 C C . ILE A 1 372 ? -19.027 0.898 18.207 1.00 98.38 372 ILE A C 1
ATOM 2906 O O . ILE A 1 372 ? -19.393 0.472 19.300 1.00 98.38 372 ILE A O 1
ATOM 2910 N N . ASN A 1 373 ? -18.530 0.122 17.243 1.00 97.88 373 ASN A N 1
ATOM 2911 C CA . ASN A 1 373 ? -18.392 -1.326 17.376 1.00 97.88 373 ASN A CA 1
ATOM 2912 C C . ASN A 1 373 ? -17.290 -1.726 18.357 1.00 97.88 373 ASN A C 1
ATOM 2914 O O . ASN A 1 373 ? -16.511 -0.906 18.857 1.00 97.88 373 ASN A O 1
ATOM 2918 N N . GLU A 1 374 ? -17.269 -3.028 18.630 1.00 98.12 374 GLU A N 1
ATOM 2919 C CA . GLU A 1 374 ? -16.313 -3.665 19.518 1.00 98.12 374 GLU A CA 1
ATOM 2920 C C . GLU A 1 374 ? -14.888 -3.300 19.109 1.00 98.12 374 GLU A C 1
ATOM 2922 O O . GLU A 1 374 ? -14.513 -3.373 17.938 1.00 98.12 374 GLU A O 1
ATOM 2927 N N . TYR A 1 375 ? -14.117 -2.836 20.089 1.00 98.31 375 TYR A N 1
ATOM 2928 C CA . TYR A 1 375 ? -12.700 -2.510 19.941 1.00 98.31 375 TYR A CA 1
ATOM 2929 C C . TYR A 1 375 ? -12.325 -1.479 18.855 1.00 98.31 375 TYR A C 1
ATOM 2931 O O . TYR A 1 375 ? -11.143 -1.323 18.537 1.00 98.31 375 TYR A O 1
ATOM 2939 N N . ALA A 1 376 ? -13.281 -0.714 18.314 1.00 98.19 376 ALA A N 1
ATOM 2940 C CA . ALA A 1 376 ? -13.044 0.210 17.197 1.00 98.19 376 ALA A CA 1
ATOM 2941 C C . ALA A 1 376 ? -11.891 1.213 17.428 1.00 98.19 376 ALA A C 1
ATOM 2943 O O . ALA A 1 376 ? -11.221 1.603 16.474 1.00 98.19 376 ALA A O 1
ATOM 2944 N N . PHE A 1 377 ? -11.626 1.595 18.680 1.00 98.31 377 PHE A N 1
ATOM 2945 C CA . PHE A 1 377 ? -10.505 2.442 19.100 1.00 98.31 377 PHE A CA 1
ATOM 2946 C C . PHE A 1 377 ? -9.602 1.785 20.161 1.00 98.31 377 PHE A C 1
ATOM 2948 O O . PHE A 1 377 ? -8.847 2.483 20.841 1.00 98.31 377 PHE A O 1
ATOM 2955 N N . ALA A 1 378 ? -9.657 0.465 20.338 1.00 97.94 378 ALA A N 1
ATOM 2956 C CA . ALA A 1 378 ? -8.879 -0.237 21.357 1.00 97.94 378 ALA A CA 1
ATOM 2957 C C . ALA A 1 378 ? -7.369 -0.126 21.114 1.00 97.94 378 ALA A C 1
ATOM 2959 O O . ALA A 1 378 ? -6.916 -0.378 19.998 1.00 97.94 378 ALA A O 1
ATOM 2960 N N . GLY A 1 379 ? -6.595 0.202 22.155 1.00 96.25 379 GLY A N 1
ATOM 2961 C CA . GLY A 1 379 ? -5.127 0.136 22.122 1.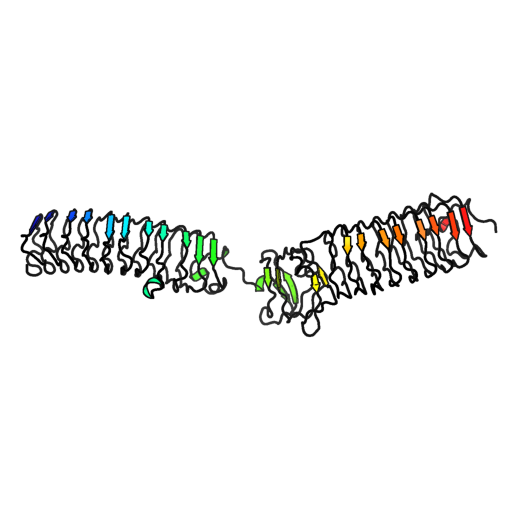00 96.25 379 GLY A CA 1
ATOM 2962 C C . GLY A 1 379 ? -4.445 1.182 21.237 1.00 96.25 379 GLY A C 1
ATOM 2963 O O . GLY A 1 379 ? -3.310 0.993 20.818 1.00 96.25 379 GLY A O 1
ATOM 2964 N N . MET A 1 380 ? -5.135 2.268 20.896 1.00 94.94 380 MET A N 1
ATOM 2965 C CA . MET A 1 380 ? -4.721 3.206 19.846 1.00 94.94 380 MET A CA 1
ATOM 2966 C C . MET A 1 380 ? -3.812 4.341 20.317 1.00 94.94 380 MET A C 1
ATOM 2968 O O . MET A 1 380 ? -3.437 5.197 19.514 1.00 94.94 380 MET A O 1
ATOM 2972 N N . GLY A 1 381 ? -3.496 4.401 21.611 1.00 95.75 381 GLY A N 1
ATOM 2973 C CA . GLY A 1 381 ? -2.773 5.531 22.195 1.00 95.75 381 GLY A CA 1
ATOM 2974 C C . GLY A 1 381 ? -3.552 6.847 22.094 1.00 95.75 381 GLY A C 1
ATOM 2975 O O . GLY A 1 381 ? -2.946 7.916 22.012 1.00 95.75 381 GLY A O 1
ATOM 2976 N N . LEU A 1 382 ? -4.891 6.787 22.058 1.00 98.00 382 LEU A N 1
ATOM 2977 C CA . LEU A 1 382 ? -5.720 7.989 22.026 1.00 98.00 382 LEU A CA 1
ATOM 2978 C C . LEU A 1 382 ? -5.513 8.823 23.285 1.00 98.00 382 LEU A C 1
ATOM 2980 O O . LEU A 1 382 ? -5.477 8.275 24.378 1.00 98.00 382 LEU A O 1
ATOM 2984 N N . SER A 1 383 ? -5.428 10.142 23.134 1.00 98.19 383 SER A N 1
ATOM 2985 C CA . SER A 1 383 ? -5.159 11.080 24.224 1.00 98.19 383 SER A CA 1
ATOM 2986 C C . SER A 1 383 ? -6.005 12.350 24.146 1.00 98.19 383 SER A C 1
ATOM 2988 O O . SER A 1 383 ? -6.584 12.694 23.110 1.00 98.19 383 SER A O 1
ATOM 2990 N N . GLY A 1 384 ? -6.062 13.078 25.263 1.00 97.81 384 GLY A N 1
ATOM 2991 C CA . GLY A 1 384 ? -6.843 14.308 25.374 1.00 97.81 384 GLY A CA 1
ATOM 2992 C C . GLY A 1 384 ? -8.342 14.027 25.461 1.00 97.81 384 GLY A C 1
ATOM 2993 O O . GLY A 1 384 ? -8.761 13.142 26.211 1.00 97.81 384 GLY A O 1
ATOM 2994 N N . THR A 1 385 ? -9.137 14.794 24.716 1.00 97.81 385 THR A N 1
ATOM 2995 C CA . THR A 1 385 ? -10.604 14.736 24.763 1.00 97.81 385 THR A CA 1
ATOM 2996 C C . THR A 1 385 ? -11.189 13.964 23.583 1.00 97.81 385 THR A C 1
ATOM 2998 O O . THR A 1 385 ? -10.911 14.289 22.433 1.00 97.81 385 THR A O 1
ATOM 3001 N N . ILE A 1 386 ? -12.066 12.997 23.841 1.00 97.62 386 ILE A N 1
ATOM 3002 C CA . ILE A 1 386 ? -12.872 12.362 22.791 1.00 97.62 386 ILE A CA 1
ATOM 3003 C C . ILE A 1 386 ? -14.260 12.995 22.768 1.00 97.62 386 ILE A C 1
ATOM 3005 O O . ILE A 1 386 ? -14.988 12.932 23.757 1.00 97.62 386 ILE A O 1
ATOM 3009 N N . THR A 1 387 ? -14.637 13.585 21.636 1.00 96.88 387 THR A N 1
ATOM 3010 C CA . THR A 1 387 ? -15.988 14.129 21.434 1.00 96.88 387 THR A CA 1
ATOM 3011 C C . THR A 1 387 ? -16.840 13.102 20.706 1.00 96.88 387 THR A C 1
ATOM 3013 O O . THR A 1 387 ? -16.526 12.728 19.574 1.00 96.88 387 THR A O 1
ATOM 3016 N N . LEU A 1 388 ? -17.909 12.646 21.357 1.00 96.38 388 LEU A N 1
ATOM 3017 C CA . LEU A 1 388 ? -18.865 11.691 20.796 1.00 96.38 388 LEU A CA 1
ATOM 3018 C C . LEU A 1 388 ? -19.990 12.421 20.040 1.00 96.38 388 LEU A C 1
ATOM 3020 O O . LEU A 1 388 ? -20.301 13.559 20.393 1.00 96.38 388 LEU A O 1
ATOM 3024 N N . PRO A 1 389 ? -20.617 11.795 19.026 1.00 95.69 389 PRO A N 1
ATOM 3025 C CA . PRO A 1 389 ? -21.643 12.447 18.227 1.00 95.69 389 PRO A CA 1
ATOM 3026 C C . PRO A 1 389 ? -23.011 12.405 18.909 1.00 95.69 389 PRO A C 1
ATOM 3028 O O . PRO A 1 389 ? -23.322 11.499 19.688 1.00 95.69 389 PRO A O 1
ATOM 3031 N N . SER A 1 390 ? -23.870 13.358 18.559 1.00 93.75 390 SER A N 1
ATOM 3032 C CA . SER A 1 390 ? -25.233 13.453 19.102 1.00 93.75 390 SER A CA 1
ATOM 3033 C C . SER A 1 390 ? -26.138 12.276 18.701 1.00 93.75 390 SER A C 1
ATOM 3035 O O . SER A 1 390 ? -27.058 11.901 19.421 1.00 93.75 390 SER A O 1
ATOM 3037 N N . SER A 1 391 ? -25.872 11.630 17.567 1.00 95.31 391 SER A N 1
ATOM 3038 C CA . SER A 1 391 ? -26.645 10.471 17.101 1.00 95.31 391 SER A CA 1
ATOM 3039 C C . SER A 1 391 ? -26.320 9.159 17.822 1.00 95.31 391 SER A C 1
ATOM 3041 O O . SER A 1 391 ? -27.019 8.169 17.595 1.00 95.31 391 SER A O 1
ATOM 3043 N N . LEU A 1 392 ? -25.271 9.127 18.653 1.00 97.06 392 LEU A N 1
ATOM 3044 C CA . LEU A 1 392 ? -24.752 7.895 19.242 1.00 97.06 392 LEU A CA 1
ATOM 3045 C C . LEU A 1 392 ? -25.781 7.237 20.168 1.00 97.06 392 LEU A C 1
ATOM 3047 O O . LEU A 1 392 ? -26.358 7.902 21.024 1.00 97.06 392 LEU A O 1
ATOM 3051 N N . LYS A 1 393 ? -25.979 5.925 20.008 1.00 96.25 393 LYS A N 1
ATOM 3052 C CA . LYS A 1 393 ? -26.900 5.095 20.801 1.00 96.25 393 LYS A CA 1
ATOM 3053 C C . LYS A 1 393 ? -26.186 4.060 21.655 1.00 96.25 393 LYS A C 1
ATOM 3055 O O . LYS A 1 393 ? -26.659 3.757 22.753 1.00 96.25 393 LYS A O 1
ATOM 3060 N N . THR A 1 394 ? -25.068 3.529 21.163 1.00 97.19 394 THR A N 1
ATOM 3061 C CA . THR A 1 394 ? -24.343 2.439 21.823 1.00 97.19 394 THR A CA 1
ATOM 3062 C C . THR A 1 394 ? -22.835 2.566 21.626 1.00 97.19 394 THR A C 1
ATOM 3064 O O . THR A 1 394 ? -22.362 2.837 20.518 1.00 97.19 394 THR A O 1
ATOM 3067 N N . ILE A 1 395 ? -22.093 2.335 22.709 1.00 98.31 395 ILE A N 1
ATOM 3068 C CA . ILE A 1 395 ? -20.644 2.106 22.711 1.00 98.31 395 ILE A CA 1
ATOM 3069 C C . ILE A 1 395 ? -20.437 0.639 23.074 1.00 98.31 395 ILE A C 1
ATOM 3071 O O . ILE A 1 395 ? -20.776 0.252 24.192 1.00 98.31 395 ILE A O 1
ATOM 3075 N N . ASN A 1 396 ? -19.945 -0.164 22.132 1.00 98.56 396 ASN A N 1
ATOM 3076 C CA . ASN A 1 396 ? -19.814 -1.606 22.313 1.00 98.56 396 ASN A CA 1
ATOM 3077 C C . ASN A 1 396 ? -18.580 -1.992 23.144 1.00 98.56 396 ASN A C 1
ATOM 3079 O O . ASN A 1 396 ? -17.813 -1.155 23.631 1.00 98.56 396 ASN A O 1
ATOM 3083 N N . MET A 1 397 ? -18.436 -3.304 23.336 1.00 98.56 397 MET A N 1
ATOM 3084 C CA . MET A 1 397 ? -17.423 -3.898 24.189 1.00 98.56 397 MET A CA 1
ATOM 3085 C C . MET A 1 397 ? -16.017 -3.414 23.823 1.00 98.56 397 MET A C 1
ATOM 3087 O O . MET A 1 397 ? -15.595 -3.472 22.668 1.00 98.56 397 MET A O 1
ATOM 3091 N N . GLY A 1 398 ? -15.293 -2.906 24.819 1.00 98.44 398 GLY A N 1
ATOM 3092 C CA . GLY A 1 398 ? -13.895 -2.506 24.674 1.00 98.44 398 GLY A CA 1
ATOM 3093 C C . GLY A 1 398 ? -13.621 -1.419 23.629 1.00 98.44 398 GLY A C 1
ATOM 3094 O O . GLY A 1 398 ? -12.466 -1.258 23.243 1.00 98.44 398 GLY A O 1
ATOM 3095 N N . SER A 1 399 ? -14.626 -0.671 23.147 1.00 98.25 399 SER A N 1
ATOM 3096 C CA . SER A 1 399 ? -14.440 0.275 22.036 1.00 98.25 399 SER A CA 1
ATOM 3097 C C . SER A 1 399 ? -13.296 1.270 22.253 1.00 98.25 399 SER A C 1
ATOM 3099 O O . SER A 1 399 ? -12.660 1.631 21.272 1.00 98.25 399 SER A O 1
ATOM 3101 N N . PHE A 1 400 ? -13.006 1.686 23.490 1.00 98.62 400 PHE A N 1
ATOM 3102 C CA . PHE A 1 400 ? -11.928 2.618 23.849 1.00 98.62 400 PHE A CA 1
ATOM 3103 C C . PHE A 1 400 ? -10.945 2.053 24.891 1.00 98.62 400 PHE A C 1
ATOM 3105 O O . PHE A 1 400 ? -10.217 2.823 25.527 1.00 98.62 400 PHE A O 1
ATOM 3112 N N . ILE A 1 401 ? -10.882 0.730 25.069 1.00 98.56 401 ILE A N 1
ATOM 3113 C CA . ILE A 1 401 ? -9.998 0.095 26.060 1.00 98.56 401 ILE A CA 1
ATOM 3114 C C . ILE A 1 401 ? -8.512 0.398 25.797 1.00 98.56 401 ILE A C 1
ATOM 3116 O O . ILE A 1 401 ? -8.091 0.517 24.642 1.00 98.56 401 ILE A O 1
ATOM 3120 N N . SER A 1 402 ? -7.713 0.493 26.864 1.00 98.19 402 SER A N 1
ATOM 3121 C CA . SER A 1 402 ? -6.245 0.606 26.806 1.00 98.19 402 SER A CA 1
ATOM 3122 C C . SER A 1 402 ? -5.756 1.808 25.988 1.00 98.19 402 SER A C 1
ATOM 3124 O O . SER A 1 402 ? -4.962 1.677 25.056 1.00 98.19 402 SER A O 1
ATOM 3126 N N . ASN A 1 403 ? -6.236 2.999 26.337 1.00 98.44 403 ASN A N 1
ATOM 3127 C CA . ASN A 1 403 ? -5.804 4.263 25.739 1.00 98.44 403 ASN A CA 1
ATOM 3128 C C . ASN A 1 403 ? -5.262 5.225 26.819 1.00 98.44 403 ASN A C 1
ATOM 3130 O O . ASN A 1 403 ? -4.995 4.844 27.954 1.00 98.44 403 ASN A O 1
ATOM 3134 N N . GLN A 1 404 ? -5.043 6.485 26.447 1.00 98.38 404 GLN A N 1
ATOM 3135 C CA . GLN A 1 404 ? -4.606 7.582 27.317 1.00 98.38 404 GLN A CA 1
ATOM 3136 C C . GLN A 1 404 ? -5.645 8.720 27.317 1.00 98.38 404 GLN A C 1
ATOM 3138 O O . GLN A 1 404 ? -5.296 9.903 27.390 1.00 98.38 404 GLN A O 1
ATOM 3143 N N . ILE A 1 405 ? -6.933 8.384 27.189 1.00 98.56 405 ILE A N 1
ATOM 3144 C CA . ILE A 1 405 ? -8.012 9.372 27.092 1.00 98.56 405 ILE A CA 1
ATOM 3145 C C . ILE A 1 405 ? -8.188 10.048 28.452 1.00 98.56 405 ILE A C 1
ATOM 3147 O O . ILE A 1 405 ? -8.383 9.371 29.459 1.00 98.56 405 ILE A O 1
ATOM 3151 N N . GLY A 1 406 ? -8.138 11.383 28.471 1.00 97.81 406 GLY A N 1
ATOM 3152 C CA . GLY A 1 406 ? -8.283 12.186 29.690 1.00 97.81 406 GLY A CA 1
ATOM 3153 C C . GLY A 1 406 ? -9.702 12.703 29.928 1.00 97.81 406 GLY A C 1
ATOM 3154 O O . GLY A 1 406 ? -10.091 12.957 31.069 1.00 97.81 406 GLY A O 1
ATOM 3155 N N . SER A 1 407 ? -10.493 12.855 28.864 1.00 97.56 407 SER A N 1
ATOM 3156 C CA . SER A 1 407 ? -11.869 13.345 28.946 1.00 97.56 407 SER A CA 1
ATOM 3157 C C . SER A 1 407 ? -12.734 12.787 27.818 1.00 97.56 407 SER A C 1
ATOM 3159 O O . SER A 1 407 ? -12.266 12.603 26.693 1.00 97.56 407 SER A O 1
ATOM 3161 N N . ILE A 1 408 ? -14.014 12.568 28.113 1.00 96.12 408 ILE A N 1
ATOM 3162 C CA . ILE A 1 408 ? -15.047 12.280 27.118 1.00 96.12 408 ILE A CA 1
ATOM 3163 C C . ILE A 1 408 ? -16.106 13.377 27.160 1.00 96.12 408 ILE A C 1
ATOM 3165 O O . ILE A 1 408 ? -16.596 13.743 28.228 1.00 96.12 408 ILE A O 1
ATOM 3169 N N . VAL A 1 409 ? -16.464 13.903 25.991 1.00 92.94 409 VAL A N 1
ATOM 3170 C CA . VAL A 1 409 ? -17.580 14.836 25.832 1.00 92.94 409 VAL A CA 1
ATOM 3171 C C . VAL A 1 409 ? -18.745 14.067 25.238 1.00 92.94 409 VAL A C 1
ATOM 3173 O O . VAL A 1 409 ? -18.704 13.618 24.091 1.00 92.94 409 VAL A O 1
ATOM 3176 N N . ILE A 1 410 ? -19.778 13.922 26.057 1.00 89.19 410 ILE A N 1
ATOM 3177 C CA . ILE A 1 410 ? -21.023 13.238 25.745 1.00 89.19 410 ILE A CA 1
ATOM 3178 C C . ILE A 1 410 ? -22.084 14.329 25.508 1.00 89.19 410 ILE A C 1
ATOM 3180 O O . ILE A 1 410 ? -22.455 14.998 26.472 1.00 89.19 410 ILE A O 1
ATOM 3184 N N . PRO A 1 411 ? -22.549 14.577 24.266 1.00 81.94 411 PRO A N 1
ATOM 3185 C CA . PRO A 1 411 ? -23.521 15.639 24.007 1.00 81.94 411 PRO A CA 1
ATOM 3186 C C . PRO A 1 411 ? -24.829 15.410 24.769 1.00 81.94 411 PRO A C 1
ATOM 3188 O O . PRO A 1 411 ? -25.360 14.302 24.754 1.00 81.94 411 PRO A O 1
ATOM 3191 N N . GLU A 1 412 ? -25.389 16.459 25.378 1.00 71.31 412 GLU A N 1
ATOM 3192 C CA . GLU A 1 412 ? -26.657 16.379 26.129 1.00 71.31 412 GLU A CA 1
ATOM 3193 C C . GLU A 1 412 ? -27.841 15.923 25.264 1.00 71.31 412 GLU A C 1
ATOM 3195 O O . GLU A 1 412 ? -28.788 15.322 25.762 1.00 71.31 412 GLU A O 1
ATOM 3200 N N . SER A 1 413 ? -27.781 16.187 23.956 1.00 68.19 413 SER A N 1
ATOM 3201 C CA . SER A 1 413 ? -28.784 15.777 22.971 1.00 68.19 413 SER A CA 1
ATOM 3202 C C . SER A 1 413 ? -28.640 14.327 22.504 1.00 68.19 413 SER A C 1
ATOM 3204 O O . SER A 1 413 ? -29.306 13.936 21.541 1.00 68.19 413 SER A O 1
ATOM 3206 N N . ASN A 1 414 ? -27.757 13.537 23.122 1.00 68.12 414 ASN A N 1
ATOM 3207 C CA . ASN A 1 414 ? -27.495 12.196 22.637 1.00 68.12 414 ASN A CA 1
ATOM 3208 C C . ASN A 1 414 ? -28.578 11.175 23.001 1.00 68.12 414 ASN A C 1
ATOM 3210 O O . ASN A 1 414 ? -29.259 11.263 24.021 1.00 68.12 414 ASN A O 1
ATOM 3214 N N . ASN A 1 415 ? -28.705 10.162 22.147 1.00 87.00 415 ASN A N 1
ATOM 3215 C CA . ASN A 1 415 ? -29.583 9.012 22.366 1.00 87.00 415 ASN A CA 1
ATOM 3216 C C . ASN A 1 415 ? -28.811 7.818 22.954 1.00 87.00 415 ASN A C 1
ATOM 3218 O O . ASN A 1 415 ? -29.195 6.669 22.728 1.00 87.00 415 ASN A O 1
ATOM 3222 N N . LEU A 1 416 ? -27.700 8.075 23.657 1.00 95.75 416 LEU A N 1
ATOM 3223 C CA . LEU A 1 416 ? -26.810 7.036 24.165 1.00 95.75 416 LEU A CA 1
ATOM 3224 C C . LEU A 1 416 ? -27.514 6.294 25.295 1.00 95.75 416 LEU A C 1
ATOM 3226 O O . LEU A 1 416 ? -27.748 6.857 26.354 1.00 95.75 416 LEU A O 1
ATOM 3230 N N . THR A 1 417 ? -27.838 5.025 25.071 1.00 96.06 417 THR A N 1
ATOM 3231 C CA . THR A 1 417 ? -28.567 4.199 26.047 1.00 96.06 417 THR A CA 1
ATOM 3232 C C . THR A 1 417 ? -27.671 3.182 26.735 1.00 96.06 417 THR A C 1
ATOM 3234 O O . THR A 1 417 ? -27.951 2.775 27.864 1.00 96.06 417 THR A O 1
ATOM 3237 N N . ARG A 1 418 ? -26.587 2.769 26.071 1.00 97.69 418 ARG A N 1
ATOM 3238 C CA . ARG A 1 418 ? -25.753 1.649 26.509 1.00 97.69 418 ARG A CA 1
ATOM 3239 C C . ARG A 1 418 ? -24.266 1.943 26.332 1.00 97.69 418 ARG A C 1
ATOM 3241 O O . ARG A 1 418 ? -23.824 2.305 25.240 1.00 97.69 418 ARG A O 1
ATOM 3248 N N . ILE A 1 419 ? -23.518 1.743 27.412 1.00 98.38 419 ILE A N 1
ATOM 3249 C CA . ILE A 1 419 ? -22.057 1.689 27.439 1.00 98.38 419 ILE A CA 1
ATOM 3250 C C . ILE A 1 419 ? -21.700 0.264 27.855 1.00 98.38 419 ILE A C 1
ATOM 3252 O O . ILE A 1 419 ? -21.970 -0.120 28.990 1.00 98.38 419 ILE A O 1
ATOM 3256 N N . GLU A 1 420 ? -21.189 -0.535 26.925 1.00 98.75 420 GLU A N 1
ATOM 3257 C CA . GLU A 1 420 ? -20.954 -1.966 27.135 1.00 98.75 420 GLU A CA 1
ATOM 3258 C C . GLU A 1 420 ? -19.679 -2.257 27.940 1.00 98.75 420 GLU A C 1
ATOM 3260 O O . GLU A 1 420 ? -18.955 -1.360 28.384 1.00 98.75 420 GLU A O 1
ATOM 3265 N N . ASP A 1 421 ? -19.436 -3.545 28.164 1.00 98.81 421 ASP A N 1
ATOM 3266 C CA . ASP A 1 421 ? -18.349 -4.045 28.994 1.00 98.81 421 ASP A CA 1
ATOM 3267 C C . ASP A 1 421 ? -16.981 -3.550 28.493 1.00 98.81 421 ASP A C 1
ATOM 3269 O O . ASP A 1 421 ? -16.717 -3.463 27.293 1.00 98.81 421 ASP A O 1
ATOM 3273 N N . TYR A 1 422 ? -16.088 -3.205 29.420 1.00 98.75 422 TYR A N 1
ATOM 3274 C CA . TYR A 1 422 ? -14.727 -2.728 29.139 1.00 98.75 422 TYR A CA 1
ATOM 3275 C C . TYR A 1 422 ? -14.613 -1.447 28.289 1.00 98.75 422 TYR A C 1
ATOM 3277 O O . TYR A 1 422 ? -13.496 -1.078 27.924 1.00 98.75 422 TYR A O 1
ATOM 3285 N N . ALA A 1 423 ? -15.719 -0.763 27.963 1.00 98.56 423 ALA A N 1
ATOM 3286 C CA . ALA A 1 423 ? -15.753 0.303 26.958 1.00 98.56 423 ALA A CA 1
ATOM 3287 C C . ALA A 1 423 ? -14.640 1.354 27.109 1.00 98.56 423 ALA A C 1
ATOM 3289 O O . ALA A 1 423 ? -14.045 1.729 26.104 1.00 98.56 423 ALA A O 1
ATOM 3290 N N . PHE A 1 424 ? -14.332 1.785 28.334 1.00 98.69 424 PHE A N 1
ATOM 3291 C CA . PHE A 1 424 ? -13.299 2.772 28.669 1.00 98.69 424 PHE A CA 1
ATOM 3292 C C . PHE A 1 424 ? -12.274 2.257 29.695 1.00 98.69 424 PHE A C 1
ATOM 3294 O O . PHE A 1 424 ? -11.576 3.061 30.319 1.00 98.69 424 PHE A O 1
ATOM 3301 N N . MET A 1 425 ? -12.148 0.939 29.880 1.00 98.75 425 MET A N 1
ATOM 3302 C CA . MET A 1 425 ? -11.204 0.367 30.848 1.00 98.75 425 MET A CA 1
ATOM 3303 C C . MET A 1 425 ? -9.746 0.740 30.514 1.00 98.75 425 MET A C 1
ATOM 3305 O O . MET A 1 425 ? -9.376 0.830 29.340 1.00 98.75 425 MET A O 1
ATOM 3309 N N . THR A 1 426 ? -8.919 0.946 31.545 1.00 98.56 426 THR A N 1
ATOM 3310 C CA . THR A 1 426 ? -7.481 1.257 31.423 1.00 98.56 426 THR A CA 1
ATOM 3311 C C . THR A 1 426 ? -7.244 2.524 30.588 1.00 98.56 426 THR A C 1
ATOM 3313 O O . THR A 1 426 ? -6.715 2.490 29.474 1.00 98.56 426 THR A O 1
ATOM 3316 N N . ASN A 1 427 ? -7.686 3.658 31.130 1.00 98.75 427 ASN A N 1
ATOM 3317 C CA . ASN A 1 427 ? -7.519 5.001 30.565 1.00 98.75 427 ASN A CA 1
ATOM 3318 C C . ASN A 1 427 ? -7.053 5.979 31.662 1.00 98.75 427 ASN A C 1
ATOM 3320 O O . ASN A 1 427 ? -6.673 5.572 32.759 1.00 98.75 427 ASN A O 1
ATOM 3324 N N . VAL A 1 428 ? -7.049 7.284 31.376 1.00 98.44 428 VAL A N 1
ATOM 3325 C CA . VAL A 1 428 ? -6.697 8.337 32.347 1.00 98.44 428 VAL A CA 1
ATOM 3326 C C . VAL A 1 428 ? -7.839 9.338 32.532 1.00 98.44 428 VAL A C 1
ATOM 3328 O O . VAL A 1 428 ? -7.605 10.525 32.757 1.00 98.44 428 VAL A O 1
ATOM 3331 N N . LEU A 1 429 ? -9.092 8.874 32.422 1.00 98.50 429 LEU A N 1
ATOM 3332 C CA . LEU A 1 429 ? -10.265 9.738 32.557 1.00 98.50 429 LEU A CA 1
ATOM 3333 C C . LEU A 1 429 ? -10.295 10.356 33.951 1.00 98.50 429 LEU A C 1
ATOM 3335 O O . LEU A 1 429 ? -10.268 9.629 34.939 1.00 98.50 429 LEU A O 1
ATOM 3339 N N . ASN A 1 430 ? -10.395 11.684 34.027 1.00 97.31 430 ASN A N 1
ATOM 3340 C CA . ASN A 1 430 ? -10.461 12.399 35.304 1.00 97.31 430 ASN A CA 1
ATOM 3341 C C . ASN A 1 430 ? -11.897 12.661 35.785 1.00 97.31 430 ASN A C 1
ATOM 3343 O O . ASN A 1 430 ? -12.159 12.731 36.987 1.00 97.31 430 ASN A O 1
ATOM 3347 N N . SER A 1 431 ? -12.829 12.829 34.850 1.00 96.62 431 SER A N 1
ATOM 3348 C CA . SER A 1 431 ? -14.226 13.130 35.146 1.00 96.62 431 SER A CA 1
ATOM 3349 C C . SER A 1 431 ? -15.142 12.518 34.100 1.00 96.62 431 SER A C 1
ATOM 3351 O O . SER A 1 431 ? -14.825 12.550 32.907 1.00 96.62 431 SER A O 1
ATOM 3353 N N . VAL A 1 432 ? -16.280 11.990 34.547 1.00 96.06 432 VAL A N 1
ATOM 3354 C CA . VAL A 1 432 ? -17.337 11.465 33.680 1.00 96.06 432 VAL A CA 1
ATOM 3355 C C . VAL A 1 432 ? -18.704 11.896 34.205 1.00 96.06 432 VAL A C 1
ATOM 3357 O O . VAL A 1 432 ? -19.037 11.703 35.376 1.00 96.06 432 VAL A O 1
ATOM 3360 N N . VAL A 1 433 ? -19.524 12.433 33.300 1.00 95.44 433 VAL A N 1
ATOM 3361 C CA . VAL A 1 433 ? -20.958 12.646 33.510 1.00 95.44 433 VAL A CA 1
ATOM 3362 C C . VAL A 1 433 ? -21.705 11.652 32.633 1.00 95.44 433 VAL A C 1
ATOM 3364 O O . VAL A 1 433 ? -21.707 11.779 31.410 1.00 95.44 433 VAL A O 1
ATOM 3367 N N . ILE A 1 434 ? -22.315 10.644 33.252 1.00 95.31 434 ILE A N 1
ATOM 3368 C CA . ILE A 1 434 ? -23.149 9.664 32.558 1.00 95.31 434 ILE A CA 1
ATOM 3369 C C . ILE A 1 434 ? -24.550 10.274 32.407 1.00 95.31 434 ILE A C 1
ATOM 3371 O O . ILE A 1 434 ? -25.220 10.492 33.418 1.00 95.31 434 ILE A O 1
ATOM 3375 N N . PRO A 1 435 ? -25.009 10.580 31.180 1.00 94.25 435 PRO A N 1
ATOM 3376 C CA . PRO A 1 435 ? -26.285 11.256 30.983 1.00 94.25 435 PRO A CA 1
ATOM 3377 C C . PRO A 1 435 ? -27.458 10.334 31.321 1.00 94.25 435 PRO A C 1
ATOM 3379 O O . PRO A 1 435 ? -27.362 9.112 31.218 1.00 94.25 435 PRO A O 1
ATOM 3382 N N . ASN A 1 436 ? -28.606 10.930 31.645 1.00 93.56 436 ASN A N 1
ATOM 3383 C CA . ASN A 1 436 ? -29.815 10.184 32.007 1.00 93.56 436 ASN A CA 1
ATOM 3384 C C . ASN A 1 436 ? -30.374 9.319 30.863 1.00 93.56 436 ASN A C 1
ATOM 3386 O O . ASN A 1 436 ? -31.181 8.431 31.114 1.00 93.56 436 ASN A O 1
ATOM 3390 N N . SER A 1 437 ? -29.968 9.551 29.612 1.00 94.38 437 SER A N 1
ATOM 3391 C CA . SER A 1 437 ? -30.289 8.663 28.488 1.00 94.38 437 SER A CA 1
ATOM 3392 C C . SER A 1 437 ? -29.696 7.258 28.665 1.00 94.38 437 SER A C 1
ATOM 3394 O O . SER A 1 437 ? -30.283 6.291 28.179 1.00 94.38 437 SER A O 1
ATOM 3396 N N . VAL A 1 438 ? -28.584 7.123 29.398 1.00 96.50 438 VAL A N 1
ATOM 3397 C CA . VAL A 1 438 ? -27.906 5.845 29.633 1.00 96.50 438 VAL A CA 1
ATOM 3398 C C . VAL A 1 438 ? -28.647 5.045 30.694 1.00 96.50 438 VAL A C 1
ATOM 3400 O O . VAL A 1 438 ? -28.780 5.477 31.839 1.00 96.50 438 VAL A O 1
ATOM 3403 N N . THR A 1 439 ? -29.072 3.840 30.328 1.00 96.44 439 THR A N 1
ATOM 3404 C CA . THR A 1 439 ? -29.738 2.883 31.224 1.00 96.44 439 THR A CA 1
ATOM 3405 C C . THR A 1 439 ? -28.863 1.668 31.528 1.00 96.44 439 THR A C 1
ATOM 3407 O O . THR A 1 439 ? -29.251 0.809 32.314 1.00 96.44 439 THR A O 1
ATOM 3410 N N . TYR A 1 440 ? -27.693 1.560 30.891 1.00 98.38 440 TYR A N 1
ATOM 3411 C CA . TYR A 1 440 ? -26.783 0.430 31.050 1.00 98.38 440 TYR A CA 1
ATOM 3412 C C . TYR A 1 440 ? -25.321 0.877 31.004 1.00 98.38 440 TYR A C 1
ATOM 3414 O O . TYR A 1 440 ? -24.884 1.498 30.031 1.00 98.38 440 TYR A O 1
ATOM 3422 N N . VAL A 1 441 ? -24.571 0.492 32.038 1.00 98.62 441 VAL A N 1
ATOM 3423 C CA . VAL A 1 441 ? -23.111 0.593 32.112 1.00 98.62 441 VAL A CA 1
ATOM 3424 C C . VAL A 1 441 ? -22.562 -0.803 32.393 1.00 98.62 441 VAL A C 1
ATOM 3426 O O . VAL A 1 441 ? -22.967 -1.443 33.362 1.00 98.62 441 VAL A O 1
ATOM 3429 N N . GLY A 1 442 ? -21.689 -1.274 31.509 1.00 98.69 442 GLY A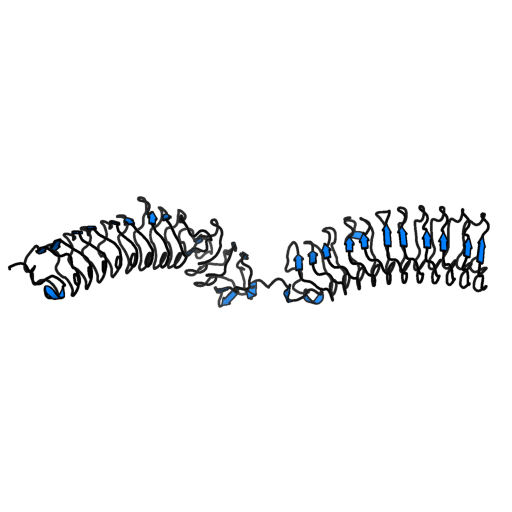 N 1
ATOM 3430 C CA . GLY A 1 442 ? -21.158 -2.629 31.485 1.00 98.69 442 GLY A CA 1
ATOM 3431 C C . GLY A 1 442 ? -20.182 -2.971 32.608 1.00 98.69 442 GLY A C 1
ATOM 3432 O O . GLY A 1 442 ? -19.703 -2.112 33.356 1.00 98.69 442 GLY A O 1
ATOM 3433 N N . VAL A 1 443 ? -19.854 -4.259 32.677 1.00 98.88 443 VAL A N 1
ATOM 3434 C CA . VAL A 1 443 ? -18.794 -4.808 33.530 1.00 98.88 443 VAL A CA 1
ATOM 3435 C C . VAL A 1 443 ? -17.466 -4.150 33.155 1.00 98.88 443 VAL A C 1
ATOM 3437 O O . VAL A 1 443 ? -17.157 -3.989 31.975 1.00 98.88 443 VAL A O 1
ATOM 3440 N N . ASN A 1 444 ? -16.693 -3.716 34.151 1.00 98.75 444 ASN A N 1
ATOM 3441 C CA . ASN A 1 444 ? -15.409 -3.027 33.966 1.00 98.75 444 ASN A CA 1
ATOM 3442 C C . ASN A 1 444 ? -15.451 -1.736 33.111 1.00 98.75 444 ASN A C 1
ATOM 3444 O O . ASN A 1 444 ? -14.391 -1.218 32.768 1.00 98.75 444 ASN A O 1
ATOM 3448 N N . ALA A 1 445 ? -16.621 -1.197 32.739 1.00 98.69 445 ALA A N 1
ATOM 3449 C CA . ALA A 1 445 ? -16.722 -0.179 31.686 1.00 98.69 445 ALA A CA 1
ATOM 3450 C C . ALA A 1 445 ? -15.836 1.061 31.910 1.00 98.69 445 ALA A C 1
ATOM 3452 O O . ALA A 1 445 ? -15.286 1.582 30.945 1.00 98.69 445 ALA A O 1
ATOM 3453 N N . PHE A 1 446 ? -15.660 1.500 33.157 1.00 98.69 446 PHE A N 1
ATOM 3454 C CA . PHE A 1 446 ? -14.800 2.618 33.562 1.00 98.69 446 PHE A CA 1
ATOM 3455 C C . PHE A 1 446 ? -13.762 2.205 34.622 1.00 98.69 446 PHE A C 1
ATOM 3457 O O . PHE A 1 446 ? -13.268 3.041 35.385 1.00 98.69 446 PHE A O 1
ATOM 3464 N N . ALA A 1 447 ? -13.424 0.916 34.686 1.00 98.69 447 ALA A N 1
ATOM 3465 C CA . ALA A 1 447 ? -12.401 0.410 35.592 1.00 98.69 447 ALA A CA 1
ATOM 3466 C C . ALA A 1 447 ? -11.009 0.952 35.239 1.00 98.69 447 ALA A C 1
ATOM 3468 O O . ALA A 1 447 ? -10.733 1.255 34.076 1.00 98.69 447 ALA A O 1
ATOM 3469 N N . GLU A 1 448 ? -10.121 1.014 36.231 1.00 98.69 448 GLU A N 1
ATOM 3470 C CA . GLU A 1 448 ? -8.702 1.357 36.046 1.00 98.69 448 GLU A CA 1
ATOM 3471 C C . GLU A 1 448 ? -8.512 2.698 35.323 1.00 98.69 448 GLU A C 1
ATOM 3473 O O . GLU A 1 448 ? -7.861 2.802 34.282 1.00 98.69 448 GLU A O 1
ATOM 3478 N N . ASN A 1 449 ? -9.142 3.732 35.872 1.00 98.69 449 ASN A N 1
ATOM 3479 C CA . ASN A 1 449 ? -9.066 5.103 35.384 1.00 98.69 449 ASN A CA 1
ATOM 3480 C C . ASN A 1 449 ? -8.531 6.030 36.491 1.00 98.69 449 ASN A C 1
ATOM 3482 O O . ASN A 1 449 ? -7.968 5.590 37.494 1.00 98.69 449 ASN A O 1
ATOM 3486 N N . GLN A 1 450 ? -8.663 7.343 36.299 1.00 98.25 450 GLN A N 1
ATOM 3487 C CA . GLN A 1 450 ? -8.263 8.365 37.268 1.00 98.25 450 GLN A CA 1
ATOM 3488 C C . GLN A 1 450 ? -9.464 9.217 37.700 1.00 98.25 450 GLN A C 1
ATOM 3490 O O . GLN A 1 450 ? -9.310 10.411 37.971 1.00 98.25 450 GLN A O 1
ATOM 3495 N N . LEU A 1 451 ? -10.671 8.628 37.714 1.00 98.56 451 LEU A N 1
ATOM 3496 C CA . LEU A 1 451 ? -11.903 9.382 37.933 1.00 98.56 451 LEU A CA 1
ATOM 3497 C C . LEU A 1 451 ? -11.898 9.967 39.334 1.00 98.56 451 LEU A C 1
ATOM 3499 O O . LEU A 1 451 ? -11.910 9.214 40.296 1.00 98.56 451 LEU A O 1
ATOM 3503 N N . VAL A 1 452 ? -11.918 11.292 39.430 1.00 97.94 452 VAL A N 1
ATOM 3504 C CA . VAL A 1 452 ? -12.123 12.031 40.683 1.00 97.94 452 VAL A CA 1
ATOM 3505 C C . VAL A 1 452 ? -13.588 12.428 40.817 1.00 97.94 452 VAL A C 1
ATOM 3507 O O . VAL A 1 452 ? -14.160 12.359 41.901 1.00 97.94 452 VAL A O 1
ATOM 3510 N N . ASN A 1 453 ? -14.204 12.806 39.694 1.00 96.62 453 ASN A N 1
ATOM 3511 C CA . ASN A 1 453 ? -15.593 13.242 39.627 1.00 96.62 453 ASN A CA 1
ATOM 3512 C C . ASN A 1 453 ? -16.410 12.258 38.787 1.00 96.62 453 ASN A C 1
ATOM 3514 O O . ASN A 1 453 ? -16.094 12.009 37.622 1.00 96.62 453 ASN A O 1
ATOM 3518 N N . LEU A 1 454 ? -17.485 11.729 39.364 1.00 97.62 454 LEU A N 1
ATOM 3519 C CA . LEU A 1 454 ? -18.405 10.828 38.682 1.00 97.62 454 LEU A CA 1
ATOM 3520 C C . LEU A 1 454 ? -19.842 11.270 38.946 1.00 97.62 454 LEU A C 1
ATOM 3522 O O . LEU A 1 454 ? -20.277 11.343 40.091 1.00 97.62 454 LEU A O 1
ATOM 3526 N N . THR A 1 455 ? -20.594 11.537 37.880 1.00 97.44 455 THR A N 1
ATOM 3527 C CA . THR A 1 455 ? -22.053 11.689 37.949 1.00 97.44 455 THR A CA 1
ATOM 3528 C C . THR A 1 455 ? -22.708 10.503 37.257 1.00 97.44 455 THR A C 1
ATOM 3530 O O . THR A 1 455 ? -22.458 10.258 36.078 1.00 97.44 455 THR A O 1
ATOM 3533 N N . LEU A 1 456 ? -23.541 9.770 37.994 1.00 98.00 456 LEU A N 1
ATOM 3534 C CA . LEU A 1 456 ? -24.284 8.620 37.486 1.00 98.00 456 LEU A CA 1
ATOM 3535 C C . LEU A 1 456 ? -25.635 9.042 36.890 1.00 98.00 456 LEU A C 1
ATOM 3537 O O . LEU A 1 456 ? -26.274 9.989 37.357 1.00 98.00 456 LEU A O 1
ATOM 3541 N N . SER A 1 457 ? -26.090 8.277 35.897 1.00 96.38 457 SER A N 1
ATOM 3542 C CA . SER A 1 457 ? -27.423 8.418 35.305 1.00 96.38 457 SER A CA 1
ATOM 3543 C C . SER A 1 457 ? -28.520 8.156 36.338 1.00 96.38 457 SER A C 1
ATOM 3545 O O . SER A 1 457 ? -28.476 7.165 37.065 1.00 96.38 457 SER A O 1
ATOM 3547 N N . GLN A 1 458 ? -29.557 8.995 36.335 1.00 97.31 458 GLN A N 1
ATOM 3548 C CA . GLN A 1 458 ? -30.763 8.820 37.154 1.00 97.31 458 GLN A CA 1
ATOM 3549 C C . GLN A 1 458 ? -31.693 7.700 36.659 1.00 97.31 458 GLN A C 1
ATOM 3551 O O . GLN A 1 458 ? -32.765 7.514 37.224 1.00 97.31 458 GLN A O 1
ATOM 3556 N N . ASN A 1 459 ? -31.311 6.982 35.599 1.00 96.69 459 ASN A N 1
ATOM 3557 C CA . ASN A 1 459 ? -32.061 5.860 35.030 1.00 96.69 459 ASN A CA 1
ATOM 3558 C C . ASN A 1 459 ? -31.273 4.539 35.078 1.00 96.69 459 ASN A C 1
ATOM 3560 O O . ASN A 1 459 ? -31.637 3.577 34.403 1.00 96.69 459 ASN A O 1
ATOM 3564 N N . LEU A 1 460 ? -30.178 4.483 35.844 1.00 97.62 460 LEU A N 1
ATOM 3565 C CA . LEU A 1 460 ? -29.397 3.263 36.023 1.00 97.62 460 LEU A CA 1
ATOM 3566 C C . LEU A 1 460 ? -30.023 2.399 37.126 1.00 97.62 460 LEU A C 1
ATOM 3568 O O . LEU A 1 460 ? -30.208 2.882 38.240 1.00 97.62 460 LEU A O 1
ATOM 3572 N N . GLU A 1 461 ? -30.334 1.137 36.824 1.00 97.94 461 GLU A N 1
ATOM 3573 C CA . GLU A 1 461 ? -30.919 0.184 37.786 1.00 97.94 461 GLU A CA 1
ATOM 3574 C C . GLU A 1 461 ? -29.844 -0.594 38.559 1.00 97.94 461 GLU A C 1
ATOM 3576 O O . GLU A 1 461 ? -29.945 -0.798 39.768 1.00 97.94 461 GLU A O 1
ATOM 3581 N N . THR A 1 462 ? -28.785 -1.012 37.866 1.00 98.62 462 THR A N 1
ATOM 3582 C CA . THR A 1 462 ? -27.693 -1.812 38.432 1.00 98.62 462 THR A CA 1
ATOM 3583 C C . THR A 1 462 ? -26.348 -1.162 38.141 1.00 98.62 462 THR A C 1
ATOM 3585 O O . THR A 1 462 ? -26.071 -0.784 37.002 1.00 98.62 462 THR A O 1
ATOM 3588 N N . ILE A 1 463 ? -25.496 -1.074 39.160 1.00 98.75 463 ILE A N 1
ATOM 3589 C CA . ILE A 1 463 ? -24.075 -0.766 38.999 1.00 98.75 463 ILE A CA 1
ATOM 3590 C C . ILE A 1 463 ? -23.329 -2.092 38.920 1.00 98.75 463 ILE A C 1
ATOM 3592 O O . ILE A 1 463 ? -23.333 -2.864 39.878 1.00 98.75 463 ILE A O 1
ATOM 3596 N N . LYS A 1 464 ? -22.741 -2.364 37.757 1.00 98.81 464 LYS A N 1
ATOM 3597 C CA . LYS A 1 464 ? -22.196 -3.676 37.416 1.00 98.81 464 LYS A CA 1
ATOM 3598 C C . LYS A 1 464 ? -20.837 -3.972 38.036 1.00 98.81 464 LYS A C 1
ATOM 3600 O O . LYS A 1 464 ? -20.122 -3.079 38.493 1.00 98.81 464 LYS A O 1
ATOM 3605 N N . ASN A 1 465 ? -20.484 -5.254 37.991 1.00 98.75 465 ASN A N 1
ATOM 3606 C CA . ASN A 1 465 ? -19.227 -5.785 38.486 1.00 98.75 465 ASN A CA 1
ATOM 3607 C C . ASN A 1 465 ? -18.033 -4.947 38.002 1.00 98.75 465 ASN A C 1
ATOM 3609 O O . ASN A 1 465 ? -17.853 -4.732 36.800 1.00 98.75 465 ASN A O 1
ATOM 3613 N N . PHE A 1 466 ? -17.245 -4.456 38.958 1.00 98.69 466 PHE A N 1
ATOM 3614 C CA . PHE A 1 466 ? -16.032 -3.666 38.733 1.00 98.69 466 PHE A CA 1
ATOM 3615 C C . PHE A 1 466 ? -16.197 -2.437 37.818 1.00 98.69 466 PHE A C 1
ATOM 3617 O O . PHE A 1 466 ? -15.205 -1.926 37.308 1.00 98.69 466 PHE A O 1
ATOM 3624 N N . SER A 1 467 ? -17.416 -1.933 37.576 1.00 98.56 467 SER A N 1
ATOM 3625 C CA . SER A 1 467 ? -17.646 -0.915 36.540 1.00 98.56 467 SER A CA 1
ATOM 3626 C C . SER A 1 467 ? -16.884 0.391 36.783 1.00 98.56 467 SER A C 1
ATOM 3628 O O . SER A 1 467 ? -16.562 1.074 35.817 1.00 98.56 467 SER A O 1
ATOM 3630 N N . PHE A 1 468 ? -16.571 0.720 38.040 1.00 98.75 468 PHE A N 1
ATOM 3631 C CA . PHE A 1 468 ? -15.799 1.896 38.456 1.00 98.75 468 PHE A CA 1
ATOM 3632 C C . PHE A 1 468 ? -14.656 1.538 39.426 1.00 98.75 468 PHE A C 1
ATOM 3634 O O . PHE A 1 468 ? -14.172 2.405 40.155 1.00 98.75 468 PHE A O 1
ATOM 3641 N N . GLY A 1 469 ? -14.201 0.281 39.443 1.00 98.50 469 GLY A N 1
ATOM 3642 C CA . GLY A 1 469 ? -13.103 -0.157 40.308 1.00 98.50 469 GLY A CA 1
ATOM 3643 C C . GLY A 1 469 ? -11.763 0.487 39.933 1.00 98.50 469 GLY A C 1
ATOM 3644 O O . GLY A 1 469 ? -11.536 0.832 38.773 1.00 98.50 469 GLY A O 1
ATOM 3645 N N . ASN A 1 470 ? -10.865 0.632 40.908 1.00 98.56 470 ASN A N 1
ATOM 3646 C CA . ASN A 1 470 ? -9.545 1.254 40.772 1.00 98.56 470 ASN A CA 1
ATOM 3647 C C . ASN A 1 470 ? -9.615 2.667 40.166 1.00 98.56 470 ASN A C 1
ATOM 3649 O O . ASN A 1 470 ? -9.092 2.920 39.080 1.00 98.56 470 ASN A O 1
ATOM 3653 N N . ASN A 1 471 ? -10.274 3.586 40.872 1.00 98.69 471 ASN A N 1
ATOM 3654 C CA . ASN A 1 471 ? -10.400 4.994 40.492 1.00 98.69 471 ASN A CA 1
ATOM 3655 C C . ASN A 1 471 ? -9.952 5.923 41.636 1.00 98.69 471 ASN A C 1
ATOM 3657 O O . ASN A 1 471 ? -9.395 5.479 42.634 1.00 98.69 471 ASN A O 1
ATOM 3661 N N . GLN A 1 472 ? -10.140 7.234 41.477 1.00 98.38 472 GLN A N 1
ATOM 3662 C CA . GLN A 1 472 ? -9.740 8.266 42.443 1.00 98.38 472 GLN A CA 1
ATOM 3663 C C . GLN A 1 472 ? -10.955 9.031 43.005 1.00 98.38 472 GLN A C 1
ATOM 3665 O O . GLN A 1 472 ? -10.842 10.202 43.362 1.00 98.38 472 GLN A O 1
ATOM 3670 N N . ILE A 1 473 ? -12.130 8.386 43.036 1.00 98.50 473 ILE A N 1
ATOM 3671 C CA . ILE A 1 473 ? -13.404 9.031 43.380 1.00 98.50 473 ILE A CA 1
ATOM 3672 C C . ILE A 1 473 ? -13.413 9.325 44.879 1.00 98.50 473 ILE A C 1
ATOM 3674 O O . ILE A 1 473 ? -13.140 8.431 45.675 1.00 98.50 473 ILE A O 1
ATOM 3678 N N . ILE A 1 474 ? -13.749 10.565 45.244 1.00 97.00 474 ILE A N 1
ATOM 3679 C CA . ILE A 1 474 ? -13.747 11.043 46.639 1.00 97.00 474 ILE A CA 1
ATOM 3680 C C . ILE A 1 474 ? -15.167 11.104 47.214 1.00 97.00 474 ILE A C 1
ATOM 3682 O O . ILE A 1 474 ? -15.397 10.702 48.351 1.00 97.00 474 ILE A O 1
ATOM 3686 N N . SER A 1 475 ? -16.129 11.579 46.423 1.00 98.19 475 SER A N 1
ATOM 3687 C CA . SER A 1 475 ? -17.529 11.717 46.833 1.00 98.19 475 SER A CA 1
ATOM 3688 C C . SER A 1 475 ? -18.437 11.107 45.774 1.00 98.19 475 SER A C 1
ATOM 3690 O O . SER A 1 475 ? -18.219 11.298 44.573 1.00 98.19 475 SER A O 1
ATOM 3692 N N . LEU A 1 476 ? -19.436 10.341 46.212 1.00 98.38 476 LEU A N 1
ATOM 3693 C CA . LEU A 1 476 ? -20.354 9.638 45.324 1.00 98.38 476 LEU A CA 1
ATOM 3694 C C . LEU A 1 476 ? -21.787 9.649 45.857 1.00 98.38 476 LEU A C 1
ATOM 3696 O O . LEU A 1 476 ? -22.063 9.293 47.003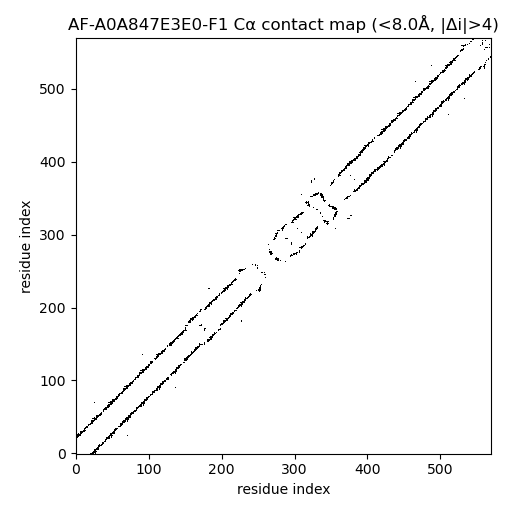 1.00 98.38 476 LEU A O 1
ATOM 3700 N N . ILE A 1 477 ? -22.720 9.977 44.964 1.00 98.62 477 ILE A N 1
ATOM 3701 C CA . ILE A 1 477 ? -24.158 9.840 45.189 1.00 98.62 477 ILE A CA 1
ATOM 3702 C C . ILE A 1 477 ? -24.672 8.723 44.286 1.00 98.62 477 ILE A C 1
ATOM 3704 O O . ILE A 1 477 ? -24.605 8.827 43.060 1.00 98.62 477 ILE A O 1
ATOM 3708 N N . ILE A 1 478 ? -25.208 7.667 44.892 1.00 98.62 478 ILE A N 1
ATOM 3709 C CA . ILE A 1 478 ? -25.897 6.587 44.191 1.00 98.62 478 ILE A CA 1
ATOM 3710 C C . ILE A 1 478 ? -27.337 7.046 43.886 1.00 98.62 478 ILE A C 1
ATOM 3712 O O . ILE A 1 478 ? -28.100 7.297 44.822 1.00 98.62 478 ILE A O 1
ATOM 3716 N N . PRO A 1 479 ? -27.744 7.166 42.608 1.00 98.31 479 PRO A N 1
ATOM 3717 C CA . PRO A 1 479 ? -29.086 7.612 42.235 1.00 98.31 479 PRO A CA 1
ATOM 3718 C C . PRO A 1 479 ? -30.185 6.692 42.764 1.00 98.31 479 PRO A C 1
ATOM 3720 O O . PRO A 1 479 ? -30.023 5.475 42.764 1.00 98.31 479 PRO A O 1
ATOM 3723 N N . ASN A 1 480 ? -31.351 7.251 43.105 1.00 97.88 480 ASN A N 1
ATOM 3724 C CA . ASN A 1 480 ? -32.490 6.472 43.616 1.00 97.88 480 ASN A CA 1
ATOM 3725 C C . ASN A 1 480 ? -33.052 5.439 42.621 1.00 97.88 480 ASN A C 1
ATOM 3727 O O . ASN A 1 480 ? -33.863 4.604 43.011 1.00 97.88 480 ASN A O 1
ATOM 3731 N N . SER A 1 481 ? -32.665 5.484 41.346 1.00 98.38 481 SER A N 1
ATOM 3732 C CA . SER A 1 481 ? -32.989 4.431 40.380 1.00 98.38 481 SER A CA 1
ATOM 3733 C C . SER A 1 481 ? -32.227 3.130 40.635 1.00 98.38 481 SER A C 1
ATOM 3735 O O . SER A 1 481 ? -32.691 2.074 40.218 1.00 98.38 481 SER A O 1
ATOM 3737 N N . VAL A 1 482 ? -31.076 3.193 41.312 1.00 98.75 482 VAL A N 1
ATOM 3738 C CA . VAL A 1 482 ? -30.210 2.036 41.537 1.00 98.75 482 VAL A CA 1
ATOM 3739 C C . VAL A 1 482 ? -30.777 1.174 42.660 1.00 98.75 482 VAL A C 1
ATOM 3741 O O . VAL A 1 482 ? -30.937 1.640 43.793 1.00 98.75 482 VAL A O 1
ATOM 3744 N N . THR A 1 483 ? -31.027 -0.097 42.349 1.00 98.44 483 THR A N 1
ATOM 3745 C CA . THR A 1 483 ? -31.470 -1.138 43.289 1.00 98.44 483 THR A CA 1
ATOM 3746 C C . THR A 1 483 ? -30.357 -2.129 43.619 1.00 98.44 483 THR A C 1
ATOM 3748 O O . THR A 1 483 ? -30.414 -2.806 44.642 1.00 98.44 483 THR A O 1
ATOM 3751 N N . THR A 1 484 ? -29.323 -2.237 42.783 1.00 98.69 484 THR A N 1
ATOM 3752 C CA . THR A 1 484 ? -28.264 -3.246 42.932 1.00 98.69 484 THR A CA 1
ATOM 3753 C C . THR A 1 484 ? -26.891 -2.651 42.640 1.00 98.69 484 THR A C 1
ATOM 3755 O O . THR A 1 484 ? -26.682 -2.015 41.609 1.00 98.69 484 THR A O 1
ATOM 3758 N N . ILE A 1 485 ? -25.945 -2.884 43.547 1.00 98.81 485 ILE A N 1
ATOM 3759 C CA . ILE A 1 485 ? -24.514 -2.652 43.336 1.00 98.81 485 ILE A CA 1
ATOM 3760 C C . ILE A 1 485 ? -23.840 -4.019 43.357 1.00 98.81 485 ILE A C 1
ATOM 3762 O O . ILE A 1 485 ? -23.882 -4.711 44.370 1.00 98.81 485 ILE A O 1
ATOM 3766 N N . GLU A 1 486 ? -23.265 -4.435 42.237 1.00 98.75 486 GLU A N 1
ATOM 3767 C CA . GLU A 1 486 ? -22.594 -5.726 42.103 1.00 98.75 486 GLU A CA 1
ATOM 3768 C C . GLU A 1 486 ? -21.188 -5.717 42.726 1.00 98.75 486 GLU A C 1
ATOM 3770 O O . GLU A 1 486 ? -20.699 -4.709 43.246 1.00 98.75 486 GLU A O 1
ATOM 3775 N N . SER A 1 487 ? -20.540 -6.882 42.698 1.00 98.50 487 SER A N 1
ATOM 3776 C CA . SER A 1 487 ? -19.231 -7.090 43.306 1.00 98.50 487 SER A CA 1
ATOM 3777 C C . SER A 1 487 ? -18.187 -6.102 42.793 1.00 98.50 487 SER A C 1
ATOM 3779 O O . SER A 1 487 ? -18.176 -5.730 41.623 1.00 98.50 487 SER A O 1
ATOM 3781 N N . VAL A 1 488 ? -17.300 -5.673 43.690 1.00 98.62 488 VAL A N 1
ATOM 3782 C CA . VAL A 1 488 ? -16.111 -4.850 43.401 1.00 98.62 488 VAL A CA 1
ATOM 3783 C C . VAL A 1 488 ? -16.355 -3.558 42.595 1.00 98.62 488 VAL A C 1
ATOM 3785 O O . VAL A 1 488 ? -15.403 -2.951 42.111 1.00 98.62 488 VAL A O 1
ATOM 3788 N N . ALA A 1 489 ? -17.608 -3.101 42.478 1.00 98.69 489 ALA A N 1
ATOM 3789 C CA . ALA A 1 489 ? -18.031 -1.996 41.614 1.00 98.69 489 ALA A CA 1
ATOM 3790 C C . ALA A 1 489 ? -17.237 -0.693 41.813 1.00 98.69 489 ALA A C 1
ATOM 3792 O O . ALA A 1 489 ? -16.948 -0.011 40.834 1.00 98.69 489 ALA A O 1
ATOM 3793 N N . PHE A 1 490 ? -16.861 -0.385 43.056 1.00 98.69 490 PHE A N 1
ATOM 3794 C CA . PHE A 1 490 ? -16.079 0.781 43.479 1.00 98.69 490 PHE A CA 1
ATOM 3795 C C . PHE A 1 490 ? -14.877 0.371 44.347 1.00 98.69 490 PHE A C 1
ATOM 3797 O O . PHE A 1 490 ? -14.456 1.111 45.240 1.00 98.69 490 PHE A O 1
ATOM 3804 N N . MET A 1 491 ? -14.320 -0.824 44.120 1.00 98.44 491 MET A N 1
ATOM 3805 C CA . MET A 1 491 ? -13.098 -1.265 44.802 1.00 98.44 491 MET A CA 1
ATOM 3806 C C . MET A 1 491 ? -11.977 -0.231 44.602 1.00 98.44 491 MET A C 1
ATOM 3808 O O . MET A 1 491 ? -11.807 0.283 43.500 1.00 98.44 491 MET A O 1
ATOM 3812 N N . TYR A 1 492 ? -11.211 0.051 45.658 1.00 98.12 492 TYR A N 1
ATOM 3813 C CA . TYR A 1 492 ? -10.059 0.957 45.663 1.00 98.12 492 TYR A CA 1
ATOM 3814 C C . TYR A 1 492 ? -10.335 2.300 44.973 1.00 98.12 492 TYR A C 1
ATOM 3816 O O . TYR A 1 492 ? -9.601 2.726 44.082 1.00 98.12 492 TYR A O 1
ATOM 3824 N N . SER A 1 493 ? -11.405 2.964 45.407 1.00 96.12 493 SER A N 1
ATOM 3825 C CA . SER A 1 493 ? -11.590 4.405 45.232 1.00 96.12 493 SER A CA 1
ATOM 3826 C C . SER A 1 493 ? -11.380 5.068 46.598 1.00 96.12 493 SER A C 1
ATOM 3828 O O . SER A 1 493 ? -11.788 4.512 47.606 1.00 96.12 493 SER A O 1
ATOM 3830 N N . PRO A 1 494 ? -10.710 6.212 46.729 1.00 96.88 494 PRO A N 1
ATOM 3831 C CA . PRO A 1 494 ? -10.557 6.886 48.017 1.00 96.88 494 PRO A CA 1
ATOM 3832 C C . PRO A 1 494 ? -11.859 7.600 48.449 1.00 96.88 494 PRO A C 1
ATOM 3834 O O . PRO A 1 494 ? -11.812 8.767 48.827 1.00 96.88 494 PRO A O 1
ATOM 3837 N N . LEU A 1 495 ? -13.021 6.925 48.382 1.00 98.12 495 LEU A N 1
ATOM 3838 C CA . LEU A 1 495 ? -14.315 7.514 48.743 1.00 98.12 495 LEU A CA 1
ATOM 3839 C C . LEU A 1 495 ? -14.322 7.864 50.226 1.00 98.12 495 LEU A C 1
ATOM 3841 O O . LEU A 1 495 ? -14.196 6.958 51.044 1.00 98.12 495 LEU A O 1
ATOM 3845 N N . THR A 1 496 ? -14.523 9.136 50.554 1.00 97.81 496 THR A N 1
ATOM 3846 C CA . THR A 1 496 ? -14.754 9.629 51.920 1.00 97.81 496 THR A CA 1
ATOM 3847 C C . THR A 1 496 ? -16.239 9.869 52.173 1.00 97.81 496 THR A C 1
ATOM 3849 O O . THR A 1 496 ? -16.736 9.604 53.267 1.00 97.81 496 THR A O 1
ATOM 3852 N N . GLU A 1 497 ? -16.967 10.297 51.139 1.00 98.25 497 GLU A N 1
ATOM 3853 C CA . GLU A 1 497 ? -18.392 10.618 51.190 1.00 98.25 497 GLU A CA 1
ATOM 3854 C C . GLU A 1 497 ? -19.194 9.688 50.270 1.00 98.25 497 GLU A C 1
ATOM 3856 O O . GLU A 1 497 ? -18.987 9.651 49.054 1.00 98.25 497 GLU A O 1
ATOM 3861 N N . LEU A 1 498 ? -20.151 8.951 50.840 1.00 98.44 498 LEU A N 1
ATOM 3862 C CA . LEU A 1 498 ? -21.021 8.046 50.090 1.00 98.44 498 LEU A CA 1
ATOM 3863 C C . LEU A 1 498 ? -22.484 8.227 50.499 1.00 98.44 498 LEU A C 1
ATOM 3865 O O . LEU A 1 498 ? -22.868 7.949 51.632 1.00 98.44 498 LEU A O 1
ATOM 3869 N N . THR A 1 499 ? -23.325 8.623 49.543 1.00 98.56 499 THR A N 1
ATOM 3870 C CA . THR A 1 499 ? -24.786 8.614 49.703 1.00 98.56 499 THR A CA 1
ATOM 3871 C C . THR A 1 499 ? -25.382 7.442 48.936 1.00 98.56 499 THR A C 1
ATOM 3873 O O . THR A 1 499 ? -25.259 7.370 47.714 1.00 98.56 499 THR A O 1
ATOM 3876 N N . LEU A 1 500 ? -26.048 6.530 49.644 1.00 98.44 500 LEU A N 1
ATOM 3877 C CA . LEU A 1 500 ? -26.726 5.379 49.047 1.00 98.44 500 LEU A CA 1
ATOM 3878 C C . LEU A 1 500 ? -28.140 5.733 48.559 1.00 98.44 500 LEU A C 1
ATOM 3880 O O . LEU A 1 500 ? -28.802 6.622 49.093 1.00 98.44 500 LEU A O 1
ATOM 3884 N N . SER A 1 501 ? -28.614 4.986 47.561 1.00 97.69 501 SER A N 1
ATOM 3885 C CA . SER A 1 501 ? -29.982 5.075 47.042 1.00 97.69 501 SER A CA 1
ATOM 3886 C C . SER A 1 501 ? -31.002 4.611 48.079 1.00 97.69 501 SER A C 1
ATOM 3888 O O . SER A 1 501 ? -30.845 3.551 48.685 1.00 97.69 501 SER A O 1
ATOM 3890 N N . ASN A 1 502 ? -32.113 5.338 48.212 1.00 95.94 502 ASN A N 1
ATOM 3891 C CA . ASN A 1 502 ? -33.227 4.933 49.075 1.00 95.94 502 ASN A CA 1
ATOM 3892 C C . ASN A 1 502 ? -33.972 3.690 48.563 1.00 95.94 502 ASN A C 1
ATOM 3894 O O . ASN A 1 502 ? -34.760 3.115 49.311 1.00 95.94 502 ASN A O 1
ATOM 3898 N N . ASN A 1 503 ? -33.719 3.251 47.328 1.00 97.38 503 ASN A N 1
ATOM 3899 C CA . ASN A 1 503 ? -34.293 2.038 46.740 1.00 97.38 503 ASN A CA 1
ATOM 3900 C C . ASN A 1 503 ? -33.268 0.898 46.608 1.00 97.38 503 ASN A C 1
ATOM 3902 O O . ASN A 1 503 ? -33.582 -0.136 46.023 1.00 97.38 503 ASN A O 1
ATOM 3906 N N . LEU A 1 504 ? -32.049 1.076 47.126 1.00 98.12 504 LEU A N 1
ATOM 3907 C CA . LEU A 1 504 ? -30.990 0.075 47.055 1.00 98.12 504 LEU A CA 1
ATOM 3908 C C . LEU A 1 504 ? -31.378 -1.170 47.856 1.00 98.12 504 LEU A C 1
ATOM 3910 O O . LEU A 1 504 ? -31.629 -1.063 49.048 1.00 98.12 504 LEU A O 1
ATOM 3914 N N . THR A 1 505 ? -31.380 -2.348 47.233 1.00 96.38 505 THR A N 1
ATOM 3915 C CA . THR A 1 505 ? -31.716 -3.619 47.894 1.00 96.38 505 THR A CA 1
ATOM 3916 C C . THR A 1 505 ? -30.512 -4.529 48.103 1.00 96.38 505 THR A C 1
ATOM 3918 O O . THR A 1 505 ? -30.549 -5.363 49.008 1.00 96.38 505 THR A O 1
ATOM 3921 N N . TYR A 1 506 ? -29.458 -4.388 47.295 1.00 97.12 506 TYR A N 1
ATOM 3922 C CA . TYR A 1 506 ? -28.319 -5.309 47.276 1.00 97.12 506 TYR A CA 1
ATOM 3923 C C . TYR A 1 506 ? -26.974 -4.591 47.107 1.00 97.12 506 TYR A C 1
ATOM 3925 O O . TYR A 1 506 ? -26.821 -3.760 46.207 1.00 97.12 506 TYR A O 1
ATOM 3933 N N . ILE A 1 507 ? -25.996 -4.965 47.937 1.00 98.25 507 ILE A N 1
ATOM 3934 C CA . ILE A 1 507 ? -24.583 -4.576 47.837 1.00 98.25 507 ILE A CA 1
ATOM 3935 C C . ILE A 1 507 ? -23.727 -5.847 47.767 1.00 98.25 507 ILE A C 1
ATOM 3937 O O . ILE A 1 507 ? -23.695 -6.636 48.711 1.00 98.25 507 ILE A O 1
ATOM 3941 N N . GLY A 1 508 ? -23.035 -6.035 46.647 1.00 98.06 508 GLY A N 1
ATOM 3942 C CA . GLY A 1 508 ? -22.247 -7.225 46.350 1.00 98.06 508 GLY A CA 1
ATOM 3943 C C . GLY A 1 508 ? -20.898 -7.289 47.063 1.00 98.06 508 GLY A C 1
ATOM 3944 O O . GLY A 1 508 ? -20.429 -6.333 47.687 1.00 98.06 508 GLY A O 1
ATOM 3945 N N . SER A 1 509 ? -20.250 -8.448 46.938 1.00 97.69 509 SER A N 1
ATOM 3946 C CA . SER A 1 509 ? -18.983 -8.731 47.611 1.00 97.69 509 SER A CA 1
ATOM 3947 C C . SER A 1 509 ? -17.894 -7.736 47.208 1.00 97.69 509 SER A C 1
ATOM 3949 O O . SER A 1 509 ? -17.696 -7.443 46.027 1.00 97.69 509 SER A O 1
ATOM 3951 N N . ALA A 1 510 ? -17.183 -7.202 48.204 1.00 98.19 510 ALA A N 1
ATOM 3952 C CA . ALA A 1 510 ? -16.099 -6.238 48.010 1.00 98.19 510 ALA A CA 1
ATOM 3953 C C . ALA A 1 510 ? -16.465 -4.977 47.191 1.00 98.19 510 ALA A C 1
ATOM 3955 O O . ALA A 1 510 ? -15.565 -4.302 46.692 1.00 98.19 510 ALA A O 1
ATOM 3956 N N . ALA A 1 511 ? -17.757 -4.627 47.072 1.00 98.50 511 ALA A N 1
ATOM 3957 C CA . ALA A 1 511 ? -18.244 -3.496 46.270 1.00 98.50 511 ALA A CA 1
ATOM 3958 C C . ALA A 1 511 ? -17.530 -2.166 46.564 1.00 98.50 511 ALA A C 1
ATOM 3960 O O . ALA A 1 511 ? -17.248 -1.416 45.636 1.00 98.50 511 ALA A O 1
ATOM 3961 N N . PHE A 1 512 ? -17.187 -1.911 47.825 1.00 98.62 512 PHE A N 1
ATOM 3962 C CA . PHE A 1 512 ? -16.459 -0.740 48.314 1.00 98.62 512 PHE A CA 1
ATOM 3963 C C . PHE A 1 512 ? -15.171 -1.140 49.055 1.00 98.62 512 PHE A C 1
ATOM 3965 O O . PHE A 1 512 ? -14.726 -0.435 49.964 1.00 98.62 512 PHE A O 1
ATOM 3972 N N . LEU A 1 513 ? -14.544 -2.266 48.692 1.00 98.50 513 LEU A N 1
ATOM 3973 C CA . LEU A 1 513 ? -13.282 -2.707 49.299 1.00 98.50 513 LEU A CA 1
ATOM 3974 C C . LEU A 1 513 ? -12.209 -1.613 49.182 1.00 98.50 513 LEU A C 1
ATOM 3976 O O . LEU A 1 513 ? -11.982 -1.088 48.096 1.00 98.50 513 LEU A O 1
ATOM 3980 N N . GLY A 1 514 ? -11.518 -1.305 50.280 1.00 98.06 514 GLY A N 1
ATOM 3981 C CA . GLY A 1 514 ? -10.344 -0.428 50.278 1.00 98.06 514 GLY A CA 1
ATOM 3982 C C . GLY A 1 514 ? -10.637 1.055 50.046 1.00 98.06 514 GLY A C 1
ATOM 3983 O O . GLY A 1 514 ? -9.805 1.740 49.453 1.00 98.06 514 GLY A O 1
ATOM 3984 N N . ASN A 1 515 ? -11.811 1.529 50.471 1.00 98.38 515 ASN A N 1
ATOM 3985 C CA . ASN A 1 515 ? -12.198 2.942 50.415 1.00 98.38 515 ASN A CA 1
ATOM 3986 C C . ASN A 1 515 ? -11.843 3.678 51.735 1.00 98.38 515 ASN A C 1
ATOM 3988 O O . ASN A 1 515 ? -11.125 3.146 52.587 1.00 98.38 515 ASN A O 1
ATOM 3992 N N . GLN A 1 516 ? -12.276 4.931 51.904 1.00 97.94 516 GLN A N 1
ATOM 3993 C CA . GLN A 1 516 ? -11.969 5.778 53.071 1.00 97.94 516 GLN A CA 1
ATOM 3994 C C . GLN A 1 516 ? -13.236 6.389 53.691 1.00 97.94 516 GLN A C 1
ATOM 3996 O O . GLN A 1 516 ? -13.192 7.500 54.210 1.00 97.94 516 GLN A O 1
ATOM 4001 N N . ILE A 1 517 ? -14.366 5.676 53.619 1.00 98.31 517 ILE A N 1
ATOM 4002 C CA . ILE A 1 517 ? -15.686 6.232 53.945 1.00 98.31 517 ILE A CA 1
ATOM 4003 C C . ILE A 1 517 ? -15.717 6.654 55.415 1.00 98.31 517 ILE A C 1
ATOM 4005 O O . ILE A 1 517 ? -15.421 5.837 56.286 1.00 98.31 517 ILE A O 1
ATOM 4009 N N . GLU A 1 518 ? -16.081 7.908 55.688 1.00 97.62 518 GLU A N 1
ATOM 4010 C CA . GLU A 1 518 ? -16.063 8.466 57.048 1.00 97.62 518 GLU A CA 1
ATOM 4011 C C . GLU A 1 518 ? -17.370 8.219 57.803 1.00 97.62 518 GLU A C 1
ATOM 4013 O O . GLU A 1 518 ? -17.367 7.769 58.950 1.00 97.62 518 GLU A O 1
ATOM 4018 N N . GLU A 1 519 ? -18.500 8.476 57.155 1.00 97.50 519 GLU A N 1
ATOM 4019 C CA . GLU A 1 519 ? -19.835 8.253 57.701 1.00 97.50 519 GLU A CA 1
ATOM 4020 C C . GLU A 1 519 ? -20.686 7.508 56.676 1.00 97.50 519 GLU A C 1
ATOM 4022 O O . GLU A 1 519 ? -20.620 7.782 55.475 1.00 97.50 519 GLU A O 1
ATOM 4027 N N . LEU A 1 520 ? -21.506 6.563 57.139 1.00 97.56 520 LEU A N 1
ATOM 4028 C CA . LEU A 1 520 ? -22.376 5.790 56.257 1.00 97.56 520 LEU A CA 1
ATOM 4029 C C . LEU A 1 520 ? -23.761 5.595 56.860 1.00 97.56 520 LEU A C 1
ATOM 4031 O O . LEU A 1 520 ? -23.912 5.086 57.968 1.00 97.56 520 LEU A O 1
ATOM 4035 N N . THR A 1 521 ? -24.791 5.936 56.087 1.00 96.12 521 THR A N 1
ATOM 4036 C CA . THR A 1 521 ? -26.173 5.554 56.391 1.00 96.12 521 THR A CA 1
ATOM 4037 C C . THR A 1 521 ? -26.613 4.447 55.444 1.00 96.12 521 THR A C 1
ATOM 4039 O O . THR A 1 521 ? -26.667 4.658 54.236 1.00 96.12 521 THR A O 1
ATOM 4042 N N . ILE A 1 522 ? -26.955 3.280 55.992 1.00 95.19 522 ILE A N 1
ATOM 4043 C CA . ILE A 1 522 ? -27.555 2.154 55.273 1.00 95.19 522 ILE A CA 1
ATOM 4044 C C . ILE A 1 522 ? -29.082 2.336 55.256 1.00 95.19 522 ILE A C 1
ATOM 4046 O O . ILE A 1 522 ? -29.705 2.269 56.322 1.00 95.19 522 ILE A O 1
ATOM 4050 N N . PRO A 1 523 ? -29.713 2.553 54.087 1.00 94.62 523 PRO A N 1
ATOM 4051 C CA . PRO A 1 523 ? -31.160 2.725 53.983 1.00 94.62 523 PRO A CA 1
ATOM 4052 C C . PRO A 1 523 ? -31.954 1.479 54.396 1.00 94.62 523 PRO A C 1
ATOM 4054 O O . PRO A 1 523 ? -31.474 0.346 54.315 1.00 94.62 523 PRO A O 1
ATOM 4057 N N . ALA A 1 524 ? -33.218 1.682 54.782 1.00 92.12 524 ALA A N 1
ATOM 4058 C CA . ALA A 1 524 ? -34.122 0.598 55.184 1.00 92.12 524 ALA A CA 1
ATOM 4059 C C . ALA A 1 524 ? -34.420 -0.410 54.061 1.00 92.12 524 ALA A C 1
ATOM 4061 O O . ALA A 1 524 ? -34.797 -1.545 54.340 1.00 92.12 524 ALA A O 1
ATOM 4062 N N . SER A 1 525 ? -34.241 -0.000 52.806 1.00 94.12 525 SER A N 1
ATOM 4063 C CA . SER A 1 525 ? -34.424 -0.829 51.615 1.00 94.12 525 SER A CA 1
ATOM 4064 C C . SER A 1 525 ? -33.312 -1.850 51.393 1.00 94.12 525 SER A C 1
ATOM 4066 O O . SER A 1 525 ? -33.568 -2.850 50.726 1.00 94.12 525 SER A O 1
ATOM 4068 N N . VAL A 1 526 ? -32.113 -1.648 51.957 1.00 94.75 526 VAL A N 1
ATOM 4069 C CA . VAL A 1 526 ? -30.973 -2.551 51.739 1.00 94.75 526 VAL A CA 1
ATOM 4070 C C . VAL A 1 526 ? -31.245 -3.865 52.448 1.00 94.75 526 VAL A C 1
ATOM 4072 O O . VAL A 1 526 ? -31.153 -3.934 53.671 1.00 94.75 526 VAL A O 1
ATOM 4075 N N . VAL A 1 527 ? -31.578 -4.902 51.685 1.00 90.62 527 VAL A N 1
ATOM 4076 C CA . VAL A 1 527 ? -31.869 -6.243 52.202 1.00 90.62 527 VAL A CA 1
ATOM 4077 C C . VAL A 1 527 ? -30.578 -7.026 52.365 1.00 90.62 527 VAL A C 1
ATOM 4079 O O . VAL A 1 527 ? -30.380 -7.654 53.395 1.00 90.62 527 VAL A O 1
ATOM 4082 N N . THR A 1 528 ? -29.679 -6.945 51.388 1.00 91.50 528 THR A N 1
ATOM 4083 C CA . THR A 1 528 ? -28.499 -7.803 51.316 1.00 91.50 528 THR A CA 1
ATOM 4084 C C . THR A 1 528 ? -27.221 -6.986 51.198 1.00 91.50 528 THR A C 1
ATOM 4086 O O . THR A 1 528 ? -27.117 -6.091 50.360 1.00 91.50 528 THR A O 1
ATOM 4089 N N . ILE A 1 529 ? -26.235 -7.342 52.022 1.00 95.50 529 ILE A N 1
ATOM 4090 C CA . ILE A 1 529 ? -24.842 -6.919 51.890 1.00 95.50 529 ILE A CA 1
ATOM 4091 C C . ILE A 1 529 ? -23.986 -8.181 51.982 1.00 95.50 529 ILE A C 1
ATOM 4093 O O . ILE A 1 529 ? -24.096 -8.923 52.962 1.00 95.50 529 ILE A O 1
ATOM 4097 N N . ASP A 1 530 ? -23.188 -8.430 50.952 1.00 95.38 530 ASP A N 1
ATOM 4098 C CA . ASP A 1 530 ? -22.315 -9.597 50.860 1.00 95.38 530 ASP A CA 1
ATOM 4099 C C . ASP A 1 530 ? -20.953 -9.372 51.537 1.00 95.38 530 ASP A C 1
ATOM 4101 O O . ASP A 1 530 ? -20.521 -8.245 51.802 1.00 95.38 530 ASP A O 1
ATOM 4105 N N . GLY A 1 531 ? -20.253 -10.479 51.793 1.00 95.56 531 GLY A N 1
ATOM 4106 C CA . GLY A 1 531 ? -18.962 -10.493 52.475 1.00 95.56 531 GLY A CA 1
ATOM 4107 C C . GLY A 1 531 ? -17.920 -9.578 51.828 1.00 95.56 531 GLY A C 1
ATOM 4108 O O . GLY A 1 531 ? -17.753 -9.518 50.604 1.00 95.56 531 GLY A O 1
ATOM 4109 N N . GLY A 1 532 ? -17.212 -8.847 52.680 1.00 96.81 532 GLY A N 1
ATOM 4110 C CA . GLY A 1 532 ? -16.136 -7.932 52.332 1.00 96.81 532 GLY A CA 1
ATOM 4111 C C . GLY A 1 532 ? -16.576 -6.638 51.654 1.00 96.81 532 GLY A C 1
ATOM 4112 O O . GLY A 1 532 ? -15.698 -5.867 51.277 1.00 96.81 532 GLY A O 1
ATOM 4113 N N . ALA A 1 533 ? -17.881 -6.376 51.484 1.00 97.69 533 ALA A N 1
ATOM 4114 C CA . ALA A 1 533 ? -18.398 -5.201 50.770 1.00 97.69 533 ALA A CA 1
ATOM 4115 C C . ALA A 1 533 ? -17.729 -3.882 51.181 1.00 97.69 533 ALA A C 1
ATOM 4117 O O . ALA A 1 533 ? -17.437 -3.066 50.316 1.00 97.69 533 ALA A O 1
ATOM 4118 N N . PHE A 1 534 ? -17.425 -3.704 52.466 1.00 98.06 534 PHE A N 1
ATOM 4119 C CA . PHE A 1 534 ? -16.758 -2.528 53.026 1.00 98.06 534 PHE A CA 1
ATOM 4120 C C . PHE A 1 534 ? -15.418 -2.865 53.691 1.00 98.06 534 PHE A C 1
ATOM 4122 O O . PHE A 1 534 ? -14.896 -2.089 54.490 1.00 98.06 534 PHE A O 1
ATOM 4129 N N . GLN A 1 535 ? -14.813 -4.007 53.367 1.00 97.12 535 GLN A N 1
ATOM 4130 C CA . GLN A 1 535 ? -13.523 -4.387 53.935 1.00 97.12 535 GLN A CA 1
ATOM 4131 C C . GLN A 1 535 ? -12.438 -3.349 53.586 1.00 97.12 535 GLN A C 1
ATOM 4133 O O . GLN A 1 535 ? -12.502 -2.674 52.561 1.00 97.12 535 GLN A O 1
ATOM 4138 N N . MET A 1 536 ? -11.434 -3.197 54.455 1.00 96.75 536 MET A N 1
ATOM 4139 C CA . MET A 1 536 ? -10.341 -2.223 54.291 1.00 96.75 536 MET A CA 1
ATOM 4140 C C . MET A 1 536 ? -10.803 -0.759 54.145 1.00 96.75 536 MET A C 1
ATOM 4142 O O . MET A 1 536 ? -10.045 0.064 53.640 1.00 96.75 536 MET A O 1
ATOM 4146 N N . ASN A 1 537 ? -12.005 -0.415 54.618 1.00 96.50 537 ASN A N 1
ATOM 4147 C CA . ASN A 1 537 ? -12.394 0.978 54.809 1.00 96.50 537 ASN A CA 1
ATOM 4148 C C . ASN A 1 537 ? -11.787 1.506 56.105 1.00 96.50 537 ASN A C 1
ATOM 4150 O O . ASN A 1 537 ? -12.161 1.074 57.192 1.00 96.50 537 ASN A O 1
ATOM 4154 N N . ILE A 1 538 ? -10.831 2.424 55.983 1.00 91.75 538 ILE A N 1
ATOM 4155 C CA . ILE A 1 538 ? -10.058 2.928 57.130 1.00 91.75 538 ILE A CA 1
ATOM 4156 C C . ILE A 1 538 ? -10.603 4.236 57.721 1.00 91.75 538 ILE A C 1
ATOM 4158 O O . ILE A 1 538 ? -10.062 4.710 58.715 1.00 91.75 538 ILE A O 1
ATOM 4162 N N . GLY A 1 539 ? -11.633 4.826 57.105 1.00 94.50 539 GLY A N 1
ATOM 4163 C CA . GLY A 1 539 ? -12.168 6.141 57.478 1.00 94.50 539 GLY A CA 1
ATOM 4164 C C . GLY A 1 539 ? -13.328 6.125 58.475 1.00 94.50 539 GLY A C 1
ATOM 4165 O O . GLY A 1 539 ? -13.635 7.173 59.035 1.00 94.50 539 GLY A O 1
ATOM 4166 N N . PHE A 1 540 ? -13.974 4.975 58.715 1.00 97.00 540 PHE A N 1
ATOM 4167 C CA . PHE A 1 540 ? -15.265 4.948 59.408 1.00 97.00 540 PHE A CA 1
ATOM 4168 C C . PHE A 1 540 ? -15.200 5.550 60.817 1.00 97.00 540 PHE A C 1
ATOM 4170 O O . PHE A 1 540 ? -14.458 5.090 61.683 1.00 97.00 540 PHE A O 1
ATOM 4177 N N . SER A 1 541 ? -16.064 6.533 61.051 1.00 95.62 541 SER A N 1
ATOM 4178 C CA . SER A 1 541 ? -16.295 7.195 62.334 1.00 95.62 541 SER A CA 1
ATOM 4179 C C . SER A 1 541 ? -17.712 6.948 62.861 1.00 95.62 541 SER A C 1
ATOM 4181 O O . SER A 1 541 ? -17.914 6.877 64.074 1.00 95.62 541 SER A O 1
ATOM 4183 N N . SER A 1 542 ? -18.693 6.757 61.968 1.00 95.19 542 SER A N 1
ATOM 4184 C CA . SER A 1 542 ? -20.060 6.375 62.327 1.00 95.19 542 SER A CA 1
ATOM 4185 C C . SER A 1 542 ? -20.753 5.565 61.226 1.00 95.19 542 SER A C 1
ATOM 4187 O O . SER A 1 542 ? -20.537 5.777 60.031 1.00 95.19 542 SER A O 1
ATOM 4189 N N . ILE A 1 543 ? -21.605 4.619 61.636 1.00 94.75 543 ILE A N 1
ATOM 4190 C CA . ILE A 1 543 ? -22.460 3.836 60.737 1.00 94.75 543 ILE A CA 1
ATOM 4191 C C . ILE A 1 543 ? -23.877 3.834 61.310 1.00 94.75 543 ILE A C 1
ATOM 4193 O O . ILE A 1 543 ? -24.102 3.409 62.441 1.00 94.75 543 ILE A O 1
ATOM 4197 N N . THR A 1 544 ? -24.844 4.293 60.520 1.00 92.75 544 THR A N 1
ATOM 4198 C CA . THR A 1 544 ? -26.268 4.285 60.874 1.00 92.75 544 THR A CA 1
ATOM 4199 C C . THR A 1 544 ? -27.005 3.284 59.996 1.00 92.75 544 THR A C 1
ATOM 4201 O O . THR A 1 544 ? -26.930 3.361 58.774 1.00 92.75 544 THR A O 1
ATOM 4204 N N . VAL A 1 545 ? -27.766 2.363 60.592 1.00 91.38 545 VAL A N 1
ATOM 4205 C CA . VAL A 1 545 ? -28.621 1.421 59.852 1.00 91.38 545 VAL A CA 1
ATOM 4206 C C . VAL A 1 545 ? -30.082 1.799 60.054 1.00 91.38 545 VAL A C 1
ATOM 4208 O O . VAL A 1 545 ? -30.574 1.833 61.178 1.00 91.38 545 VAL A O 1
ATOM 4211 N N . GLN A 1 546 ? -30.787 2.090 58.963 1.00 90.88 546 GLN A N 1
ATOM 4212 C CA . GLN A 1 546 ? -32.219 2.371 58.991 1.00 90.88 546 GLN A CA 1
ATOM 4213 C C . GLN A 1 546 ? -33.035 1.077 58.865 1.00 90.88 546 GLN A C 1
ATOM 4215 O O . GLN A 1 546 ? -32.666 0.150 58.139 1.00 90.88 546 GLN A O 1
ATOM 4220 N N . GLY A 1 547 ? -34.192 1.034 59.532 1.00 80.62 547 GLY A N 1
ATOM 4221 C CA . GLY A 1 547 ? -35.107 -0.113 59.524 1.00 80.62 547 GLY A CA 1
ATOM 4222 C C . GLY A 1 547 ? -34.622 -1.306 60.359 1.00 80.62 547 GLY A C 1
ATOM 4223 O O . GLY A 1 5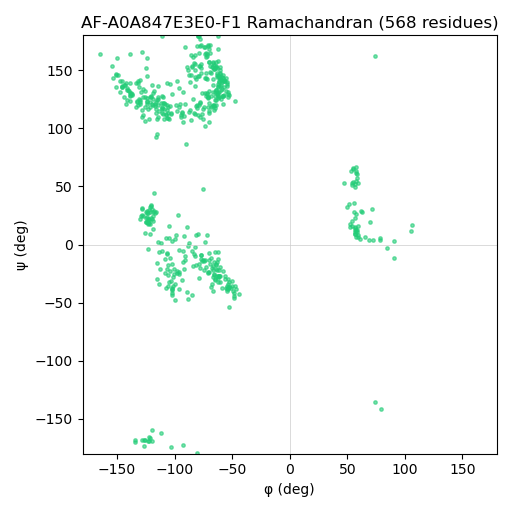47 ? -33.442 -1.425 60.674 1.00 80.62 547 GLY A O 1
ATOM 4224 N N . THR A 1 548 ? -35.534 -2.217 60.700 1.00 67.94 548 THR A N 1
ATOM 4225 C CA . THR A 1 548 ? -35.271 -3.407 61.530 1.00 67.94 548 THR A CA 1
ATOM 4226 C C . THR A 1 548 ? -35.707 -4.695 60.810 1.00 67.94 548 THR A C 1
ATOM 4228 O O . THR A 1 548 ? -36.634 -4.637 59.999 1.00 67.94 548 THR A O 1
ATOM 4231 N N . PRO A 1 549 ? -35.084 -5.864 61.084 1.00 67.44 549 PRO A N 1
ATOM 4232 C CA . PRO A 1 549 ? -33.904 -6.091 61.932 1.00 67.44 549 PRO A CA 1
ATOM 4233 C C . PRO A 1 549 ? -32.563 -5.858 61.195 1.00 67.44 549 PRO A C 1
ATOM 4235 O O . PRO A 1 549 ? -32.509 -5.877 59.965 1.00 67.44 549 PRO A O 1
ATOM 4238 N N . ILE A 1 550 ? -31.476 -5.659 61.956 1.00 65.06 550 ILE A N 1
ATOM 4239 C CA . ILE A 1 550 ? -30.090 -5.493 61.451 1.00 65.06 550 ILE A CA 1
ATOM 4240 C C . ILE A 1 550 ? -29.511 -6.826 60.931 1.00 65.06 550 ILE A C 1
ATOM 4242 O O . ILE A 1 550 ? -28.604 -6.843 60.107 1.00 65.06 550 ILE A O 1
ATOM 4246 N N . THR A 1 551 ? -30.090 -7.959 61.333 1.00 65.44 551 THR A N 1
ATOM 4247 C CA . THR A 1 551 ? -29.696 -9.323 60.929 1.00 65.44 551 THR A CA 1
ATOM 4248 C C . THR A 1 551 ? -30.051 -9.693 59.486 1.00 65.44 551 THR A C 1
ATOM 4250 O O . THR A 1 551 ? -29.930 -10.854 59.107 1.00 65.44 551 THR A O 1
ATOM 4253 N N . ARG A 1 552 ? -30.519 -8.737 58.676 1.00 70.12 552 ARG A N 1
ATOM 4254 C CA . ARG A 1 552 ? -30.963 -8.999 57.300 1.00 70.12 552 ARG A CA 1
ATOM 4255 C C . ARG A 1 552 ? -29.823 -9.241 56.301 1.00 70.12 552 ARG A C 1
ATOM 4257 O O . ARG A 1 552 ? -30.085 -9.754 55.223 1.00 70.12 552 ARG A O 1
ATOM 4264 N N . PHE A 1 553 ? -28.580 -8.918 56.659 1.00 81.00 553 PHE A N 1
ATOM 4265 C CA . PHE A 1 553 ? -27.418 -9.053 55.774 1.00 81.00 553 PHE A CA 1
ATOM 4266 C C . PHE A 1 553 ? -26.915 -10.507 55.641 1.00 81.00 553 PHE A C 1
ATOM 4268 O O . PHE A 1 553 ? -27.126 -11.327 56.532 1.00 81.00 553 PHE A O 1
ATOM 4275 N N . ASN A 1 554 ? -26.240 -10.824 54.526 1.00 76.00 554 ASN A N 1
ATOM 4276 C CA . ASN A 1 554 ? -25.796 -12.188 54.187 1.00 76.00 554 ASN A CA 1
ATOM 4277 C C . ASN A 1 554 ? -24.527 -12.634 54.931 1.00 76.00 554 ASN A C 1
ATOM 4279 O O . ASN A 1 554 ? -24.223 -13.826 54.961 1.00 76.00 554 ASN A O 1
ATOM 4283 N N . ASP A 1 555 ? -23.782 -11.694 55.506 1.00 78.38 555 ASP A N 1
ATOM 4284 C CA . ASP A 1 555 ? -22.586 -11.947 56.306 1.00 78.38 555 ASP A CA 1
ATOM 4285 C C . ASP A 1 555 ? -22.707 -11.224 57.658 1.00 78.38 555 ASP A C 1
ATOM 4287 O O . ASP A 1 555 ? -23.578 -10.372 57.863 1.00 78.38 555 ASP A O 1
ATOM 4291 N N . ASN A 1 556 ? -21.857 -11.581 58.616 1.00 86.69 556 ASN A N 1
ATOM 4292 C CA . ASN A 1 556 ? -21.819 -10.909 59.906 1.00 86.69 556 ASN A CA 1
ATOM 4293 C C . ASN A 1 556 ? -21.212 -9.498 59.776 1.00 86.69 556 ASN A C 1
ATOM 4295 O O . ASN A 1 556 ? -20.537 -9.169 58.801 1.00 86.69 556 ASN A O 1
ATOM 4299 N N . TRP A 1 557 ? -21.447 -8.655 60.783 1.00 90.38 557 TRP A N 1
ATOM 4300 C CA . TRP A 1 557 ? -21.039 -7.244 60.788 1.00 90.38 557 TRP A CA 1
ATOM 4301 C C . TRP A 1 557 ? -19.570 -7.022 60.380 1.00 90.38 557 TRP A C 1
ATOM 4303 O O . TRP A 1 557 ? -19.268 -6.183 59.533 1.00 90.38 557 TRP A O 1
ATOM 4313 N N . THR A 1 558 ? -18.655 -7.818 60.936 1.00 91.50 558 THR A N 1
ATOM 4314 C CA . THR A 1 558 ? -17.219 -7.720 60.646 1.00 91.50 558 THR A CA 1
ATOM 4315 C C . THR A 1 558 ? -16.829 -8.366 59.315 1.00 91.50 558 THR A C 1
ATOM 4317 O O . THR A 1 558 ? -15.887 -7.907 58.675 1.00 91.50 558 THR A O 1
ATOM 4320 N N . GLY A 1 559 ? -17.558 -9.389 58.865 1.00 92.00 559 GLY A N 1
ATOM 4321 C CA . GLY A 1 559 ? -17.403 -10.068 57.579 1.00 92.00 559 GLY A CA 1
ATOM 4322 C C . GLY A 1 559 ? -17.788 -9.169 56.411 1.00 92.00 559 GLY A C 1
ATOM 4323 O O . GLY A 1 559 ? -17.075 -9.129 55.414 1.00 92.00 559 GLY A O 1
ATOM 4324 N N . ILE A 1 560 ? -18.816 -8.331 56.580 1.00 93.75 560 ILE A N 1
ATOM 4325 C CA . ILE A 1 560 ? -19.147 -7.226 55.661 1.00 93.75 560 ILE A CA 1
ATOM 4326 C C . ILE A 1 560 ? -18.003 -6.198 55.587 1.00 93.75 560 ILE A C 1
ATOM 4328 O O . ILE A 1 560 ? -17.824 -5.540 54.563 1.00 93.75 560 ILE A O 1
ATOM 4332 N N . GLY A 1 561 ? -17.196 -6.086 56.644 1.00 94.94 561 GLY A N 1
ATOM 4333 C CA . GLY A 1 561 ? -16.053 -5.178 56.731 1.00 94.94 561 GLY A CA 1
ATOM 4334 C C . GLY A 1 561 ? -16.279 -3.953 57.614 1.00 94.94 561 GLY A C 1
ATOM 4335 O O . GLY A 1 561 ? -15.457 -3.040 57.583 1.00 94.94 561 GLY A O 1
ATOM 4336 N N . PHE A 1 562 ? -17.357 -3.915 58.403 1.00 95.06 562 PHE A N 1
ATOM 4337 C CA . PHE A 1 562 ? -17.577 -2.833 59.360 1.00 95.06 562 PHE A CA 1
ATOM 4338 C C . PHE A 1 562 ? -16.760 -3.028 60.650 1.00 95.06 562 PHE A C 1
ATOM 4340 O O . PHE A 1 562 ? -16.605 -4.165 61.114 1.00 95.06 562 PHE A O 1
ATOM 4347 N N . PRO A 1 563 ? -16.263 -1.940 61.275 1.00 94.38 563 PRO A N 1
ATOM 4348 C CA . PRO A 1 563 ? -15.598 -2.017 62.574 1.00 94.38 563 PRO A CA 1
ATOM 4349 C C . PRO A 1 563 ? -16.556 -2.528 63.657 1.00 94.38 563 PRO A C 1
ATOM 4351 O O . PRO A 1 563 ? -17.711 -2.099 63.728 1.00 94.38 563 PRO A O 1
ATOM 4354 N N . ALA A 1 564 ? -16.090 -3.447 64.505 1.00 92.31 564 ALA A N 1
ATOM 4355 C CA . ALA A 1 564 ? -16.920 -4.093 65.526 1.00 92.31 564 ALA A CA 1
ATOM 4356 C C . ALA A 1 564 ? -17.472 -3.088 66.553 1.00 92.31 564 ALA A C 1
ATOM 4358 O O . ALA A 1 564 ? -18.583 -3.242 67.052 1.00 92.31 564 ALA A O 1
ATOM 4359 N N . GLU A 1 565 ? -16.706 -2.039 66.838 1.00 92.62 565 GLU A N 1
ATOM 4360 C CA . GLU A 1 565 ? -17.025 -0.953 67.760 1.00 92.62 565 GLU A CA 1
ATOM 4361 C C . GLU A 1 565 ? -18.145 -0.021 67.274 1.00 92.62 565 GLU A C 1
ATOM 4363 O O . GLU A 1 565 ? -18.716 0.703 68.086 1.00 92.62 565 GLU A O 1
ATOM 4368 N N . LEU A 1 566 ? -18.482 -0.049 65.979 1.00 92.56 566 LEU A N 1
ATOM 4369 C CA . LEU A 1 566 ? -19.551 0.763 65.383 1.00 92.56 566 LEU A CA 1
ATOM 4370 C C . LEU A 1 566 ? -20.869 -0.009 65.213 1.00 92.56 566 LEU A C 1
ATOM 4372 O O . LEU A 1 566 ? -21.792 0.492 64.572 1.00 92.56 566 LEU A O 1
ATOM 4376 N N . MET A 1 567 ? -20.971 -1.227 65.755 1.00 88.38 567 MET A N 1
ATOM 4377 C CA . MET A 1 567 ? -22.196 -2.022 65.683 1.00 88.38 567 MET A CA 1
ATOM 4378 C C . MET A 1 567 ? -23.346 -1.319 66.438 1.00 88.38 567 MET A C 1
ATOM 4380 O O . MET A 1 567 ? -23.190 -1.022 67.626 1.00 88.38 567 MET A O 1
ATOM 4384 N N . PRO A 1 568 ? -24.503 -1.051 65.796 1.00 81.50 568 PRO A N 1
ATOM 4385 C CA . PRO A 1 568 ? -25.636 -0.419 66.462 1.00 81.50 568 PRO A CA 1
ATOM 4386 C C . PRO A 1 568 ? -26.175 -1.299 67.594 1.00 81.50 568 PRO A C 1
ATOM 4388 O O . PRO A 1 568 ? -26.214 -2.524 67.476 1.00 81.50 568 PRO A O 1
ATOM 4391 N N . LEU A 1 569 ? -26.619 -0.668 68.681 1.00 71.50 569 LEU A N 1
ATOM 4392 C CA . LEU A 1 569 ? -27.337 -1.349 69.759 1.00 71.50 569 LEU A CA 1
ATOM 4393 C C . LEU A 1 569 ? -28.747 -1.718 69.262 1.00 71.50 569 LEU A C 1
ATOM 4395 O O . LEU A 1 569 ? -29.417 -0.859 68.687 1.00 71.50 569 LEU A O 1
ATOM 4399 N N . GLU A 1 570 ? -29.144 -2.985 69.444 1.00 59.19 570 GLU A N 1
ATOM 4400 C CA . GLU A 1 570 ? -30.434 -3.550 68.987 1.00 59.19 570 GLU A CA 1
ATOM 4401 C C . GLU A 1 570 ? -31.680 -2.822 69.507 1.00 59.19 570 GLU A C 1
ATOM 4403 O O . GLU A 1 570 ? -31.700 -2.420 70.697 1.00 59.19 570 GLU A O 1
#

pLDDT: mean 94.15, std 7.03, range [55.28, 98.88]

Solvent-accessible surface area (backbone atoms only — not comparable to full-atom values): 25519 Å² total; per-residue (Å²): 101,62,58,42,75,49,38,68,63,65,44,47,65,48,79,54,65,61,88,42,45,50,44,29,40,25,21,45,14,48,28,43,30,37,46,64,47,72,23,64,56,23,33,37,41,28,35,26,24,41,15,41,29,40,32,35,58,44,72,54,34,62,53,24,34,42,40,19,39,27,18,40,17,40,27,43,30,37,49,58,47,70,27,67,52,27,33,38,39,24,36,27,18,42,16,42,28,41,30,34,52,44,65,44,42,54,50,32,44,35,39,22,40,27,17,41,16,43,29,43,31,40,45,64,45,72,63,37,42,60,31,37,39,26,37,28,19,41,16,41,27,42,32,34,56,43,69,51,35,42,52,24,26,57,24,38,29,17,41,17,42,28,45,28,40,46,70,44,73,38,67,31,76,48,79,59,28,15,46,45,29,38,24,22,46,12,42,28,41,33,35,57,46,74,53,50,80,46,38,47,35,37,28,43,27,19,44,14,41,28,40,33,25,41,40,38,40,48,61,75,47,45,77,33,55,29,19,38,24,62,46,54,68,80,44,77,45,55,42,70,70,67,64,82,47,64,96,42,36,65,51,26,30,50,60,74,93,74,52,78,78,65,78,70,80,33,43,45,69,57,100,33,26,33,53,31,54,46,76,89,47,74,33,68,40,67,57,60,61,56,55,98,90,40,55,30,35,31,36,30,54,44,16,44,41,59,52,55,31,49,39,81,44,81,49,56,53,30,35,41,65,27,48,26,21,37,20,58,22,41,16,49,83,96,62,11,71,38,53,29,39,33,92,83,14,49,79,30,68,38,32,37,25,18,37,14,30,57,73,38,58,55,46,69,51,64,74,61,23,30,34,40,31,43,31,16,46,42,62,54,61,31,28,48,41,38,36,51,28,45,50,23,30,36,39,27,42,25,20,42,18,50,29,45,34,37,34,68,45,73,46,89,78,29,57,35,32,38,39,26,36,28,21,42,17,41,29,43,30,37,46,49,75,46,54,61,57,26,50,42,55,20,44,28,17,45,13,44,28,43,28,41,43,65,44,70,25,64,46,26,41,55,46,29,42,26,20,44,12,42,25,45,29,36,54,46,68,47,41,61,46,23,31,36,37,31,35,28,20,37,17,41,14,57,26,36,42,57,46,67,20,71,48,22,31,36,38,22,39,25,18,36,20,46,20,30,37,30,51,42,63,45,44,59,44,48,45,37,38,27,50,29,19,36,22,68,40,78,36,66,78,47,56,45,76,43,67,82,70,83,81,55,38,77,38,54,68,58,49,23,24,46,64,77,89,53,62,76,85,132

Foldseek 3Di:
DDALCQAPPQDAADDDDQPDQEQDHLPNAQHAHAYDDDHQNHAYYEHRRHANYAHADDDDHQNHQEQYANSNANYAHAHYDDHQNHADQEANRQAQYAHAEDEAHQNHAEQYACRHANYAHQYYHYPHQHHEQEHCSNAQYAHADDEHRQHYAQYANSHHNYAHQYYHAHADLDPRSQEQYHCSNAQYAHADDEDHPSHQEQDARSHAQYAHAYYEEEAHHDAYFCSHANYNHPYYHYPHPLCPCVVCCVRSHHDPVHRQPDQLVQFPDDPLEGAAGDLVDDLAHEDDQDHPNHGNAEYEACRCALSQRAHYHDDLSHQAYYAQVQANYDYAPVPQFQAHHHNRSDGDLQETRAGRHNDQEAAEDDENHQEYDACRQAQRQREEEYEYYQNYAEQEALVNAQYAYAYYHDDQNHLHAEQEHRSNAQYAHAEDADEQSHQYQYACSQANYAHQYYHDHLNHAEQDHCSHAPYQHAEDEAHLNYQYYEARSHHPHQHQYYHYHLNHAYQYACSHAQYQHQEEEAHQNHQEQDFNSNANHPRYPEYHYDHDDPPSYPDDCCRSHHDPVRDDDD

Secondary structure (DSSP, 8-state):
--TTTTTTS---EEE--TT--EE-TTTT-SS---EEE--TT--EE-TTTT-S----EEE--TT--EE-TTTT-S----EEE--TT--EE-TTTT-S----EEEE-TT--EE-TTTT-S----EEEE--S--EE-TTTT-S----EEE--TT-EE-TTTT-SS---EEE-----SGGGSEE-TTTT-SS---EEE--TT--EE-TTTT-SS---EEEE-SS-EE-TTTT-S---SEEEE-S-TTTTGGGHHHHT--GGGSPPPGGGGEEEETTEEEEE-TTS-SEEE--SEETTEE--EE-TTTTTTS--SEEE--TT--EE-TTTTTT--B-TTT-EEEEE-TTS-EEEEEEEEE-BS--BS-BPPTT--EE-TTTTTTS--EEEEEPPTT--EE-TTTT-SSEEEEEE--TT----EE-TTTT-SS---EEE--TT--EE-TTTT-SS--SEEE--TT--EE-TTTT-S----EEE--TT--EE-TTTTTT----EEE--TT--EE-TTTTTT----EEEE-TT--EE-TTTTTT----SEEEE-SS-GGGSSS-HHHHT--GGGPPP-

Mean predicted aligned error: 12.67 Å

Sequence (570 aa):
IDGYAFAYNQITSLTLPDNINSIAAGTFADNQIQTLNLPSNLGNIENYAFKNNQIINLVLPNNLSNIGIYAFQNNQIINLVLPNNLSNIGNYAFQNNQIQTLNLPSSLGNIGNYAFQNNQITSLNFQGDDIAIREYAFQNNQITNLVLPSDGSVGSYAFENNLITSLTLPTSSSYYSSTINSYAYANNKITNLVIPDNITEINSGAFSNNKISNLTIPATVHIYDRAFLSNEFTSIIIYGDQYRFNDKWGNIGFPTNLMPIPYYTCFDFEDGYINGYDESCRRNVTIPEMINGVKVIGIGDYAFSGENITDIDIPATITYIGSQAFNDNKLPDNKAFIYGRNPDGSVNKKVLVSYGGIKRTNVIVPEGIETINEYAFAGMGLSGTITLPSSLKTINMGSFISNQIGSIVIPESNNLTRIEDYAFMTNVLNSVVIPNSVTYVGVNAFAENQLVNLTLSQNLETIKNFSFGNNQIISLIIPNSVTTIESVAFMYSPLTELTLSNNLTYIGSAAFLGNQIEELTIPASVVTIDGGAFQMNIGFSSITVQGTPITRFNDNWTGIGFPAELMPLE

Nearest PDB structures (foldseek):
  4fd0-assembly1_A  TM=6.549E-01  e=1.165E-07  Bacteroides caccae ATCC 43185
  4fdw-assembly1_A  TM=6.240E-01  e=2.422E-07  Bacteroides ovatus ATCC 8483
  4cp6-assembly1_A  TM=2.801E-01  e=3.336E-07  Streptococcus pneumoniae
  4h09-assembly2_B  TM=2.820E-01  e=1.357E-05  Eubacterium ventriosum ATCC 27560
  6hkw-assembly5_E  TM=4.730E-01  e=2.497E-03  Homo sapiens

Radius of gyration: 44.93 Å; Cα contacts (8 Å, |Δi|>4): 1807; chains: 1; bounding box: 88×42×136 Å